Protein AF-A0A662R4Q4-F1 (afdb_monomer)

Radius of gyration: 32.21 Å; Cα contacts (8 Å, |Δi|>4): 941; chains: 1; bounding box: 60×84×122 Å

Nearest P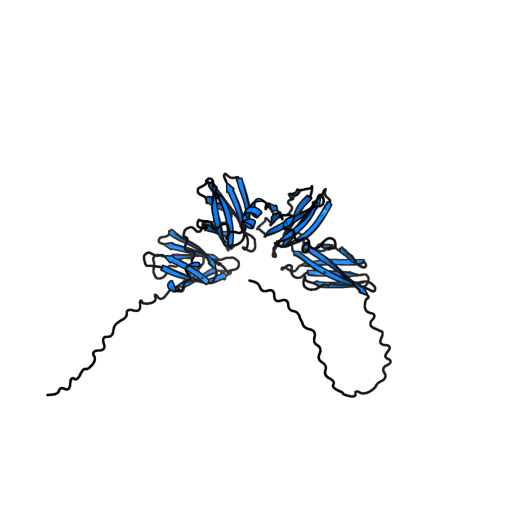DB structures (foldseek):
  3u2g-assembly1_A-2  TM=2.810E-01  e=3.865E-05  Methanosarcina acetivorans C2A
  4f07-assembly5_J  TM=3.508E-01  e=1.304E+00  Pseudomonas sp. Y2
  2r6v-assembly1_A  TM=3.257E-01  e=7.782E-01  Pyrococcus horikoshii OT3
  4f07-assembly5_I  TM=3.366E-01  e=1.304E+00  Pseudomonas sp. Y2

Secondary structure (DSSP, 8-state):
--------------------------EEEEBT--EE-TTSSEEEEEEEEBTTSSEEEEEEEETTEEEEEEEEETTPEEEEEETTEEEEEEEEEEEE-SS-EEEEEEE--GGGS-TTS----TTPEEEETT-EEEPTTSEEEEEEEEBTTSS-EEEEEEETTEEEEEEEE-TT-EEEEE-TTS-EEEEEEEEEEEBSS-EEEEEEEPPSS--TTTS-HHHHHHHHH-EEEETT-EEE-STTEEEEEEEEBSSS-EEEEEEEETTEEEEEEEEETT-EEEEEETTEEEEEEEEEEEEBSS-EEEEEEEEPGGG--GGGS---TT-EEEEBT--EE-GGG-EEEEEEE-TTSS-EEEEEEETTEEEEEEEBTTB-EEEEETTEEEEEEEEEEEEBSS-EEEEEEEEEEEE-------------------------------------

pLDDT: mean 81.21, std 20.75, range [24.67, 98.12]

Solvent-accessible surface area (backbone atoms only — not comparable to full-atom values): 26196 Å² total; per-residue (Å²): 132,86,87,85,85,84,85,78,86,80,83,79,80,78,81,74,79,68,79,76,77,73,84,58,59,71,42,75,28,40,52,75,38,76,38,79,45,92,84,55,78,36,31,40,28,25,69,42,44,22,71,88,25,60,31,34,33,40,35,34,27,45,92,85,42,80,69,42,72,48,79,40,40,65,67,39,67,45,65,48,82,46,101,92,44,75,46,30,31,27,30,74,40,54,43,69,54,98,88,56,42,36,37,32,35,34,54,50,67,58,89,78,53,64,72,87,75,50,77,76,61,81,69,48,43,79,38,41,63,71,35,71,48,76,44,96,82,55,40,29,48,29,34,66,41,54,25,75,84,31,65,36,36,34,38,33,37,30,45,90,88,39,79,78,43,70,48,81,42,39,64,72,39,73,51,74,47,67,49,93,88,68,47,81,47,43,33,28,28,73,36,56,42,38,30,76,89,50,50,34,35,32,33,35,73,54,68,82,81,70,59,62,85,81,43,64,50,68,55,60,57,42,56,72,66,32,48,70,40,44,58,71,42,76,41,80,78,55,93,68,28,35,42,30,35,74,38,53,28,79,79,76,37,33,33,34,38,33,35,28,44,92,89,42,79,77,42,78,48,78,37,42,59,72,37,64,54,71,50,78,53,96,92,38,68,42,39,35,24,34,56,40,55,40,43,35,86,94,49,44,38,36,32,33,29,72,45,57,60,91,72,57,59,69,91,75,57,77,85,60,85,71,52,44,80,35,38,60,74,39,74,40,80,46,82,78,76,23,32,40,28,33,74,47,64,44,94,81,41,62,40,36,36,36,38,41,39,39,98,91,46,76,49,76,48,79,45,34,69,90,49,67,49,73,51,72,44,90,66,29,36,40,33,32,35,42,75,43,58,39,55,28,94,92,54,36,39,34,32,31,36,78,72,50,73,46,71,56,79,75,74,76,81,76,87,64,80,86,76,88,76,83,89,79,92,75,91,82,90,81,93,83,90,81,85,82,83,80,86,79,85,78,84,128

Structure (mmCIF, N/CA/C/O backbone):
data_AF-A0A662R4Q4-F1
#
_entry.id   AF-A0A662R4Q4-F1
#
loop_
_atom_site.group_PDB
_atom_site.id
_atom_site.type_symbol
_atom_site.label_atom_id
_atom_site.label_alt_id
_atom_site.label_comp_id
_atom_site.label_asym_id
_atom_site.label_entity_id
_atom_site.label_seq_id
_atom_site.pdbx_PDB_ins_code
_atom_site.Cartn_x
_atom_site.Cartn_y
_atom_site.Cartn_z
_atom_site.occupancy
_atom_site.B_iso_or_equiv
_atom_site.auth_seq_id
_atom_site.auth_comp_id
_atom_site.auth_asym_id
_atom_site.auth_atom_id
_atom_site.pdbx_PDB_model_num
ATOM 1 N N . MET A 1 1 ? -13.549 -58.155 76.811 1.00 35.50 1 MET A N 1
ATOM 2 C CA . MET A 1 1 ? -12.935 -58.907 75.695 1.00 35.50 1 MET A CA 1
ATOM 3 C C . MET A 1 1 ? -13.741 -58.636 74.434 1.00 35.50 1 MET A C 1
ATOM 5 O O . MET A 1 1 ? -14.939 -58.851 74.478 1.00 35.50 1 MET A O 1
ATOM 9 N N . LYS A 1 2 ? -13.062 -58.103 73.402 1.00 35.16 2 LYS A N 1
ATOM 10 C CA . LYS A 1 2 ? -13.289 -58.190 71.938 1.00 35.16 2 LYS A CA 1
ATOM 11 C C . LYS A 1 2 ? -14.755 -58.377 71.478 1.00 35.16 2 LYS A C 1
ATOM 13 O O . LYS A 1 2 ? -15.319 -59.431 71.709 1.00 35.16 2 LYS A O 1
ATOM 18 N N . GLY A 1 3 ? -15.440 -57.448 70.811 1.00 32.44 3 GLY A N 1
ATOM 19 C CA . GLY A 1 3 ? -14.995 -56.440 69.849 1.00 32.44 3 GLY A CA 1
ATOM 20 C C . GLY A 1 3 ? -15.126 -56.980 68.422 1.00 32.44 3 GLY A C 1
ATOM 21 O O . GLY A 1 3 ? -14.197 -57.626 67.957 1.00 32.44 3 GLY A O 1
ATOM 22 N N . ILE A 1 4 ? -16.247 -56.696 67.745 1.00 33.81 4 ILE A N 1
ATOM 23 C CA . ILE A 1 4 ? -16.327 -56.575 66.279 1.00 33.81 4 ILE A CA 1
ATOM 24 C C . ILE A 1 4 ? -17.223 -55.370 65.976 1.00 33.81 4 ILE A C 1
ATOM 26 O O . ILE A 1 4 ? -18.441 -55.401 66.135 1.00 33.81 4 ILE A O 1
ATOM 30 N N . LEU A 1 5 ? -16.550 -54.293 65.587 1.00 28.62 5 LEU A N 1
ATOM 31 C CA . LEU A 1 5 ? -17.069 -53.029 65.093 1.00 28.62 5 LEU A CA 1
ATOM 32 C C . LEU A 1 5 ? -17.465 -53.229 63.619 1.00 28.62 5 LEU A C 1
ATOM 34 O O . LEU A 1 5 ? -16.602 -53.524 62.796 1.00 28.62 5 LEU A O 1
ATOM 38 N N . LYS A 1 6 ? -18.750 -53.094 63.274 1.00 30.83 6 LYS A N 1
ATOM 39 C CA . LYS A 1 6 ? -19.191 -52.986 61.873 1.00 30.83 6 LYS A CA 1
ATOM 40 C C . LYS A 1 6 ? -19.341 -51.510 61.519 1.00 30.83 6 LYS A C 1
ATOM 42 O O . LYS A 1 6 ? -20.352 -50.890 61.823 1.00 30.83 6 LYS A O 1
ATOM 47 N N . ILE A 1 7 ? -18.303 -50.971 60.889 1.00 32.88 7 ILE A N 1
ATOM 48 C CA . ILE A 1 7 ? -18.336 -49.699 60.165 1.00 32.88 7 ILE A CA 1
ATOM 49 C C . ILE A 1 7 ? -19.035 -49.975 58.833 1.00 32.88 7 ILE A C 1
ATOM 51 O O . ILE A 1 7 ? -18.584 -50.835 58.080 1.00 32.88 7 ILE A O 1
ATOM 55 N N . THR A 1 8 ? -20.115 -49.256 58.534 1.00 32.41 8 THR A N 1
ATOM 56 C CA . THR A 1 8 ? -20.623 -49.151 57.159 1.00 32.41 8 THR A CA 1
ATOM 57 C C . THR A 1 8 ? -20.627 -47.674 56.795 1.00 32.41 8 THR A C 1
ATOM 59 O O . THR A 1 8 ? -21.236 -46.860 57.483 1.00 32.41 8 THR A O 1
ATOM 62 N N . PHE A 1 9 ? -19.840 -47.354 55.771 1.00 28.12 9 PHE A N 1
ATOM 63 C CA . PHE A 1 9 ? -19.555 -46.024 55.246 1.00 28.12 9 PHE A CA 1
ATOM 64 C C . PHE A 1 9 ? -20.836 -45.295 54.815 1.00 28.12 9 PHE A C 1
ATOM 66 O O . PHE A 1 9 ? -21.551 -45.769 53.935 1.00 28.12 9 PHE A O 1
ATOM 73 N N . ALA A 1 10 ? -21.078 -44.111 55.379 1.00 30.67 10 ALA A N 1
ATOM 74 C CA . ALA A 1 10 ? -21.913 -43.100 54.744 1.00 30.67 10 ALA A CA 1
ATOM 75 C C . ALA A 1 10 ? -21.031 -42.348 53.738 1.00 30.67 10 ALA A C 1
ATOM 77 O O . ALA A 1 10 ? -20.087 -41.659 54.126 1.00 30.67 10 ALA A O 1
ATOM 78 N N . ALA A 1 11 ? -21.295 -42.533 52.446 1.00 29.30 11 ALA A N 1
ATOM 79 C CA . ALA A 1 11 ? -20.658 -41.751 51.399 1.00 29.30 11 ALA A CA 1
ATOM 80 C C . ALA A 1 11 ? -21.143 -40.297 51.510 1.00 29.30 11 ALA A C 1
ATOM 82 O O . ALA A 1 11 ? -22.303 -39.995 51.236 1.00 29.30 11 ALA A O 1
ATOM 83 N N . ILE A 1 12 ? -20.254 -39.406 51.948 1.00 31.06 12 ILE A N 1
ATOM 84 C CA . ILE A 1 12 ? -20.442 -37.960 51.851 1.00 31.06 12 ILE A CA 1
ATOM 85 C C . ILE A 1 12 ? -20.228 -37.608 50.379 1.00 31.06 12 ILE A C 1
ATOM 87 O O . ILE A 1 12 ? -19.100 -37.590 49.890 1.00 31.06 12 ILE A O 1
ATOM 91 N N . LEU A 1 13 ? -21.327 -37.375 49.664 1.00 26.06 13 LEU A N 1
ATOM 92 C CA . LEU A 1 13 ? -21.305 -36.773 48.338 1.00 26.06 13 LEU A CA 1
ATOM 93 C C . LEU A 1 13 ? -20.951 -35.291 48.527 1.00 26.06 13 LEU A C 1
ATOM 95 O O . LEU A 1 13 ? -21.814 -34.472 48.837 1.00 26.06 13 LEU A O 1
ATOM 99 N N . ILE A 1 14 ? -19.666 -34.953 48.415 1.00 30.44 14 ILE A N 1
ATOM 100 C CA . ILE A 1 14 ? -19.234 -33.559 48.304 1.00 30.44 14 ILE A CA 1
ATOM 101 C C . ILE A 1 14 ? -19.669 -33.097 46.914 1.00 30.44 14 ILE A C 1
ATOM 103 O O . ILE A 1 14 ? -19.049 -33.435 45.907 1.00 30.44 14 ILE A O 1
ATOM 107 N N . LEU A 1 15 ? -20.781 -32.365 46.873 1.00 24.67 15 LEU A N 1
ATOM 108 C CA . LEU A 1 15 ? -21.224 -31.621 45.706 1.00 24.67 15 LEU A CA 1
ATOM 109 C C . LEU A 1 15 ? -20.229 -30.466 45.515 1.00 24.67 15 LEU A C 1
ATOM 111 O O . LEU A 1 15 ? -20.392 -29.386 46.078 1.00 24.67 15 LEU A O 1
ATOM 115 N N . ILE A 1 16 ? -19.142 -30.713 44.786 1.00 31.28 16 ILE A N 1
ATOM 116 C CA . ILE A 1 16 ? -18.329 -29.624 44.251 1.00 31.28 16 ILE A CA 1
ATOM 117 C C . ILE A 1 16 ? -19.190 -29.014 43.151 1.00 31.28 16 ILE A C 1
ATOM 119 O O . ILE A 1 16 ? -19.394 -29.630 42.106 1.00 31.28 16 ILE A O 1
ATOM 123 N N . ALA A 1 17 ? -19.768 -27.847 43.428 1.00 26.31 17 ALA A N 1
ATOM 124 C CA . ALA A 1 17 ? -20.398 -27.028 42.410 1.00 26.31 17 ALA A CA 1
ATOM 125 C C . ALA A 1 17 ? -19.309 -26.641 41.404 1.00 26.31 17 ALA A C 1
ATOM 127 O O . ALA A 1 17 ? -18.516 -25.734 41.642 1.00 26.31 17 ALA A O 1
ATOM 128 N N . ILE A 1 18 ? -19.236 -27.385 40.305 1.00 30.58 18 ILE A N 1
ATOM 129 C CA . ILE A 1 18 ? -18.604 -26.902 39.085 1.00 30.58 18 ILE A CA 1
ATOM 130 C C . ILE A 1 18 ? -19.493 -25.728 38.651 1.00 30.58 18 ILE A C 1
ATOM 132 O O . ILE A 1 18 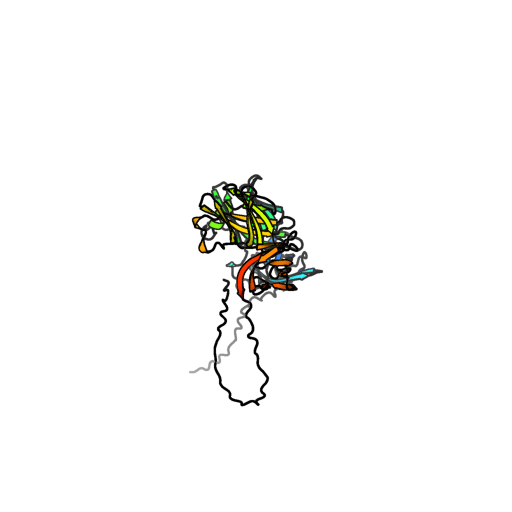? -20.696 -25.958 38.477 1.00 30.58 18 ILE A O 1
ATOM 136 N N . PRO A 1 19 ? -18.988 -24.483 38.550 1.00 31.52 19 PRO A N 1
ATOM 137 C CA . PRO A 1 19 ? -19.786 -23.411 37.979 1.00 31.52 19 PRO A CA 1
ATOM 138 C C . PRO A 1 19 ? -20.215 -23.877 36.592 1.00 31.52 19 PRO A C 1
ATOM 140 O O . PRO A 1 19 ? -19.390 -24.331 35.797 1.00 31.52 19 PRO A O 1
ATOM 143 N N . ALA A 1 20 ? -21.525 -23.868 36.354 1.00 29.45 20 ALA A N 1
ATOM 144 C CA . ALA A 1 20 ? -22.075 -24.178 35.052 1.00 29.45 20 ALA A CA 1
ATOM 145 C C . ALA A 1 20 ? -21.378 -23.262 34.045 1.00 29.45 20 ALA A C 1
ATOM 147 O O . ALA A 1 20 ? -21.512 -22.043 34.135 1.00 29.45 20 ALA A O 1
ATOM 148 N N . ALA A 1 21 ? -20.599 -23.849 33.134 1.00 32.81 21 ALA A N 1
ATOM 149 C CA . ALA A 1 21 ? -20.171 -23.154 31.937 1.00 32.81 21 ALA A CA 1
ATOM 150 C C . ALA A 1 21 ? -21.450 -22.612 31.294 1.00 32.81 21 ALA A C 1
ATOM 152 O O . ALA A 1 21 ? -22.338 -23.394 30.936 1.00 32.81 21 ALA A O 1
ATOM 153 N N . SER A 1 22 ? -21.588 -21.286 31.266 1.00 34.75 22 SER A N 1
ATOM 154 C CA . SER A 1 22 ? -22.683 -20.640 30.565 1.00 34.75 22 SER A CA 1
ATOM 155 C C . SER A 1 22 ? -22.644 -21.151 29.131 1.00 34.75 22 SER A C 1
ATOM 157 O O . SER A 1 22 ? -21.598 -21.202 28.484 1.00 34.75 22 SER A O 1
ATOM 159 N N . THR A 1 23 ? -23.780 -21.633 28.650 1.00 34.03 23 THR A N 1
ATOM 160 C CA . THR A 1 23 ? -23.959 -21.957 27.242 1.00 34.03 23 THR A CA 1
ATOM 161 C C . THR A 1 23 ? -23.873 -20.649 26.467 1.00 34.03 23 THR A C 1
ATOM 163 O O . THR A 1 23 ? -24.870 -19.960 26.311 1.00 34.03 23 THR A O 1
ATOM 166 N N . ALA A 1 24 ? -22.660 -20.291 26.060 1.00 38.59 24 ALA A N 1
ATOM 167 C CA . ALA A 1 24 ? -22.347 -19.220 25.135 1.00 38.59 24 ALA A CA 1
ATOM 168 C C . ALA A 1 24 ? -23.263 -19.282 23.903 1.00 38.59 24 ALA A C 1
ATOM 170 O O . ALA A 1 24 ? -23.176 -20.239 23.127 1.00 38.59 24 ALA A O 1
ATOM 171 N N . SER A 1 25 ? -24.120 -18.281 23.684 1.00 47.84 25 SER A N 1
ATOM 172 C CA . SER A 1 25 ? -24.733 -18.080 22.372 1.00 47.84 25 SER A CA 1
ATOM 173 C C . SER A 1 25 ? -23.629 -17.896 21.338 1.00 47.84 25 SER A C 1
ATOM 175 O O . SER A 1 25 ? -22.919 -16.889 21.336 1.00 47.84 25 SER A O 1
ATOM 177 N N . ASN A 1 26 ? -23.510 -18.848 20.420 1.00 61.62 26 ASN A N 1
ATOM 178 C CA . ASN A 1 26 ? -22.887 -18.590 19.131 1.00 61.62 26 ASN A CA 1
ATOM 179 C C . ASN A 1 26 ? -23.810 -17.619 18.385 1.00 61.62 26 ASN A C 1
ATOM 181 O O . ASN A 1 26 ? -24.908 -18.000 17.975 1.00 61.62 26 ASN A O 1
ATOM 185 N N . GLY A 1 27 ? -23.392 -16.364 18.261 1.00 81.75 27 GLY A N 1
ATOM 186 C CA . GLY A 1 27 ? -24.176 -15.297 17.652 1.00 81.75 27 GLY A CA 1
ATOM 187 C C . GLY A 1 27 ? -23.751 -15.070 16.209 1.00 81.75 27 GLY A C 1
ATOM 188 O O . GLY A 1 27 ? -22.563 -14.980 15.912 1.00 81.75 27 GLY A O 1
ATOM 189 N N . THR A 1 28 ? -24.714 -14.972 15.293 1.00 91.62 28 THR A N 1
ATOM 190 C CA . THR A 1 28 ? -24.448 -14.380 13.976 1.00 91.62 28 THR A CA 1
ATOM 191 C C . THR A 1 28 ? -24.960 -12.950 13.998 1.00 91.62 28 THR A C 1
ATOM 193 O O . THR A 1 28 ? -26.156 -12.729 14.171 1.00 91.62 28 THR A O 1
ATOM 196 N N . LEU A 1 29 ? -24.051 -11.999 13.837 1.00 95.25 29 LEU A N 1
ATOM 197 C CA . LEU A 1 29 ? -24.331 -10.578 13.734 1.00 95.25 29 LEU A CA 1
ATOM 198 C C . LEU A 1 29 ? -24.594 -10.261 12.264 1.00 95.25 29 LEU A C 1
ATOM 200 O O . LEU A 1 29 ? -23.709 -10.437 11.429 1.00 95.25 29 LEU A O 1
ATOM 204 N N . VAL A 1 30 ? -25.807 -9.829 11.935 1.00 95.56 30 VAL A N 1
ATOM 205 C CA . VAL A 1 30 ? -26.091 -9.220 10.628 1.00 95.56 30 VAL A CA 1
ATOM 206 C C . VAL A 1 30 ? -25.663 -7.760 10.706 1.00 95.56 30 VAL A C 1
ATOM 208 O O . VAL A 1 30 ? -25.923 -7.113 11.719 1.00 95.56 30 VAL A O 1
ATOM 211 N N . VAL A 1 31 ? -25.011 -7.244 9.661 1.00 95.94 31 VAL A N 1
ATOM 212 C CA . VAL A 1 31 ? -24.558 -5.846 9.646 1.00 95.94 31 VAL A CA 1
ATOM 213 C C . VAL A 1 31 ? -25.718 -4.884 9.937 1.00 95.94 31 VAL A C 1
ATOM 215 O O . VAL A 1 31 ? -26.796 -5.016 9.356 1.00 95.94 31 VAL A O 1
ATOM 218 N N . GLY A 1 32 ? -25.498 -3.953 10.868 1.00 93.62 32 GLY A N 1
ATOM 219 C CA . GLY A 1 32 ? -26.464 -2.950 11.322 1.00 93.62 32 GLY A CA 1
ATOM 220 C C . GLY A 1 32 ? -27.603 -3.485 12.197 1.00 93.62 32 GLY A C 1
ATOM 221 O O . GLY A 1 32 ? -28.484 -2.716 12.577 1.00 93.62 32 GLY A O 1
ATOM 222 N N . VAL A 1 33 ? -27.627 -4.785 12.516 1.00 94.56 33 VAL A N 1
ATOM 223 C CA . VAL A 1 33 ? -28.662 -5.393 13.363 1.00 94.56 33 VAL A CA 1
ATOM 224 C C . VAL A 1 33 ? -28.084 -5.672 14.751 1.00 94.56 33 VAL A C 1
ATOM 226 O O . VAL A 1 33 ? -27.229 -6.553 14.879 1.00 94.56 33 VAL A O 1
ATOM 229 N N . PRO A 1 34 ? -28.563 -4.981 15.800 1.00 92.75 34 PRO A N 1
ATOM 230 C CA . PRO A 1 34 ? -28.109 -5.238 17.157 1.00 92.75 34 PRO A CA 1
ATOM 231 C C . PRO A 1 34 ? -28.526 -6.633 17.632 1.00 92.75 34 PRO A C 1
ATOM 233 O O . PRO A 1 34 ? -29.670 -7.054 17.433 1.00 92.75 34 PRO A O 1
ATOM 236 N N . ALA A 1 35 ? -27.604 -7.348 18.275 1.00 91.31 35 ALA A N 1
ATOM 237 C CA . ALA A 1 35 ? -27.830 -8.682 18.817 1.00 91.31 35 ALA A CA 1
ATOM 238 C C . ALA A 1 35 ? -27.485 -8.723 20.317 1.00 91.31 35 ALA A C 1
ATOM 240 O O . ALA A 1 35 ? -26.339 -8.449 20.684 1.00 91.31 35 ALA A O 1
ATOM 241 N N . PRO A 1 36 ? -28.440 -9.070 21.198 1.00 88.25 36 PRO A N 1
ATOM 242 C CA . PRO A 1 36 ? -28.163 -9.188 22.624 1.00 88.25 36 PRO A CA 1
ATOM 243 C C . PRO A 1 36 ? -27.197 -10.348 22.885 1.00 88.25 36 PRO A C 1
ATOM 245 O O . PRO A 1 36 ? -27.274 -11.386 22.223 1.00 88.25 36 PRO A O 1
ATOM 248 N N . LEU A 1 37 ? -26.305 -10.178 23.861 1.00 84.69 37 LEU A N 1
ATOM 249 C CA . LEU A 1 37 ? -25.415 -11.242 24.323 1.00 84.69 37 LEU A CA 1
ATOM 250 C C . LEU A 1 37 ? -25.955 -11.883 25.611 1.00 84.69 37 LEU A C 1
ATOM 252 O O . LEU A 1 37 ? -26.418 -11.193 26.516 1.00 84.69 37 LEU A O 1
ATOM 256 N N . ASP A 1 38 ? -25.863 -13.212 25.700 1.00 66.19 38 ASP A N 1
ATOM 257 C CA . ASP A 1 38 ? -26.628 -14.096 26.604 1.00 66.19 38 ASP A CA 1
ATOM 258 C C . ASP A 1 38 ? -26.416 -13.941 28.134 1.00 66.19 38 ASP A C 1
ATOM 260 O O . ASP A 1 38 ? -26.864 -14.791 28.905 1.00 66.19 38 ASP A O 1
ATOM 264 N N . ALA A 1 39 ? -25.766 -12.885 28.630 1.00 55.81 39 ALA A N 1
ATOM 265 C CA . ALA A 1 39 ? -25.492 -12.754 30.068 1.00 55.81 39 ALA A CA 1
ATOM 266 C C . ALA A 1 39 ? -25.495 -11.329 30.643 1.00 55.81 39 ALA A C 1
ATOM 268 O O . ALA A 1 39 ? -25.289 -11.172 31.846 1.00 55.81 39 ALA A O 1
ATOM 269 N N . THR A 1 40 ? -25.738 -10.298 29.835 1.00 63.50 40 THR A N 1
ATOM 270 C CA . THR A 1 40 ? -25.620 -8.892 30.254 1.00 63.50 40 THR A CA 1
ATOM 271 C C . THR A 1 40 ? -26.587 -8.009 29.470 1.00 63.50 40 THR A C 1
ATOM 273 O O . THR A 1 40 ? -26.994 -8.395 28.379 1.00 63.50 40 THR A O 1
ATOM 276 N N . ASP A 1 41 ? -26.879 -6.795 29.951 1.00 76.62 41 ASP A N 1
ATOM 277 C CA . ASP A 1 41 ? -27.557 -5.726 29.181 1.00 76.62 41 ASP A CA 1
ATOM 278 C C . ASP A 1 41 ? -26.677 -5.192 28.021 1.00 76.62 41 ASP A C 1
ATOM 280 O O . ASP A 1 41 ? -26.723 -4.019 27.659 1.00 76.62 41 ASP A O 1
ATOM 284 N N . LEU A 1 42 ? -25.823 -6.058 27.466 1.00 86.06 42 LEU A N 1
ATOM 285 C CA . LEU A 1 42 ? -24.848 -5.757 26.436 1.00 86.06 42 LEU A CA 1
ATOM 286 C C . LEU A 1 42 ? -25.375 -6.237 25.088 1.00 86.06 42 LEU A C 1
ATOM 288 O O . LEU A 1 42 ? -25.830 -7.377 24.941 1.00 86.06 42 LEU A O 1
ATOM 292 N N . THR A 1 43 ? -25.255 -5.375 24.095 1.00 90.75 43 THR A N 1
ATOM 293 C CA . THR A 1 43 ? -25.655 -5.642 22.722 1.00 90.75 43 THR A CA 1
ATOM 294 C C . THR A 1 43 ? -24.428 -5.562 21.832 1.00 90.75 43 THR A C 1
ATOM 296 O O . THR A 1 43 ? -23.681 -4.595 21.903 1.00 90.75 43 THR A O 1
ATOM 299 N N . ALA A 1 44 ? -24.202 -6.582 21.008 1.00 92.69 44 ALA A N 1
ATOM 300 C CA . ALA A 1 44 ? -23.171 -6.551 19.981 1.00 92.69 44 ALA A CA 1
ATOM 301 C C . ALA A 1 44 ? -23.775 -6.114 18.648 1.00 92.69 44 ALA A C 1
ATOM 303 O O . ALA A 1 44 ? -24.844 -6.593 18.256 1.00 92.69 44 ALA A O 1
ATOM 304 N N . ILE A 1 45 ? -23.065 -5.255 17.927 1.00 94.81 45 ILE A N 1
ATOM 305 C CA . ILE A 1 45 ? -23.454 -4.794 16.597 1.00 94.81 45 ILE A CA 1
ATOM 306 C C . ILE A 1 45 ? -22.264 -4.980 15.662 1.00 94.81 45 ILE A C 1
ATOM 308 O O . ILE A 1 45 ? -21.149 -4.562 15.959 1.00 94.81 45 ILE A O 1
ATOM 312 N N . CYS A 1 46 ? -22.491 -5.632 14.524 1.00 96.69 46 CYS A N 1
ATOM 313 C CA . CYS A 1 46 ? -21.544 -5.577 13.417 1.00 96.69 46 CYS A CA 1
ATOM 314 C C . CYS A 1 46 ? -21.890 -4.339 12.596 1.00 96.69 46 CYS A C 1
ATOM 316 O O . CYS A 1 46 ? -22.945 -4.305 11.971 1.00 96.69 46 CYS A O 1
ATOM 318 N N . MET A 1 47 ? -21.039 -3.326 12.611 1.00 97.38 47 MET A N 1
ATOM 319 C CA . MET A 1 47 ? -21.322 -2.047 11.962 1.00 97.38 47 MET A CA 1
ATOM 320 C C . MET A 1 47 ? -21.014 -2.082 10.469 1.00 97.38 47 MET A C 1
ATOM 322 O O . MET A 1 47 ? -21.759 -1.525 9.671 1.00 97.38 47 MET A O 1
ATOM 326 N N . ASP A 1 48 ? -19.951 -2.786 10.077 1.00 97.75 48 ASP A N 1
ATOM 327 C CA . ASP A 1 48 ? -19.581 -2.977 8.675 1.00 97.75 48 ASP A CA 1
ATOM 328 C C . ASP A 1 48 ? -18.665 -4.208 8.516 1.00 97.75 48 ASP A C 1
ATOM 330 O O . ASP A 1 48 ? -18.101 -4.714 9.491 1.00 97.75 48 ASP A O 1
ATOM 334 N N . ILE A 1 49 ? -18.501 -4.685 7.281 1.00 97.25 49 ILE A N 1
ATOM 335 C CA . ILE A 1 49 ? -17.552 -5.733 6.881 1.00 97.25 49 ILE A CA 1
ATOM 336 C C . ILE A 1 49 ? -16.594 -5.154 5.837 1.00 97.25 49 ILE A C 1
ATOM 338 O O . ILE A 1 49 ? -16.997 -4.389 4.962 1.00 97.25 49 ILE A O 1
ATOM 342 N N . SER A 1 50 ? -15.315 -5.523 5.904 1.00 95.94 50 SER A N 1
ATOM 343 C CA . SER A 1 50 ? -14.329 -5.070 4.924 1.00 95.94 50 SER A CA 1
ATOM 344 C C . SER A 1 50 ? -14.650 -5.606 3.524 1.00 95.94 50 SER A C 1
ATOM 346 O O . SER A 1 50 ? -15.198 -6.696 3.356 1.00 95.94 50 SER A O 1
ATOM 348 N N . ARG A 1 51 ? -14.275 -4.871 2.472 1.00 93.88 51 ARG A N 1
ATOM 349 C CA . ARG A 1 51 ? -14.568 -5.270 1.080 1.00 93.88 51 ARG A CA 1
ATOM 350 C C . ARG A 1 51 ? -13.928 -6.592 0.677 1.00 93.88 51 ARG A C 1
ATOM 352 O O . ARG A 1 51 ? -14.493 -7.304 -0.150 1.00 93.88 51 ARG A O 1
ATOM 359 N N . ASP A 1 52 ? -12.773 -6.919 1.242 1.00 91.50 52 ASP A N 1
ATOM 360 C CA . ASP A 1 52 ? -12.116 -8.214 1.049 1.00 91.50 52 ASP A CA 1
ATOM 361 C C . ASP A 1 52 ? -12.738 -9.337 1.902 1.00 91.50 52 ASP A C 1
ATOM 363 O O . ASP A 1 52 ? -12.414 -10.505 1.710 1.00 91.50 52 ASP A O 1
ATOM 367 N N . GLY A 1 53 ? -13.660 -8.994 2.808 1.00 93.06 53 GLY A N 1
ATOM 368 C CA . GLY A 1 53 ? -14.374 -9.917 3.677 1.00 93.06 53 GLY A CA 1
ATOM 369 C C . GLY A 1 53 ? -13.543 -10.467 4.832 1.00 93.06 53 GLY A C 1
ATOM 370 O O . GLY A 1 53 ? -13.998 -11.419 5.456 1.00 93.06 53 GLY A O 1
ATOM 371 N N . ASN A 1 54 ? -12.360 -9.915 5.121 1.00 93.62 54 ASN A N 1
ATOM 372 C CA . ASN A 1 54 ? -11.425 -10.453 6.119 1.00 93.62 54 ASN A CA 1
ATOM 373 C C . ASN A 1 54 ? -11.492 -9.773 7.498 1.00 93.62 54 ASN A C 1
ATOM 375 O O . ASN A 1 54 ? -10.865 -10.256 8.444 1.00 93.62 54 ASN A O 1
ATOM 379 N N . ALA A 1 55 ? -12.229 -8.669 7.624 1.00 95.69 55 ALA A N 1
ATOM 380 C CA . ALA A 1 55 ? -12.388 -7.927 8.868 1.00 95.69 55 ALA A CA 1
ATOM 381 C C . ALA A 1 55 ? -13.828 -7.427 9.058 1.00 95.69 55 ALA A C 1
ATOM 383 O O . ALA A 1 55 ? -14.589 -7.270 8.100 1.00 95.69 55 ALA A O 1
ATOM 384 N N . ALA A 1 56 ? -14.188 -7.157 10.308 1.00 97.06 56 ALA A N 1
ATOM 385 C CA . ALA A 1 56 ? -15.455 -6.576 10.723 1.00 97.06 56 ALA A CA 1
ATOM 386 C C . ALA A 1 56 ? -15.207 -5.412 11.681 1.00 97.06 56 ALA A C 1
ATOM 388 O O . ALA A 1 56 ? -14.340 -5.501 12.548 1.00 97.06 56 ALA A O 1
ATOM 389 N N . TRP A 1 57 ? -16.001 -4.353 11.557 1.00 96.88 57 TRP A N 1
ATOM 390 C CA . TRP A 1 57 ? -16.101 -3.328 12.590 1.00 96.88 57 TRP A CA 1
ATOM 391 C C . TRP A 1 57 ? -17.199 -3.743 13.572 1.00 96.88 57 TRP A C 1
ATOM 393 O O . TRP A 1 57 ? -18.358 -3.898 13.179 1.00 96.88 57 TRP A O 1
ATOM 403 N N . ILE A 1 58 ? -16.820 -3.989 14.826 1.00 95.12 58 ILE A N 1
ATOM 404 C CA . ILE A 1 58 ? -17.716 -4.478 15.874 1.00 95.12 58 ILE A CA 1
ATOM 405 C C . ILE A 1 58 ? -17.829 -3.446 16.987 1.00 95.12 58 ILE A C 1
ATOM 407 O O . ILE A 1 58 ? -16.815 -2.965 17.497 1.00 95.12 58 ILE A O 1
ATOM 411 N N . GLU A 1 59 ? -19.066 -3.200 17.410 1.00 93.94 59 GLU A N 1
ATOM 412 C CA . GLU A 1 59 ? -19.385 -2.399 18.583 1.00 93.94 59 GLU A CA 1
ATOM 413 C C . GLU A 1 59 ? -20.065 -3.235 19.665 1.00 93.94 59 GLU A C 1
ATOM 415 O O . GLU A 1 59 ? -20.842 -4.150 19.372 1.00 93.94 59 GLU A O 1
ATOM 420 N N . LEU A 1 60 ? -19.758 -2.918 20.924 1.00 90.81 60 LEU A N 1
ATOM 421 C CA . LEU A 1 60 ? -20.522 -3.382 22.078 1.00 90.81 60 LEU A CA 1
ATOM 422 C C . LEU A 1 60 ? -21.168 -2.179 22.748 1.00 90.81 60 LEU A C 1
ATOM 424 O O . LEU A 1 60 ? -20.484 -1.221 23.108 1.00 90.81 60 LEU A O 1
ATOM 428 N N . GLU A 1 61 ? -22.470 -2.269 22.967 1.00 90.81 61 GLU A N 1
ATOM 429 C CA . GLU A 1 61 ? -23.267 -1.233 23.606 1.00 90.81 61 GLU A CA 1
ATOM 430 C C . GLU A 1 61 ? -23.883 -1.733 24.909 1.00 90.81 61 GLU A C 1
ATOM 432 O O . GLU A 1 61 ? -24.260 -2.901 25.015 1.00 90.81 61 GLU A O 1
ATOM 437 N N . LYS A 1 62 ? -24.061 -0.832 25.877 1.00 88.31 62 LYS A N 1
ATOM 438 C CA . LYS A 1 62 ? -24.912 -1.040 27.057 1.00 88.31 62 LYS A CA 1
ATOM 439 C C . LYS A 1 62 ? -25.827 0.163 27.199 1.00 88.31 62 LYS A C 1
ATOM 441 O O . LYS A 1 62 ? -25.355 1.292 27.178 1.00 88.31 62 LYS A O 1
ATOM 446 N N . ASP A 1 63 ? -27.131 -0.077 27.305 1.00 87.69 63 ASP A N 1
ATOM 447 C CA . ASP A 1 63 ? -28.141 0.985 27.433 1.00 87.69 63 ASP A CA 1
ATOM 448 C C . ASP A 1 63 ? -28.073 2.074 26.330 1.00 87.69 63 ASP A C 1
ATOM 450 O O . ASP A 1 63 ? -28.486 3.214 26.538 1.00 87.69 63 ASP A O 1
ATOM 454 N N . GLY A 1 64 ? -27.580 1.711 25.137 1.00 86.12 64 GLY A N 1
ATOM 455 C CA . GLY A 1 64 ? -27.403 2.612 23.990 1.00 86.12 64 GLY A CA 1
ATOM 456 C C . GLY A 1 64 ? -26.116 3.446 24.007 1.00 86.12 64 GLY A C 1
ATOM 457 O O . GLY A 1 64 ? -25.939 4.293 23.135 1.00 86.12 64 GLY A O 1
ATOM 458 N N . GLU A 1 65 ? -25.224 3.233 24.976 1.00 89.50 65 GLU A N 1
ATOM 459 C CA . GLU A 1 65 ? -23.880 3.814 24.987 1.00 89.50 65 GLU A CA 1
ATOM 460 C C . GLU A 1 65 ? -22.866 2.815 24.420 1.00 89.50 65 GLU A C 1
ATOM 462 O O . GLU A 1 65 ? -22.818 1.662 24.856 1.00 89.50 65 GLU A O 1
ATOM 467 N N . VAL A 1 66 ? -22.039 3.260 23.470 1.00 90.25 66 VAL A N 1
ATOM 468 C CA . VAL A 1 66 ? -20.943 2.462 22.903 1.00 90.25 66 VAL A CA 1
ATOM 469 C C . VAL A 1 66 ? -19.819 2.357 23.930 1.00 90.25 66 VAL A C 1
ATOM 471 O O . VAL A 1 66 ? -19.252 3.359 24.361 1.00 90.25 66 VAL A O 1
ATOM 474 N N . LEU A 1 67 ? -19.491 1.127 24.316 1.00 86.94 67 LEU A N 1
ATOM 475 C CA . LEU A 1 67 ? -18.459 0.809 25.305 1.00 86.94 67 LEU A CA 1
ATOM 476 C C . LEU A 1 67 ? -17.184 0.236 24.680 1.00 86.94 67 LEU A C 1
ATOM 478 O O . LEU A 1 67 ? -16.139 0.193 25.324 1.00 86.94 67 LEU A O 1
ATOM 482 N N . TYR A 1 68 ? -17.293 -0.259 23.451 1.00 88.75 68 TYR A N 1
ATOM 483 C CA . TYR A 1 68 ? -16.234 -0.923 22.703 1.00 88.75 68 TYR A CA 1
ATOM 484 C C . TYR A 1 68 ? -16.500 -0.692 21.220 1.00 88.75 68 TYR A C 1
ATOM 486 O O . TYR A 1 68 ? -17.627 -0.915 20.783 1.00 88.75 68 TYR A O 1
ATOM 494 N N . SER A 1 69 ? -15.493 -0.274 20.456 1.00 91.62 69 SER A N 1
ATOM 495 C CA . SER A 1 69 ? -15.605 -0.075 19.007 1.00 91.62 69 SER A CA 1
ATOM 496 C C . SER A 1 69 ? -14.254 -0.353 18.362 1.00 91.62 69 SER A C 1
ATOM 498 O O . SER A 1 69 ? -13.309 0.406 18.555 1.00 91.62 69 SER A O 1
ATOM 500 N N . HIS A 1 70 ? -14.138 -1.481 17.658 1.00 93.06 70 HIS A N 1
ATOM 501 C CA . HIS A 1 70 ? -12.861 -1.930 17.096 1.00 93.06 70 HIS A CA 1
ATOM 502 C C . HIS A 1 70 ? -13.029 -2.627 15.752 1.00 93.06 70 HIS A C 1
ATOM 504 O O . HIS A 1 70 ? -14.057 -3.252 15.467 1.00 93.06 70 HIS A O 1
ATOM 510 N N . ILE A 1 71 ? -11.966 -2.579 14.949 1.00 94.88 71 ILE A N 1
ATOM 511 C CA . ILE A 1 71 ? -11.827 -3.408 13.756 1.00 94.88 71 ILE A CA 1
ATOM 512 C C . ILE A 1 71 ? -11.156 -4.720 14.153 1.00 94.88 71 ILE A C 1
ATOM 514 O O . ILE A 1 71 ? -10.075 -4.740 14.753 1.00 94.88 71 ILE A O 1
ATOM 518 N N . LEU A 1 72 ? -11.809 -5.821 13.792 1.00 94.06 72 LEU A N 1
ATOM 519 C CA . LEU A 1 72 ? -11.440 -7.173 14.189 1.00 94.06 72 LEU A CA 1
ATOM 520 C C . LEU A 1 72 ? -11.376 -8.098 12.979 1.00 94.06 72 LEU A C 1
ATOM 522 O O . LEU A 1 72 ? -12.264 -8.104 12.125 1.00 94.06 72 LEU A O 1
ATOM 526 N N . LYS A 1 73 ? -10.329 -8.912 12.925 1.00 94.06 73 LYS A N 1
ATOM 527 C CA . LYS A 1 73 ? -10.110 -9.961 11.929 1.00 94.06 73 LYS A CA 1
ATOM 528 C C . LYS A 1 73 ? -10.572 -11.309 12.474 1.00 94.06 73 LYS A C 1
ATOM 530 O O . LYS A 1 73 ? -10.844 -11.487 13.662 1.00 94.06 73 LYS A O 1
ATOM 535 N N . GLN A 1 74 ? -10.674 -12.293 11.586 1.00 93.44 74 GLN A N 1
ATOM 536 C CA . GLN A 1 74 ? -10.978 -13.658 12.002 1.00 93.44 74 GLN A CA 1
ATOM 537 C C . GLN A 1 74 ? -9.951 -14.164 13.025 1.00 93.44 74 GLN A C 1
ATOM 539 O O . GLN A 1 74 ? -8.749 -14.160 12.774 1.00 93.44 74 GLN A O 1
ATOM 544 N N . GLY A 1 75 ? -10.447 -14.674 14.149 1.00 91.06 75 GLY A N 1
ATOM 545 C CA . GLY A 1 75 ? -9.640 -15.168 15.259 1.00 91.06 75 GLY A CA 1
ATOM 546 C C . GLY A 1 75 ? -9.426 -14.147 16.373 1.00 91.06 75 GLY A C 1
ATOM 547 O O . GLY A 1 75 ? -9.080 -14.567 17.479 1.00 91.06 75 GLY A O 1
ATOM 548 N N . ASP A 1 76 ? -9.691 -12.863 16.126 1.00 91.12 76 ASP A N 1
ATOM 549 C CA . ASP A 1 76 ? -9.469 -11.820 17.122 1.00 91.12 76 ASP A CA 1
ATOM 550 C C . ASP A 1 76 ? -10.437 -11.975 18.305 1.00 91.12 76 ASP A C 1
ATOM 552 O O . ASP A 1 76 ? -11.636 -12.242 18.108 1.00 91.12 76 ASP A O 1
ATOM 556 N N . PRO A 1 77 ? -9.932 -11.836 19.546 1.00 90.06 77 PRO A N 1
ATOM 557 C CA . PRO A 1 77 ? -10.764 -11.861 20.730 1.00 90.06 77 PRO A CA 1
ATOM 558 C C . PRO A 1 77 ? -11.452 -10.507 20.934 1.00 90.06 77 PRO A C 1
ATOM 560 O O . PRO A 1 77 ? -10.843 -9.448 20.814 1.00 90.06 77 PRO A O 1
ATOM 563 N N . ILE A 1 78 ? -12.714 -10.562 21.335 1.00 87.56 78 ILE A N 1
ATOM 564 C CA . ILE A 1 78 ? -13.453 -9.437 21.900 1.00 87.56 78 ILE A CA 1
ATOM 565 C C . ILE A 1 78 ? -13.464 -9.659 23.401 1.00 87.56 78 ILE A C 1
ATOM 567 O O . ILE A 1 78 ? -13.967 -10.687 23.855 1.00 87.56 78 ILE A O 1
ATOM 571 N N . VAL A 1 79 ? -12.930 -8.722 24.172 1.00 85.19 79 VAL A N 1
ATOM 572 C CA . VAL A 1 79 ? -12.888 -8.840 25.630 1.00 85.19 79 VAL A CA 1
ATOM 573 C C . VAL A 1 79 ? -13.442 -7.573 26.244 1.00 85.19 79 VAL A C 1
ATOM 575 O O . VAL A 1 79 ? -13.051 -6.474 25.865 1.00 85.19 79 VAL A O 1
ATOM 578 N N . TYR A 1 80 ? -14.342 -7.744 27.202 1.00 81.38 80 TYR A N 1
ATOM 579 C CA . TYR A 1 80 ? -14.981 -6.642 27.900 1.00 81.38 80 TYR A CA 1
ATOM 580 C C . TYR A 1 80 ? -15.079 -6.958 29.392 1.00 81.38 80 TYR A C 1
ATOM 582 O O . TYR A 1 80 ? -15.551 -8.029 29.780 1.00 81.38 80 TYR A O 1
ATOM 590 N N . GLU A 1 81 ? -14.623 -6.039 30.239 1.00 79.75 81 GLU A N 1
ATOM 591 C CA . GLU A 1 81 ? -14.763 -6.154 31.689 1.00 79.75 81 GLU A CA 1
ATOM 592 C C . GLU A 1 81 ? -16.116 -5.576 32.114 1.00 79.75 81 GLU A C 1
ATOM 594 O O . GLU A 1 81 ? -16.346 -4.372 32.047 1.00 79.75 81 GLU A O 1
ATOM 599 N N . SER A 1 82 ? -17.030 -6.455 32.524 1.00 75.56 82 SER A N 1
ATOM 600 C CA . SER A 1 82 ? -18.340 -6.073 33.054 1.00 75.56 82 SER A CA 1
ATOM 601 C C . SER A 1 82 ? -18.331 -6.039 34.582 1.00 75.56 82 SER A C 1
ATOM 603 O O . SER A 1 82 ? -17.485 -6.666 35.222 1.00 75.56 82 SER A O 1
ATOM 605 N N . ASP A 1 83 ? -19.363 -5.438 35.180 1.00 75.12 83 ASP A N 1
ATOM 606 C CA . ASP A 1 83 ? -19.602 -5.494 36.633 1.00 75.12 83 ASP A CA 1
ATOM 607 C C . ASP A 1 83 ? -19.697 -6.940 37.170 1.00 75.12 83 ASP A C 1
ATOM 609 O O . ASP A 1 83 ? -19.440 -7.205 38.345 1.00 75.12 83 ASP A O 1
ATOM 613 N N . SER A 1 84 ? -20.071 -7.890 36.305 1.00 74.69 84 SER A N 1
ATOM 614 C CA . SER A 1 84 ? -20.189 -9.322 36.609 1.00 74.69 84 SER A CA 1
ATOM 615 C C . SER A 1 84 ? -18.928 -10.144 36.314 1.00 74.69 84 SER A C 1
ATOM 617 O O . SER A 1 84 ? -18.921 -11.353 36.549 1.00 74.69 84 SER A O 1
ATOM 619 N N . GLY A 1 85 ? -17.862 -9.508 35.823 1.00 77.75 85 GLY A N 1
ATOM 620 C CA . GLY A 1 85 ? -16.599 -10.144 35.456 1.00 77.75 85 GLY A CA 1
ATOM 621 C C . GLY A 1 85 ? -16.252 -10.007 33.973 1.00 77.75 85 GLY A C 1
ATOM 622 O O . GLY A 1 85 ? -16.912 -9.302 33.208 1.00 77.75 85 GLY A O 1
ATOM 623 N N . LEU A 1 86 ? -15.181 -10.692 33.572 1.00 81.31 86 LEU A N 1
ATOM 624 C CA . LEU A 1 86 ? -14.636 -10.625 32.220 1.00 81.31 86 LEU A CA 1
ATOM 625 C C . LEU A 1 86 ? -15.503 -11.429 31.244 1.00 81.31 86 LEU A C 1
ATOM 627 O O . LEU A 1 86 ? -15.666 -12.640 31.399 1.00 81.31 86 LEU A O 1
ATOM 631 N N . LEU A 1 87 ? -16.034 -10.759 30.228 1.00 84.00 87 LEU A N 1
ATOM 632 C CA . LEU A 1 87 ? -16.696 -11.381 29.091 1.00 84.00 87 LEU A CA 1
ATOM 633 C C . LEU A 1 87 ? -15.707 -11.525 27.947 1.00 84.00 87 LEU A C 1
ATOM 635 O O . LEU A 1 87 ? -14.905 -10.624 27.694 1.00 84.00 87 LEU A O 1
ATOM 639 N N . ALA A 1 88 ? -15.798 -12.644 27.234 1.00 87.06 88 ALA A N 1
ATOM 640 C CA . ALA A 1 88 ? -14.970 -12.865 26.071 1.00 87.06 88 ALA A CA 1
ATOM 641 C C . ALA A 1 88 ? -15.681 -13.595 24.937 1.00 87.06 88 ALA A C 1
ATOM 643 O O . ALA A 1 88 ? -16.350 -14.616 25.131 1.00 87.06 88 ALA A O 1
ATOM 644 N N . TYR A 1 89 ? -15.449 -13.086 23.734 1.00 89.75 89 TYR A N 1
ATOM 645 C CA . TYR A 1 89 ? -15.902 -13.643 22.472 1.00 89.75 89 TYR A CA 1
ATOM 646 C C . TYR A 1 89 ? -14.745 -13.689 21.482 1.00 89.75 89 TYR A C 1
ATOM 648 O O . TYR A 1 89 ? -13.663 -13.163 21.732 1.00 89.75 89 TYR A O 1
ATOM 656 N N . ARG A 1 90 ? -14.969 -14.336 20.346 1.00 92.00 90 ARG A N 1
ATOM 657 C CA . ARG A 1 90 ? -14.033 -14.366 19.225 1.00 92.00 90 ARG A CA 1
ATOM 658 C C . ARG A 1 90 ? -14.786 -14.234 17.916 1.00 92.00 90 ARG A C 1
ATOM 660 O O . ARG A 1 90 ? -15.854 -14.833 17.781 1.00 92.00 90 ARG A O 1
ATOM 667 N N . ILE A 1 91 ? -14.204 -13.526 16.951 1.00 93.75 91 ILE A N 1
ATOM 668 C CA . ILE A 1 91 ? -14.677 -13.535 15.563 1.00 93.75 91 ILE A CA 1
ATOM 669 C C . ILE A 1 91 ? -14.310 -14.880 14.935 1.00 93.75 91 ILE A C 1
ATOM 671 O O . ILE A 1 91 ? -13.151 -15.158 14.640 1.00 93.75 91 ILE A O 1
ATOM 675 N N . ASP A 1 92 ? -15.298 -15.742 14.730 1.00 94.69 92 ASP A N 1
ATOM 676 C CA . ASP A 1 92 ? -15.083 -17.049 14.108 1.00 94.69 92 ASP A CA 1
ATOM 677 C C . ASP A 1 92 ? -15.007 -16.951 12.582 1.00 94.69 92 ASP A C 1
ATOM 679 O O . ASP A 1 92 ? -14.304 -17.743 11.953 1.00 94.69 92 ASP A O 1
ATOM 683 N N . ALA A 1 93 ? -15.767 -16.028 11.989 1.00 95.38 93 ALA A N 1
ATOM 684 C CA . ALA A 1 93 ? -15.829 -15.806 10.549 1.00 95.38 93 ALA A CA 1
ATOM 685 C C . ALA A 1 93 ? -16.492 -14.465 10.219 1.00 95.38 93 ALA A C 1
ATOM 687 O O . ALA A 1 93 ? -17.373 -13.996 10.939 1.00 95.38 93 ALA A O 1
ATOM 688 N N . THR A 1 94 ? -16.128 -13.918 9.070 1.00 96.56 94 THR A N 1
ATOM 689 C CA . THR A 1 94 ? -16.749 -12.759 8.428 1.00 96.56 94 THR A CA 1
ATOM 690 C C . THR A 1 94 ? -17.300 -13.183 7.070 1.00 96.56 94 THR A C 1
ATOM 692 O O . THR A 1 94 ? -16.785 -14.096 6.422 1.00 96.56 94 THR A O 1
ATOM 695 N N . PHE A 1 95 ? -18.403 -12.570 6.655 1.00 94.12 95 PHE A N 1
ATOM 696 C CA . PHE A 1 95 ? -19.083 -12.889 5.410 1.00 94.12 95 PHE A CA 1
ATOM 697 C C . PHE A 1 95 ? -19.496 -11.602 4.702 1.00 94.12 95 PHE A C 1
ATOM 699 O O . PHE A 1 95 ? -20.369 -10.879 5.179 1.00 94.12 95 PHE A O 1
ATOM 706 N N . HIS A 1 96 ? -18.878 -11.355 3.548 1.00 95.44 96 HIS A N 1
ATOM 707 C CA . HIS A 1 96 ? -19.274 -10.319 2.601 1.00 95.44 96 HIS A CA 1
ATOM 708 C C . HIS A 1 96 ? -20.106 -10.969 1.489 1.00 95.44 96 HIS A C 1
ATOM 710 O O . HIS A 1 96 ? -19.582 -11.710 0.654 1.00 95.44 96 HIS A O 1
ATOM 716 N N . GLY A 1 97 ? -21.416 -10.731 1.504 1.00 92.25 97 GLY A N 1
ATOM 717 C CA . GLY A 1 97 ? -22.363 -11.296 0.548 1.00 92.25 97 GLY A CA 1
ATOM 718 C C . GLY A 1 97 ? -22.998 -10.235 -0.345 1.00 92.25 97 GLY A C 1
ATOM 719 O O . GLY A 1 97 ? -23.014 -9.051 -0.038 1.00 92.25 97 G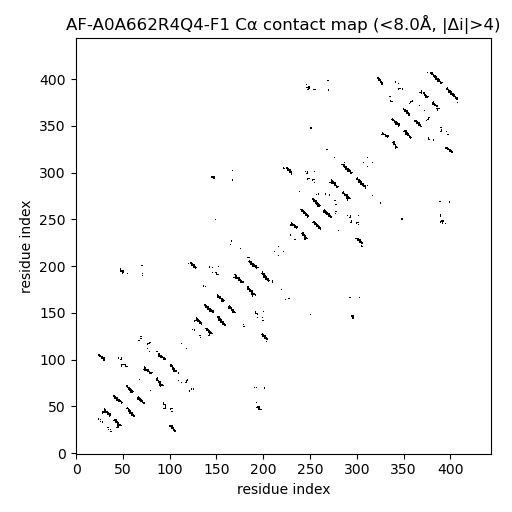LY A O 1
ATOM 720 N N . THR A 1 98 ? -23.600 -10.665 -1.454 1.00 90.62 98 THR A N 1
ATOM 721 C CA . THR A 1 98 ? -24.286 -9.752 -2.390 1.00 90.62 98 THR A CA 1
ATOM 722 C C . THR A 1 98 ? -25.622 -9.219 -1.870 1.00 90.62 98 THR A C 1
ATOM 724 O O . THR A 1 98 ? -26.150 -8.256 -2.419 1.00 90.62 98 THR A O 1
ATOM 727 N N . GLN A 1 99 ? -26.198 -9.869 -0.856 1.00 89.69 99 GLN A N 1
ATOM 728 C CA . GLN A 1 99 ? -27.487 -9.499 -0.259 1.00 89.69 99 GLN A CA 1
ATOM 729 C C . GLN A 1 99 ? -27.378 -9.137 1.219 1.00 89.69 99 GLN A C 1
ATOM 731 O O . GLN A 1 99 ? -28.193 -8.370 1.717 1.00 89.69 99 GLN A O 1
ATOM 736 N N . THR A 1 100 ? -26.419 -9.728 1.928 1.00 91.38 100 THR A N 1
ATOM 737 C CA . THR A 1 100 ? -26.236 -9.519 3.360 1.00 91.38 100 THR A CA 1
ATOM 738 C C . THR A 1 100 ? -24.776 -9.692 3.718 1.00 91.38 100 THR A C 1
ATOM 740 O O . THR A 1 100 ? -24.089 -10.543 3.150 1.00 91.38 100 THR A O 1
ATOM 743 N N . ASN A 1 101 ? -24.357 -8.927 4.716 1.00 95.00 101 ASN A N 1
ATOM 744 C CA . ASN A 1 101 ? -23.047 -9.013 5.333 1.00 95.00 101 ASN A CA 1
ATOM 745 C C . ASN A 1 101 ? -23.225 -9.438 6.784 1.00 95.00 101 ASN A C 1
ATOM 747 O O . ASN A 1 101 ? -24.211 -9.059 7.425 1.00 95.00 101 ASN A O 1
ATOM 751 N N . MET A 1 102 ? -22.334 -10.294 7.273 1.00 95.44 102 MET A N 1
ATOM 752 C CA . MET A 1 102 ? -22.480 -10.891 8.596 1.00 95.44 102 MET A CA 1
ATOM 753 C C . MET A 1 102 ? -21.118 -11.176 9.228 1.00 95.44 102 MET A C 1
ATOM 755 O O . MET A 1 102 ? -20.164 -11.519 8.532 1.00 95.44 102 MET A O 1
ATOM 759 N N . ALA A 1 103 ? -21.057 -11.132 10.554 1.00 96.69 103 ALA A N 1
ATOM 760 C CA . ALA A 1 103 ? -19.953 -11.665 11.341 1.00 96.69 103 ALA A CA 1
ATOM 761 C C . ALA A 1 103 ? -20.481 -12.753 12.278 1.00 96.69 103 ALA A C 1
ATOM 763 O O . ALA A 1 103 ? -21.550 -12.621 12.871 1.00 96.69 103 ALA A O 1
ATOM 764 N N . LYS A 1 104 ? -19.742 -13.848 12.427 1.00 95.56 104 LYS A N 1
ATOM 765 C CA . LYS A 1 104 ? -20.043 -14.881 13.413 1.00 95.56 104 LYS A CA 1
ATOM 766 C C . LYS A 1 104 ? -19.131 -14.700 14.616 1.00 95.56 104 LYS A C 1
ATOM 768 O O . LYS A 1 104 ? -17.911 -14.710 14.460 1.00 95.56 104 LYS A O 1
ATOM 773 N N . ILE A 1 105 ? -19.727 -14.629 15.799 1.00 93.50 105 ILE A N 1
ATOM 774 C CA . ILE A 1 105 ? -19.019 -14.625 17.074 1.00 93.50 105 ILE A CA 1
ATOM 775 C C . ILE A 1 105 ? -19.388 -15.845 17.912 1.00 93.50 105 ILE A C 1
ATOM 777 O O . ILE A 1 105 ? -20.512 -16.349 17.856 1.00 93.50 105 ILE A O 1
ATOM 781 N N . SER A 1 106 ? -18.441 -16.293 18.724 1.00 91.44 106 SER A N 1
ATOM 782 C CA . SER A 1 106 ? -18.664 -17.340 19.722 1.00 91.44 106 SER A CA 1
ATOM 783 C C . SER A 1 106 ? -18.043 -16.909 21.038 1.00 91.44 106 SER A C 1
ATOM 785 O O . SER A 1 106 ? -16.940 -16.358 21.033 1.00 91.44 106 SER A O 1
ATOM 787 N N . SER A 1 107 ? -18.727 -17.143 22.161 1.00 89.25 107 SER A N 1
ATOM 788 C CA . SER A 1 107 ? -18.094 -16.900 23.460 1.00 89.25 107 SER A CA 1
ATOM 789 C C . SER A 1 107 ? -16.986 -17.923 23.715 1.00 89.25 107 SER A C 1
ATOM 791 O O . SER A 1 107 ? -17.040 -19.076 23.274 1.00 89.25 107 SER A O 1
ATOM 793 N N . ILE A 1 108 ? -15.936 -17.450 24.375 1.00 89.44 108 ILE A N 1
ATOM 794 C CA . ILE A 1 108 ? -14.739 -18.215 24.707 1.00 89.44 108 ILE A CA 1
ATOM 795 C C . ILE A 1 108 ? -14.453 -18.082 26.199 1.00 89.44 108 ILE A C 1
ATOM 797 O O . ILE A 1 108 ? -14.923 -17.151 26.849 1.00 89.44 108 ILE A O 1
ATOM 801 N N . ASP A 1 109 ? -13.679 -19.017 26.746 1.00 88.00 109 ASP A N 1
ATOM 802 C CA . ASP A 1 109 ? -13.211 -18.926 28.128 1.00 88.00 109 ASP A CA 1
ATOM 803 C C . ASP A 1 109 ? -12.218 -17.754 28.250 1.00 88.00 109 ASP A C 1
ATOM 805 O O . ASP A 1 109 ? -11.159 -17.809 27.611 1.00 88.00 109 ASP A O 1
ATOM 809 N N . PRO A 1 110 ? -12.499 -16.716 29.062 1.00 84.25 110 PRO A N 1
ATOM 810 C CA . PRO A 1 110 ? -11.591 -15.584 29.219 1.00 84.25 110 PRO A CA 1
ATOM 811 C C . PRO A 1 110 ? -10.197 -15.983 29.725 1.00 84.25 110 PRO A C 1
ATOM 813 O O . PRO A 1 110 ? -9.218 -15.308 29.422 1.00 84.25 110 PRO A O 1
ATOM 816 N N . SER A 1 111 ? -10.075 -17.101 30.452 1.00 83.88 111 SER A N 1
ATOM 817 C CA . SER A 1 111 ? -8.783 -17.608 30.936 1.00 83.88 111 SER A CA 1
ATOM 818 C C . SER A 1 111 ? -7.900 -18.208 29.835 1.00 83.88 111 SER A C 1
ATOM 820 O O . SER A 1 111 ? -6.701 -18.394 30.041 1.00 83.88 111 SER A O 1
ATOM 822 N N . SER A 1 112 ? -8.473 -18.493 28.661 1.00 83.06 112 SER A N 1
ATOM 823 C CA . SER A 1 112 ? -7.744 -18.998 27.491 1.00 83.06 112 SER A CA 1
ATOM 824 C C . SER A 1 112 ? -7.115 -17.895 26.636 1.00 83.06 112 SER A C 1
ATOM 826 O O . SER A 1 112 ? -6.427 -18.193 25.659 1.00 83.06 112 SER A O 1
ATOM 828 N N . ILE A 1 113 ? -7.354 -16.630 26.987 1.00 81.19 113 ILE A N 1
ATOM 829 C CA . ILE A 1 113 ? -6.932 -15.476 26.202 1.00 81.19 113 ILE A CA 1
ATOM 830 C C . ILE A 1 113 ? -5.548 -15.039 26.648 1.00 81.19 113 ILE A C 1
ATOM 832 O O . ILE A 1 113 ? -5.295 -14.809 27.831 1.00 81.19 113 ILE A O 1
ATOM 836 N N . ASP A 1 114 ? -4.658 -14.880 25.676 1.00 76.25 114 ASP A N 1
ATOM 837 C CA . ASP A 1 114 ? -3.412 -14.170 25.901 1.00 76.25 114 ASP A CA 1
ATOM 838 C C . ASP A 1 114 ? -3.731 -12.686 26.133 1.00 76.25 114 ASP A C 1
ATOM 840 O O . ASP A 1 114 ? -4.131 -11.961 25.225 1.00 76.25 114 ASP A O 1
ATOM 844 N N . GLN A 1 115 ? -3.586 -12.224 27.375 1.00 69.81 115 GLN A N 1
ATOM 845 C CA . GLN A 1 115 ? -3.904 -10.842 27.739 1.00 69.81 115 GLN A CA 1
ATOM 846 C C . GLN A 1 115 ? -3.052 -9.809 26.988 1.00 69.81 115 GLN A C 1
ATOM 848 O O . GLN A 1 115 ? -3.440 -8.647 26.931 1.00 69.81 115 GLN A O 1
ATOM 853 N N . SER A 1 116 ? -1.931 -10.213 26.377 1.00 64.31 116 SER A N 1
ATOM 854 C CA . SER A 1 116 ? -1.111 -9.317 25.556 1.00 64.31 116 SER A CA 1
ATOM 855 C C . SER A 1 116 ? -1.739 -8.964 24.203 1.00 64.31 116 SER A C 1
ATOM 857 O O . SER A 1 116 ? -1.379 -7.937 23.632 1.00 64.31 116 SER A O 1
ATOM 859 N N . VAL A 1 117 ? -2.687 -9.769 23.700 1.00 61.84 117 VAL A N 1
ATOM 860 C CA . VAL A 1 117 ? -3.392 -9.505 22.429 1.00 61.84 117 VAL A CA 1
ATOM 861 C C . VAL A 1 117 ? -4.746 -8.836 22.623 1.00 61.84 117 VAL A C 1
ATOM 863 O O . VAL A 1 117 ? -5.422 -8.497 21.653 1.00 61.84 117 VAL A O 1
ATOM 866 N N . VAL A 1 118 ? -5.171 -8.657 23.872 1.00 63.72 118 VAL A N 1
ATOM 867 C CA . VAL A 1 118 ? -6.438 -8.000 24.150 1.00 63.72 118 VAL A CA 1
ATOM 868 C C . VAL A 1 118 ? -6.267 -6.510 23.902 1.00 63.72 118 VAL A C 1
ATOM 870 O O . VAL A 1 118 ? -5.552 -5.822 24.632 1.00 63.72 118 VAL A O 1
ATOM 873 N N . LYS A 1 119 ? -6.974 -6.002 22.891 1.00 60.16 119 LYS A N 1
ATOM 874 C CA . LYS A 1 119 ? -7.243 -4.573 22.743 1.00 60.16 119 LYS A CA 1
ATOM 875 C C . LYS A 1 119 ? -8.151 -4.151 23.904 1.00 60.16 119 LYS A C 1
ATOM 877 O O . LYS A 1 119 ? -9.368 -4.175 23.796 1.00 60.16 119 LYS A O 1
ATOM 882 N N . THR A 1 120 ? -7.559 -3.877 25.065 1.00 48.81 120 THR A N 1
ATOM 883 C CA . THR A 1 120 ? -8.272 -3.488 26.295 1.00 48.81 120 THR A CA 1
ATOM 884 C C . THR A 1 120 ? -8.568 -1.995 26.364 1.00 48.81 120 THR A C 1
ATOM 886 O O . THR A 1 120 ? -9.123 -1.541 27.362 1.00 48.81 120 THR A O 1
ATOM 889 N N . ARG A 1 121 ? -8.144 -1.202 25.371 1.00 55.09 121 ARG A N 1
ATOM 890 C CA . ARG A 1 121 ? -8.179 0.256 25.481 1.00 55.09 121 ARG A CA 1
ATOM 891 C C . ARG A 1 121 ? -9.538 0.798 25.043 1.00 55.09 121 ARG A C 1
ATOM 893 O O . ARG A 1 121 ? -9.796 0.778 23.846 1.00 55.09 121 ARG A O 1
ATOM 900 N N . PRO A 1 122 ? -10.334 1.387 25.953 1.00 56.03 122 PRO A N 1
ATOM 901 C CA . PRO A 1 122 ? -11.448 2.253 25.559 1.00 56.03 122 PRO A CA 1
ATOM 902 C C . PRO A 1 122 ? -10.976 3.518 24.812 1.00 56.03 122 PRO A C 1
ATOM 904 O O . PRO A 1 122 ? -11.793 4.259 24.280 1.00 56.03 122 PRO A O 1
ATOM 907 N N . ASP A 1 123 ? -9.661 3.757 24.756 1.00 71.75 123 ASP A N 1
ATOM 908 C CA . ASP A 1 123 ? -9.047 4.943 24.158 1.00 71.75 123 ASP A CA 1
ATOM 909 C C . ASP A 1 123 ? -8.639 4.744 22.688 1.00 71.75 123 ASP A C 1
ATOM 911 O O . ASP A 1 123 ? -7.907 5.575 22.141 1.00 71.75 123 ASP A O 1
ATOM 915 N N . SER A 1 124 ? -9.038 3.639 22.044 1.00 85.62 124 SER A N 1
ATOM 916 C CA . SER A 1 124 ? -8.842 3.506 20.600 1.00 85.62 124 SER A CA 1
ATOM 917 C C . SER A 1 124 ? -9.659 4.566 19.874 1.00 85.62 124 SER A C 1
ATOM 919 O O . SER A 1 124 ? -10.837 4.782 20.155 1.00 85.62 124 SER A O 1
ATOM 921 N N . ILE A 1 125 ? -9.032 5.221 18.911 1.00 91.94 125 ILE A N 1
ATOM 922 C CA . ILE A 1 125 ? -9.646 6.281 18.132 1.00 91.94 125 ILE A CA 1
ATOM 923 C C . ILE A 1 125 ? -10.018 5.696 16.776 1.00 91.94 125 ILE A C 1
ATOM 925 O O . ILE A 1 125 ? -9.145 5.295 16.005 1.00 91.94 125 ILE A O 1
ATOM 929 N N . MET A 1 126 ? -11.311 5.698 16.479 1.00 94.06 126 MET A N 1
ATOM 930 C CA . MET A 1 126 ? -11.833 5.382 15.155 1.00 94.06 126 MET A CA 1
ATOM 931 C C . MET A 1 126 ? -11.894 6.671 14.335 1.00 94.06 126 MET A C 1
ATOM 933 O O . MET A 1 126 ? -12.487 7.655 14.772 1.00 94.06 126 MET A O 1
ATOM 937 N N . LEU A 1 127 ? -11.248 6.685 13.169 1.00 95.94 127 LEU A N 1
ATOM 938 C CA . LEU A 1 127 ? -11.209 7.845 12.277 1.00 95.94 127 LEU A CA 1
ATOM 939 C C . LEU A 1 127 ? -11.672 7.479 10.875 1.00 95.94 127 LEU A C 1
ATOM 941 O O . LEU A 1 127 ? -10.940 6.853 10.099 1.00 95.94 127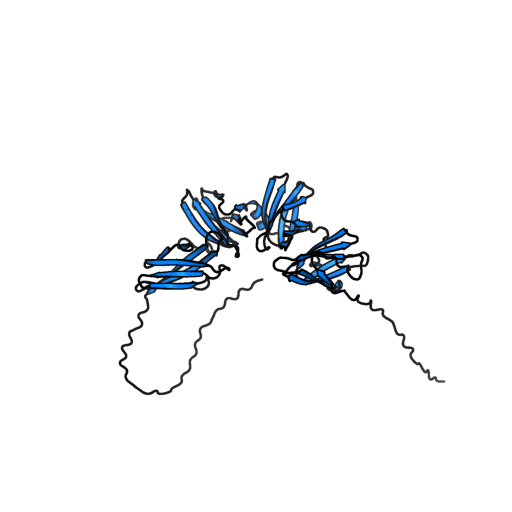 LEU A O 1
ATOM 945 N N . SER A 1 128 ? -12.865 7.938 10.516 1.00 95.94 128 SER A N 1
ATOM 946 C CA . SER A 1 128 ? -13.375 7.835 9.153 1.00 95.94 128 SER A CA 1
ATOM 947 C C . SER A 1 128 ? -12.599 8.752 8.211 1.00 95.94 128 SER A C 1
ATOM 949 O O . SER A 1 128 ? -11.959 9.727 8.613 1.00 95.94 128 SER A O 1
ATOM 951 N N . MET A 1 129 ? -12.642 8.450 6.918 1.00 94.19 129 MET A N 1
ATOM 952 C CA . MET A 1 129 ? -12.022 9.296 5.905 1.00 94.19 129 MET A CA 1
ATOM 953 C C . MET A 1 129 ? -12.588 10.727 5.958 1.00 94.19 129 MET A C 1
ATOM 955 O O . MET A 1 129 ? -13.790 10.948 5.837 1.00 94.19 129 MET A O 1
ATOM 959 N N . GLY A 1 130 ? -11.696 11.708 6.090 1.00 91.31 130 GLY A N 1
ATOM 960 C CA . GLY A 1 130 ? -12.004 13.130 6.226 1.00 91.31 130 GLY A CA 1
ATOM 961 C C . GLY A 1 130 ? -12.215 13.597 7.668 1.00 91.31 130 GLY A C 1
ATOM 962 O O . GLY A 1 130 ? -12.258 14.807 7.897 1.00 91.31 130 GLY A O 1
ATOM 963 N N . GLU A 1 131 ? -12.317 12.679 8.631 1.00 95.44 131 GLU A N 1
ATOM 964 C CA . GLU A 1 131 ? -12.416 13.026 10.045 1.00 95.44 131 GLU A CA 1
ATOM 965 C C . GLU A 1 131 ? -11.064 13.434 10.629 1.00 95.44 131 GLU A C 1
ATOM 967 O O . GLU A 1 131 ? -9.986 13.158 10.085 1.00 95.44 131 GLU A O 1
ATOM 972 N N . ARG A 1 132 ? -11.155 14.133 11.760 1.00 95.19 132 ARG A N 1
ATOM 973 C CA . ARG A 1 132 ? -10.030 14.696 12.494 1.00 95.19 132 ARG A CA 1
ATOM 974 C C . ARG A 1 132 ? -10.123 14.275 13.945 1.00 95.19 132 ARG A C 1
ATOM 976 O O . ARG A 1 132 ? -11.167 14.459 14.571 1.00 95.19 132 ARG A O 1
ATOM 983 N N . TRP A 1 133 ? -9.021 13.782 14.485 1.00 95.44 133 TRP A N 1
ATOM 984 C CA . TRP A 1 133 ? -8.870 13.607 15.920 1.00 95.44 133 TRP A CA 1
ATOM 985 C C . TRP A 1 133 ? -8.053 14.765 16.485 1.00 95.44 133 TRP A C 1
ATOM 987 O O . TRP A 1 133 ? -6.984 15.073 15.964 1.00 95.44 133 TRP A O 1
ATOM 997 N N . ASN A 1 134 ? -8.560 15.398 17.544 1.00 93.25 134 ASN A N 1
ATOM 998 C CA . ASN A 1 134 ? -7.937 16.559 18.170 1.00 93.25 134 ASN A CA 1
ATOM 999 C C . ASN A 1 134 ? -7.169 16.139 19.423 1.00 93.25 134 ASN A C 1
ATOM 1001 O O . ASN A 1 134 ? -7.766 15.710 20.412 1.00 93.25 134 ASN A O 1
ATOM 1005 N N . GLY A 1 135 ? -5.856 16.329 19.393 1.00 87.75 135 GLY A N 1
ATOM 1006 C CA . GLY A 1 135 ? -5.005 16.270 20.569 1.00 87.75 135 GLY A CA 1
ATOM 1007 C C . GLY A 1 135 ? -5.251 17.452 21.504 1.00 87.75 135 GLY A C 1
ATOM 1008 O O . GLY A 1 135 ? -5.692 18.529 21.100 1.00 87.75 135 GLY A O 1
ATOM 1009 N N . SER A 1 136 ? -4.941 17.266 22.788 1.00 85.62 136 SER A N 1
ATOM 1010 C CA . SER A 1 136 ? -5.153 18.286 23.826 1.00 85.62 136 SER A CA 1
ATOM 1011 C C . SER A 1 136 ? -4.313 19.552 23.640 1.00 85.62 136 SER A C 1
ATOM 1013 O O . SER A 1 136 ? -4.616 20.584 24.231 1.00 85.62 136 SER A O 1
ATOM 1015 N N . ASP A 1 137 ? -3.241 19.469 22.857 1.00 88.38 137 ASP A N 1
ATOM 1016 C CA . ASP A 1 137 ? -2.389 20.593 22.486 1.00 88.38 137 ASP A CA 1
ATOM 1017 C C . ASP A 1 137 ? -2.892 21.319 21.225 1.00 88.38 137 ASP A C 1
ATOM 1019 O O . ASP A 1 137 ? -2.299 22.312 20.831 1.00 88.38 137 ASP A O 1
ATOM 1023 N N . GLY A 1 138 ? -3.971 20.872 20.577 1.00 90.12 138 GLY A N 1
ATOM 1024 C CA . GLY A 1 138 ? -4.447 21.430 19.304 1.00 90.12 138 GLY A CA 1
ATOM 1025 C C . GLY A 1 138 ? -3.737 20.864 18.071 1.00 90.12 138 GLY A C 1
ATOM 1026 O O . GLY A 1 138 ? -3.934 21.366 16.967 1.00 90.12 138 GLY A O 1
ATOM 1027 N N . THR A 1 139 ? -2.903 19.835 18.244 1.00 92.81 139 THR A N 1
ATOM 1028 C CA . THR A 1 139 ? -2.436 19.002 17.133 1.00 92.81 139 THR A CA 1
ATOM 1029 C C . THR A 1 139 ? -3.587 18.116 16.655 1.00 92.81 139 THR A C 1
ATOM 1031 O O . THR A 1 139 ? -4.282 17.518 17.471 1.00 92.81 139 THR A O 1
ATOM 1034 N N . GLU A 1 140 ? -3.786 17.996 15.347 1.00 95.31 140 GLU A N 1
ATOM 1035 C CA . GLU A 1 140 ? -4.860 17.211 14.742 1.00 95.31 140 GLU A CA 1
ATOM 1036 C C . GLU A 1 140 ? -4.282 16.060 13.909 1.00 95.31 140 GLU A C 1
ATOM 1038 O O . GLU A 1 140 ? -3.390 16.276 13.090 1.00 95.31 140 GLU A O 1
ATOM 1043 N N . ILE A 1 141 ? -4.808 14.842 14.073 1.00 95.69 141 ILE A N 1
ATOM 1044 C CA . ILE A 1 141 ? -4.547 13.716 13.162 1.00 95.69 141 ILE A CA 1
ATOM 1045 C C . ILE A 1 141 ? -5.710 13.625 12.180 1.00 95.69 141 ILE A C 1
ATOM 1047 O O . ILE A 1 141 ? -6.862 13.4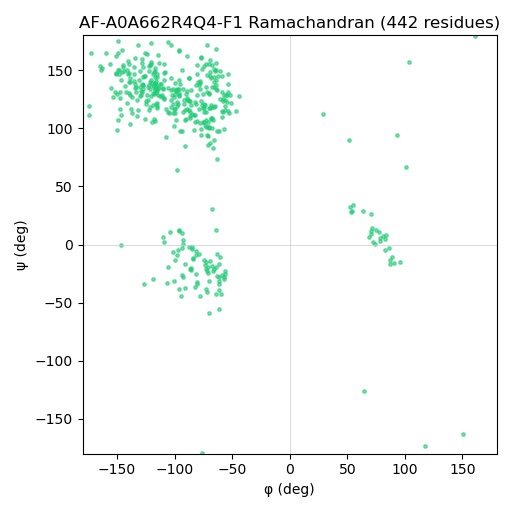74 12.591 1.00 95.69 141 ILE A O 1
ATOM 1051 N N . VAL A 1 142 ? -5.412 13.695 10.886 1.00 96.44 142 VAL A N 1
ATOM 1052 C CA . VAL A 1 142 ? -6.412 13.728 9.817 1.00 96.44 142 VAL A CA 1
ATOM 1053 C C . VAL A 1 142 ? -6.245 12.525 8.899 1.00 96.44 142 VAL A C 1
ATOM 1055 O O . VAL A 1 142 ? -5.217 12.371 8.239 1.00 96.44 142 VAL A O 1
ATOM 1058 N N . HIS A 1 143 ? -7.282 11.695 8.793 1.00 96.25 143 HIS A N 1
ATOM 1059 C CA . HIS A 1 143 ? -7.317 10.600 7.825 1.00 96.25 143 HIS A CA 1
ATOM 1060 C C . HIS A 1 143 ? -7.779 11.136 6.464 1.00 96.25 143 HIS A C 1
ATOM 1062 O O . HIS A 1 143 ? -8.967 11.334 6.230 1.00 96.25 143 HIS A O 1
ATOM 1068 N N . LYS A 1 144 ? -6.850 11.412 5.544 1.00 95.88 144 LYS A N 1
ATOM 1069 C CA . LYS A 1 144 ? -7.167 12.086 4.272 1.00 95.88 144 LYS A CA 1
ATOM 1070 C C . LYS A 1 144 ? -7.790 11.166 3.241 1.00 95.88 144 LYS A C 1
ATOM 1072 O O . LYS A 1 144 ? -8.697 11.583 2.522 1.00 95.88 144 LYS A O 1
ATOM 1077 N N . MET A 1 145 ? -7.247 9.963 3.093 1.00 95.19 145 MET A N 1
ATOM 1078 C CA . MET A 1 145 ? -7.680 9.030 2.058 1.00 95.19 145 MET A CA 1
ATOM 1079 C C . MET A 1 145 ? -7.213 7.614 2.356 1.00 95.19 145 MET A C 1
ATOM 1081 O O . MET A 1 145 ? -6.131 7.412 2.901 1.00 95.19 145 MET A O 1
ATOM 1085 N N . MET A 1 146 ? -7.972 6.639 1.870 1.00 94.38 146 MET A N 1
ATOM 1086 C CA . MET A 1 146 ? -7.590 5.236 1.893 1.00 94.38 146 MET A CA 1
ATOM 1087 C C . MET A 1 146 ? -7.109 4.739 0.530 1.00 94.38 146 MET A C 1
ATOM 1089 O O . MET A 1 146 ? -7.647 5.107 -0.521 1.00 94.38 146 MET A O 1
ATOM 1093 N N . GLY A 1 147 ? -6.104 3.867 0.554 1.00 92.88 147 GLY A N 1
ATOM 1094 C CA . GLY A 1 147 ? -5.617 3.158 -0.620 1.00 92.88 147 GLY A CA 1
ATOM 1095 C C . GLY A 1 147 ? -6.682 2.216 -1.178 1.00 92.88 147 GLY A C 1
ATOM 1096 O O . GLY A 1 147 ? -7.514 1.670 -0.449 1.00 92.88 147 GLY A O 1
ATOM 1097 N N . VAL A 1 148 ? -6.673 1.988 -2.491 1.00 90.31 148 VAL A N 1
ATOM 1098 C CA . VAL A 1 148 ? -7.724 1.210 -3.155 1.00 90.31 148 VAL A CA 1
ATOM 1099 C C . VAL A 1 148 ? -7.741 -0.268 -2.779 1.00 90.31 148 VAL A C 1
ATOM 1101 O O . VAL A 1 148 ? -8.757 -0.930 -2.962 1.00 90.31 148 VAL A O 1
ATOM 1104 N N . ASN A 1 149 ? -6.646 -0.785 -2.237 1.00 88.94 149 ASN A N 1
ATOM 1105 C CA . ASN A 1 149 ? -6.559 -2.141 -1.707 1.00 88.94 149 ASN A CA 1
ATOM 1106 C C . ASN A 1 149 ? -6.840 -2.218 -0.196 1.00 88.94 149 ASN A C 1
ATOM 1108 O O . ASN A 1 149 ? -6.845 -3.314 0.345 1.00 88.94 149 ASN A O 1
ATOM 1112 N N . GLY A 1 150 ? -7.062 -1.087 0.486 1.00 91.06 150 GLY A N 1
ATOM 1113 C CA . GLY A 1 150 ? -7.268 -1.045 1.937 1.00 91.06 150 GLY A CA 1
ATOM 1114 C C . GLY A 1 150 ? -6.016 -1.333 2.772 1.00 91.06 150 GLY A C 1
ATOM 1115 O O . GLY A 1 150 ? -6.128 -1.478 3.978 1.00 91.06 150 GLY A O 1
ATOM 1116 N N . ALA A 1 151 ? -4.829 -1.408 2.161 1.00 92.31 151 ALA A N 1
ATOM 1117 C CA . ALA A 1 151 ? -3.588 -1.720 2.875 1.00 92.31 151 ALA A CA 1
ATOM 1118 C C . ALA A 1 151 ? -2.845 -0.475 3.385 1.00 92.31 151 ALA A C 1
ATOM 1120 O O . ALA A 1 151 ? -1.934 -0.594 4.200 1.00 92.31 151 ALA A O 1
ATOM 1121 N N . LYS A 1 152 ? -3.183 0.710 2.860 1.00 94.94 152 LYS A N 1
ATOM 1122 C CA . LYS A 1 152 ? -2.495 1.976 3.140 1.00 94.94 152 LYS A CA 1
ATOM 1123 C C . LYS A 1 152 ? -3.497 3.093 3.403 1.00 94.94 152 LYS A C 1
ATOM 1125 O O . LYS A 1 152 ? -4.550 3.137 2.766 1.00 94.94 152 LYS A O 1
ATOM 1130 N N . ALA A 1 153 ? -3.139 4.023 4.276 1.00 95.75 153 ALA A N 1
ATOM 1131 C CA . ALA A 1 153 ? -3.900 5.226 4.579 1.00 95.75 153 ALA A CA 1
ATOM 1132 C C . ALA A 1 153 ? -2.998 6.453 4.434 1.00 95.75 153 ALA A C 1
ATOM 1134 O O . ALA A 1 153 ? -1.851 6.445 4.862 1.00 95.75 153 ALA A O 1
ATOM 1135 N N . TRP A 1 154 ? -3.504 7.515 3.821 1.00 95.81 154 TRP A N 1
ATOM 1136 C CA . TRP A 1 154 ? -2.826 8.803 3.772 1.00 95.81 154 TRP A CA 1
ATOM 1137 C C . TRP A 1 154 ? -3.269 9.639 4.970 1.00 95.81 154 TRP A C 1
ATOM 1139 O O . TRP A 1 154 ? -4.451 9.979 5.083 1.00 95.81 154 TRP A O 1
ATOM 1149 N N . ILE A 1 155 ? -2.321 9.945 5.853 1.00 95.44 155 ILE A N 1
ATOM 1150 C CA . ILE A 1 155 ? -2.543 10.655 7.111 1.00 95.44 155 ILE A CA 1
ATOM 1151 C C . ILE A 1 155 ? -1.787 11.979 7.097 1.00 95.44 155 ILE A C 1
ATOM 1153 O O . ILE A 1 155 ? -0.636 12.044 6.662 1.00 95.44 155 ILE A O 1
ATOM 1157 N N . GLU A 1 156 ? -2.428 13.027 7.606 1.00 95.00 156 GLU A N 1
ATOM 1158 C CA . GLU A 1 156 ? -1.797 14.319 7.866 1.00 95.00 156 GLU A CA 1
ATOM 1159 C C . GLU A 1 156 ? -1.825 14.634 9.360 1.00 95.00 156 GLU A C 1
ATOM 1161 O O . GLU A 1 156 ? -2.828 14.389 10.030 1.00 95.00 156 GLU A O 1
ATOM 1166 N N . LEU A 1 157 ? -0.722 15.181 9.872 1.00 93.38 157 LEU A N 1
ATOM 1167 C CA . LEU A 1 157 ? -0.708 15.864 11.162 1.00 93.38 157 LEU A CA 1
ATOM 1168 C C . LEU A 1 157 ? -0.811 17.359 10.884 1.00 93.38 157 LEU A C 1
ATOM 1170 O O . LEU A 1 157 ? 0.061 17.938 10.226 1.00 93.38 157 LEU A O 1
ATOM 1174 N N . GLU A 1 158 ? -1.864 17.981 11.387 1.00 94.50 158 GLU A N 1
ATOM 1175 C CA . GLU A 1 158 ? -2.104 19.414 11.271 1.00 94.50 158 GLU A CA 1
ATOM 1176 C C . GLU A 1 158 ? -1.899 20.078 12.645 1.00 94.50 158 GLU A C 1
ATOM 1178 O O . GLU A 1 158 ? -2.112 19.472 13.692 1.00 94.50 158 GLU A O 1
ATOM 1183 N N . LYS A 1 159 ? -1.442 21.330 12.665 1.00 92.06 159 LYS A N 1
ATOM 1184 C CA . LYS A 1 159 ? -1.378 22.163 13.873 1.00 92.06 159 LYS A CA 1
ATOM 1185 C C . LYS A 1 159 ? -1.758 23.578 13.482 1.00 92.06 159 LYS A C 1
ATOM 1187 O O . LYS A 1 159 ? -1.120 24.155 12.601 1.00 92.06 159 LYS A O 1
ATOM 1192 N N . ASP A 1 160 ? -2.801 24.111 14.111 1.00 89.38 160 ASP A N 1
ATOM 1193 C CA . ASP A 1 160 ? -3.349 25.440 13.810 1.00 89.38 160 ASP A CA 1
ATOM 1194 C C . ASP A 1 160 ? -3.727 25.622 12.322 1.00 89.38 160 ASP A C 1
ATOM 1196 O O . ASP A 1 160 ? -3.584 26.700 11.746 1.00 89.38 160 ASP A O 1
ATOM 1200 N N . GLY A 1 161 ? -4.197 24.545 11.678 1.00 87.69 161 GLY A N 1
ATOM 1201 C CA . GLY A 1 161 ? -4.568 24.521 10.258 1.00 87.69 161 GLY A CA 1
ATOM 1202 C C . GLY A 1 161 ? -3.395 24.417 9.275 1.00 87.69 161 GLY A C 1
ATOM 1203 O O . GLY A 1 161 ? -3.619 24.435 8.064 1.00 87.69 161 GLY A O 1
ATOM 1204 N N . GLU A 1 162 ? -2.156 24.297 9.761 1.00 90.88 162 GLU A N 1
ATOM 1205 C CA . GLU A 1 162 ? -0.976 24.037 8.933 1.00 90.88 162 GLU A CA 1
ATOM 1206 C C . GLU A 1 162 ? -0.601 22.554 8.967 1.00 90.88 162 GLU A C 1
ATOM 1208 O O . GLU A 1 162 ? -0.459 21.965 10.039 1.00 90.88 162 GLU A O 1
ATOM 1213 N N . VAL A 1 163 ? -0.365 21.961 7.795 1.00 90.88 163 VAL A N 1
ATOM 1214 C CA . VAL A 1 163 ? 0.160 20.593 7.687 1.00 90.88 163 VAL A CA 1
ATOM 1215 C C . VAL A 1 163 ? 1.614 20.583 8.157 1.00 90.88 163 VAL A C 1
ATOM 1217 O O . VAL A 1 163 ? 2.479 21.229 7.563 1.00 90.88 163 VAL A O 1
ATOM 1220 N N . ARG A 1 164 ? 1.886 19.841 9.230 1.00 87.31 164 ARG A N 1
ATOM 1221 C CA . ARG A 1 164 ? 3.233 19.617 9.777 1.00 87.31 164 ARG A CA 1
ATOM 1222 C C . ARG A 1 164 ? 3.871 18.341 9.233 1.00 87.31 164 ARG A C 1
ATOM 1224 O O . ARG A 1 164 ? 5.091 18.238 9.213 1.00 87.31 164 ARG A O 1
ATOM 1231 N N . TYR A 1 165 ? 3.040 17.386 8.829 1.00 84.62 165 TYR A N 1
ATOM 1232 C CA . TYR A 1 165 ? 3.408 16.005 8.522 1.00 84.62 165 TYR A CA 1
ATOM 1233 C C . TYR A 1 165 ? 2.374 15.442 7.536 1.00 84.62 165 TYR A C 1
ATOM 1235 O O . TYR A 1 165 ? 1.178 15.654 7.738 1.00 84.62 165 TYR A O 1
ATOM 1243 N N . SER A 1 166 ? 2.799 14.748 6.477 1.00 91.75 166 SER A N 1
ATOM 1244 C CA . SER A 1 166 ? 1.896 14.134 5.486 1.00 91.75 166 SER A CA 1
ATOM 1245 C C . SER A 1 166 ? 2.513 12.842 4.962 1.00 91.75 166 SER A C 1
ATOM 1247 O O . SER A 1 166 ? 3.545 12.892 4.296 1.00 91.75 166 SER A O 1
ATOM 1249 N N . HIS A 1 167 ? 1.912 11.697 5.297 1.00 92.81 167 HIS A N 1
ATOM 1250 C CA . HIS A 1 167 ? 2.530 10.379 5.106 1.00 92.81 167 HIS A CA 1
ATOM 1251 C C . HIS A 1 167 ? 1.551 9.318 4.646 1.00 92.81 167 HIS A C 1
ATOM 1253 O O . HIS A 1 167 ? 0.363 9.343 4.978 1.00 92.81 167 HIS A O 1
ATOM 1259 N N . ILE A 1 168 ? 2.072 8.354 3.895 1.00 94.56 168 ILE A N 1
ATOM 1260 C CA . ILE A 1 168 ? 1.348 7.145 3.534 1.00 94.56 168 ILE A CA 1
ATOM 1261 C C . ILE A 1 168 ? 1.699 6.093 4.583 1.00 94.56 168 ILE A C 1
ATOM 1263 O O . ILE A 1 168 ? 2.830 5.638 4.667 1.00 94.56 168 ILE A O 1
ATOM 1267 N N . LEU A 1 169 ? 0.732 5.675 5.386 1.00 94.25 169 LEU A N 1
ATOM 1268 C CA . LEU A 1 169 ? 0.928 4.767 6.511 1.00 94.25 169 LEU A CA 1
ATOM 1269 C C . LEU A 1 169 ? 0.232 3.409 6.282 1.00 94.25 169 LEU A C 1
ATOM 1271 O O . LEU A 1 169 ? -0.697 3.297 5.485 1.00 94.25 169 LEU A O 1
ATOM 1275 N N . THR A 1 170 ? 0.714 2.370 6.955 1.00 94.50 170 THR A N 1
ATOM 1276 C CA . THR A 1 170 ? 0.267 0.968 6.940 1.00 94.50 170 THR A CA 1
ATOM 1277 C C . THR A 1 170 ? -0.053 0.541 8.370 1.00 94.50 170 THR A C 1
ATOM 1279 O O . THR A 1 170 ? 0.367 1.195 9.324 1.00 94.50 170 THR A O 1
ATOM 1282 N N . GLU A 1 171 ? -0.770 -0.570 8.541 1.00 93.44 171 GLU A N 1
ATOM 1283 C CA . GLU A 1 171 ? -0.957 -1.162 9.872 1.00 93.44 171 GLU A CA 1
ATOM 1284 C C . GLU A 1 171 ? 0.393 -1.405 10.569 1.00 93.44 171 GLU A C 1
ATOM 1286 O O . GLU A 1 171 ? 1.359 -1.857 9.953 1.00 93.44 171 GLU A O 1
ATOM 1291 N N . GLY A 1 172 ? 0.451 -1.096 11.862 1.00 89.75 172 GLY A N 1
ATOM 1292 C CA . GLY A 1 172 ? 1.650 -1.161 12.692 1.00 89.75 172 GLY A CA 1
ATOM 1293 C C . GLY A 1 172 ? 2.504 0.106 12.677 1.00 89.75 172 GLY A C 1
ATOM 1294 O O . GLY A 1 172 ? 3.312 0.279 13.591 1.00 89.75 172 GLY A O 1
ATOM 1295 N N . ASP A 1 173 ? 2.313 1.008 11.710 1.00 90.62 173 ASP A N 1
ATOM 1296 C CA . ASP A 1 173 ? 3.114 2.227 11.654 1.00 90.62 173 ASP A CA 1
ATOM 1297 C C . ASP A 1 173 ? 2.805 3.170 12.818 1.00 90.62 173 ASP A C 1
ATOM 1299 O O . ASP A 1 173 ? 1.638 3.335 13.206 1.00 90.62 173 ASP A O 1
ATOM 1303 N N . PRO A 1 174 ? 3.839 3.847 13.341 1.00 89.38 174 PRO A N 1
ATOM 1304 C CA . PRO A 1 174 ? 3.667 4.865 14.349 1.00 89.38 174 PRO A CA 1
ATOM 1305 C C . PRO A 1 174 ? 3.415 6.244 13.716 1.00 89.38 174 PRO A C 1
ATOM 1307 O O . PRO A 1 174 ? 4.041 6.628 12.731 1.00 89.38 174 PRO A O 1
ATOM 1310 N N . ILE A 1 175 ? 2.557 7.033 14.355 1.00 89.19 175 ILE A N 1
ATOM 1311 C CA . ILE A 1 175 ? 2.422 8.478 14.155 1.00 89.19 175 ILE A CA 1
ATOM 1312 C C . ILE A 1 175 ? 3.053 9.131 15.376 1.00 89.19 175 ILE A C 1
ATOM 1314 O O . ILE A 1 175 ? 2.544 8.960 16.481 1.00 89.19 175 ILE A O 1
ATOM 1318 N N . VAL A 1 176 ? 4.158 9.853 15.200 1.00 87.25 176 VAL A N 1
ATOM 1319 C CA . VAL A 1 176 ? 4.947 10.397 16.315 1.00 87.25 176 VAL A CA 1
ATOM 1320 C C . VAL A 1 176 ? 5.161 11.889 16.133 1.00 87.25 176 VAL A C 1
ATOM 1322 O O . VAL A 1 176 ? 5.558 12.334 15.059 1.00 87.25 176 VAL A O 1
ATOM 1325 N N . TYR A 1 177 ? 4.955 12.663 17.194 1.00 86.75 177 TYR A N 1
ATOM 1326 C CA . TYR A 1 177 ? 5.227 14.097 17.196 1.00 86.75 177 TYR A CA 1
ATOM 1327 C C . TYR A 1 177 ? 5.630 14.599 18.583 1.00 86.75 177 TYR A C 1
ATOM 1329 O O . TYR A 1 177 ? 5.465 13.905 19.586 1.00 86.75 177 TYR A O 1
ATOM 1337 N N . LYS A 1 178 ? 6.194 15.811 18.638 1.00 86.44 178 LYS A N 1
ATOM 1338 C CA . LYS A 1 178 ? 6.396 16.531 19.899 1.00 86.44 178 LYS A CA 1
ATOM 1339 C C . LYS A 1 178 ? 5.246 17.494 20.123 1.00 86.44 178 LYS A C 1
ATOM 1341 O O . LYS A 1 178 ? 4.960 18.297 19.239 1.00 86.44 178 LYS A O 1
ATOM 1346 N N . ASN A 1 179 ? 4.637 17.423 21.296 1.00 88.06 179 ASN A N 1
ATOM 1347 C CA . ASN A 1 179 ? 3.628 18.389 21.714 1.00 88.06 179 ASN A CA 1
ATOM 1348 C C . ASN A 1 179 ? 4.276 19.728 22.134 1.00 88.06 179 ASN A C 1
ATOM 1350 O O . ASN A 1 179 ? 5.504 19.881 22.150 1.00 88.06 179 ASN A O 1
ATOM 1354 N N . ASP A 1 180 ? 3.447 20.689 22.543 1.00 87.62 180 ASP A N 1
ATOM 1355 C CA . ASP A 1 180 ? 3.902 22.025 22.955 1.00 87.62 180 ASP A CA 1
ATOM 1356 C C . ASP A 1 180 ? 4.767 22.031 24.234 1.00 87.62 180 ASP A C 1
ATOM 1358 O O . ASP A 1 180 ? 5.534 22.973 24.450 1.00 87.62 180 ASP A O 1
ATOM 1362 N N . SER A 1 181 ? 4.694 20.992 25.081 1.00 89.38 181 SER A N 1
ATOM 1363 C CA . SER A 1 181 ? 5.593 20.823 26.237 1.00 89.38 181 SER A CA 1
ATOM 1364 C C . SER A 1 181 ? 6.953 20.220 25.852 1.00 89.38 181 SER A C 1
ATOM 1366 O O . SER A 1 18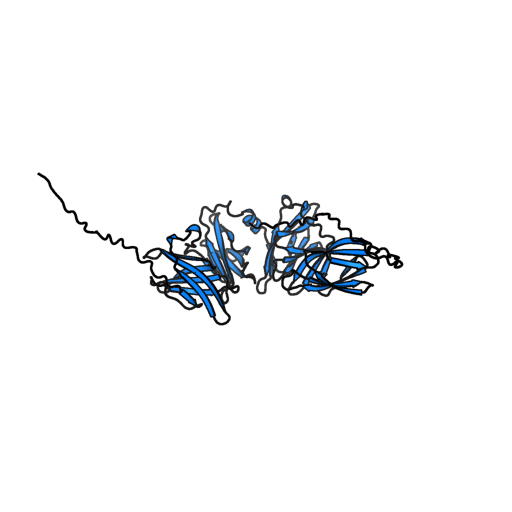1 ? 7.859 20.157 26.685 1.00 89.38 181 SER A O 1
ATOM 1368 N N . GLY A 1 182 ? 7.129 19.821 24.587 1.00 86.25 182 GLY A N 1
ATOM 1369 C CA . GLY A 1 182 ? 8.326 19.157 24.073 1.00 86.25 182 GLY A CA 1
ATOM 1370 C C . GLY A 1 182 ? 8.378 17.656 24.371 1.00 86.25 182 GLY A C 1
ATOM 1371 O O . GLY A 1 182 ? 9.406 17.024 24.102 1.00 86.25 182 GLY A O 1
ATOM 1372 N N . GLU A 1 183 ? 7.300 17.090 24.912 1.00 87.88 183 GLU A N 1
ATOM 1373 C CA . GLU A 1 183 ? 7.139 15.664 25.170 1.00 87.88 183 GLU A CA 1
ATOM 1374 C C . GLU A 1 183 ? 6.740 14.933 23.888 1.00 87.88 183 GLU A C 1
ATOM 1376 O O . GLU A 1 183 ? 6.041 15.465 23.024 1.00 87.88 183 GLU A O 1
ATOM 1381 N N . TRP A 1 184 ? 7.204 13.693 23.759 1.00 87.06 184 TRP A N 1
ATOM 1382 C CA . TRP A 1 184 ? 6.821 12.842 22.642 1.00 87.06 184 TRP A CA 1
ATOM 1383 C C . TRP A 1 184 ? 5.423 12.276 22.864 1.00 87.06 184 TRP A C 1
ATOM 1385 O O . TRP A 1 184 ? 5.123 11.746 23.933 1.00 87.06 184 TRP A O 1
ATOM 1395 N N . VAL A 1 185 ? 4.609 12.349 21.819 1.00 87.56 185 VAL A N 1
ATOM 1396 C CA . VAL A 1 185 ? 3.306 11.702 21.712 1.00 87.56 185 VAL A CA 1
ATOM 1397 C C . VAL A 1 185 ? 3.375 10.739 20.539 1.00 87.56 185 VAL A C 1
ATOM 1399 O O . VAL A 1 185 ? 3.930 11.075 19.489 1.00 87.56 185 VAL A O 1
ATOM 1402 N N . ALA A 1 186 ? 2.841 9.534 20.723 1.00 88.88 186 ALA A N 1
ATOM 1403 C CA . ALA A 1 186 ? 2.805 8.532 19.676 1.00 88.88 186 ALA A CA 1
ATOM 1404 C C . ALA A 1 186 ? 1.467 7.793 19.643 1.00 88.88 186 ALA A C 1
ATOM 1406 O O . ALA A 1 186 ? 0.911 7.427 20.679 1.00 88.88 186 ALA A O 1
ATOM 1407 N N . TYR A 1 187 ? 1.003 7.539 18.427 1.00 90.81 187 TYR A N 1
ATOM 1408 C CA . TYR A 1 187 ? -0.107 6.652 18.108 1.00 90.81 187 TYR A CA 1
ATOM 1409 C C . TYR A 1 187 ? 0.395 5.547 17.193 1.00 90.81 187 TYR A C 1
ATOM 1411 O O . TYR A 1 187 ? 1.394 5.722 16.501 1.00 90.81 187 TYR A O 1
ATOM 1419 N N . ARG A 1 188 ? -0.300 4.418 17.162 1.00 91.19 188 ARG A N 1
ATOM 1420 C CA . ARG A 1 188 ? -0.063 3.343 16.198 1.00 91.19 188 ARG A CA 1
ATOM 1421 C C . ARG A 1 188 ? -1.333 3.095 15.404 1.00 91.19 188 ARG A C 1
ATOM 1423 O O . ARG A 1 188 ? -2.411 3.093 15.993 1.00 91.19 188 ARG A O 1
ATOM 1430 N N . ILE A 1 189 ? -1.200 2.862 14.101 1.00 93.56 189 ILE A N 1
ATOM 1431 C CA . ILE A 1 189 ? -2.311 2.370 13.280 1.00 93.56 189 ILE A CA 1
ATOM 1432 C C . ILE A 1 189 ? -2.506 0.891 13.585 1.00 93.56 189 ILE A C 1
ATOM 1434 O O . ILE A 1 189 ? -1.719 0.053 13.152 1.00 93.56 189 ILE A O 1
ATOM 1438 N N . ASP A 1 190 ? -3.548 0.563 14.334 1.00 92.12 190 ASP A N 1
ATOM 1439 C CA . ASP A 1 190 ? -3.862 -0.824 14.672 1.00 92.12 190 ASP A CA 1
ATOM 1440 C C . ASP A 1 190 ? -4.601 -1.535 13.540 1.00 92.12 190 ASP A C 1
ATOM 1442 O O . ASP A 1 190 ? -4.426 -2.739 13.357 1.00 92.12 190 ASP A O 1
ATOM 1446 N N . ALA A 1 191 ? -5.414 -0.800 12.780 1.00 94.38 191 ALA A N 1
ATOM 1447 C CA . ALA A 1 191 ? -6.141 -1.342 11.644 1.00 94.38 191 ALA A CA 1
ATOM 1448 C C . ALA A 1 191 ? -6.403 -0.280 10.572 1.00 94.38 191 ALA A C 1
ATOM 1450 O O . ALA A 1 191 ? -6.653 0.889 10.878 1.00 94.38 191 ALA A O 1
ATOM 1451 N N . ILE A 1 192 ? -6.397 -0.716 9.311 1.00 96.12 192 ILE A N 1
ATOM 1452 C CA . ILE A 1 192 ? -6.909 0.053 8.173 1.00 96.12 192 ILE A CA 1
ATOM 1453 C C . ILE A 1 192 ? -8.106 -0.715 7.624 1.00 96.12 192 ILE A C 1
ATOM 1455 O O . ILE A 1 192 ? -7.984 -1.854 7.177 1.00 96.12 192 ILE A O 1
ATOM 1459 N N . PHE A 1 193 ? -9.282 -0.098 7.672 1.00 96.56 193 PHE A N 1
ATOM 1460 C CA . PHE A 1 193 ? -10.535 -0.758 7.340 1.00 96.56 193 PHE A CA 1
ATOM 1461 C C . PHE A 1 193 ? -11.194 -0.119 6.134 1.00 96.56 193 PHE A C 1
ATOM 1463 O O . PHE A 1 193 ? -11.788 0.957 6.210 1.00 96.56 193 PHE A O 1
ATOM 1470 N N . ARG A 1 194 ? -11.120 -0.840 5.017 1.00 95.69 194 ARG A N 1
ATOM 1471 C CA . ARG A 1 194 ? -11.868 -0.519 3.808 1.00 95.69 194 ARG A CA 1
ATOM 1472 C C . ARG A 1 194 ? -13.212 -1.232 3.823 1.00 95.69 194 ARG A C 1
ATOM 1474 O O . ARG A 1 194 ? -13.327 -2.333 3.275 1.00 95.69 194 ARG A O 1
ATOM 1481 N N . GLY A 1 195 ? -14.194 -0.633 4.476 1.00 95.56 195 GLY A N 1
ATOM 1482 C CA . GLY A 1 195 ? -15.552 -1.147 4.584 1.00 95.56 195 GLY A CA 1
ATOM 1483 C C . GLY A 1 195 ? -16.352 -1.047 3.293 1.00 95.56 195 GLY A C 1
ATOM 1484 O O . GLY A 1 195 ? -15.940 -0.461 2.279 1.00 95.56 195 GLY A O 1
ATOM 1485 N N . ILE A 1 196 ? -17.524 -1.668 3.315 1.00 93.31 196 ILE A N 1
ATOM 1486 C CA . ILE A 1 196 ? -18.496 -1.546 2.228 1.00 93.31 196 ILE A CA 1
ATOM 1487 C C . ILE A 1 196 ? -19.112 -0.150 2.265 1.00 93.31 196 ILE A C 1
ATOM 1489 O O . ILE A 1 196 ? -19.254 0.479 1.213 1.00 93.31 196 ILE A O 1
ATOM 1493 N N . GLU A 1 197 ? -19.405 0.341 3.466 1.00 93.94 197 GLU A N 1
ATOM 1494 C CA . GLU A 1 197 ? -19.990 1.657 3.700 1.00 93.94 197 GLU A CA 1
ATOM 1495 C C . GLU A 1 197 ? -18.969 2.643 4.276 1.00 93.94 197 GLU A C 1
ATOM 1497 O O . GLU A 1 197 ? -19.003 3.823 3.922 1.00 93.94 197 GLU A O 1
ATOM 1502 N N . HIS A 1 198 ? -18.023 2.165 5.092 1.00 94.44 198 HIS A N 1
ATOM 1503 C CA . HIS A 1 198 ? -17.118 3.025 5.849 1.00 94.44 198 HIS A CA 1
ATOM 1504 C C . HIS A 1 198 ? -15.643 2.738 5.562 1.00 94.44 198 HIS A C 1
ATOM 1506 O O . HIS A 1 198 ? -15.148 1.639 5.785 1.00 94.44 198 HIS A O 1
ATOM 1512 N N . ASP A 1 199 ? -14.912 3.768 5.145 1.00 95.50 199 ASP A N 1
ATOM 1513 C CA . ASP A 1 199 ? -13.453 3.744 5.055 1.00 95.50 199 ASP A CA 1
ATOM 1514 C C . ASP A 1 199 ? -12.886 4.446 6.301 1.00 95.50 199 ASP A C 1
ATOM 1516 O O . ASP A 1 199 ? -13.068 5.654 6.468 1.00 95.50 199 ASP A O 1
ATOM 1520 N N . MET A 1 200 ? -12.201 3.710 7.179 1.00 96.69 200 MET A N 1
ATOM 1521 C CA . MET A 1 200 ? -11.680 4.232 8.449 1.00 96.69 200 MET A CA 1
ATOM 1522 C C . MET A 1 200 ? -10.351 3.602 8.878 1.00 96.69 200 MET A C 1
ATOM 1524 O O . MET A 1 200 ? -9.914 2.584 8.344 1.00 96.69 200 MET A O 1
ATOM 1528 N N . ILE A 1 201 ? -9.714 4.212 9.869 1.00 97.06 201 ILE A N 1
ATOM 1529 C CA . ILE A 1 201 ? -8.554 3.659 10.571 1.00 97.06 201 ILE A CA 1
ATOM 1530 C C . ILE A 1 201 ? -8.849 3.562 12.066 1.00 97.06 201 ILE A C 1
ATOM 1532 O O . ILE A 1 201 ? -9.626 4.355 12.598 1.00 97.06 201 ILE A O 1
ATOM 1536 N N . GLU A 1 202 ? -8.180 2.630 12.735 1.00 95.62 202 GLU A N 1
ATOM 1537 C CA . GLU A 1 202 ? -8.136 2.540 14.196 1.00 95.62 202 GLU A CA 1
ATOM 1538 C C . GLU A 1 202 ? -6.743 2.937 14.675 1.00 95.62 202 GLU A C 1
ATOM 1540 O O . GLU A 1 202 ? -5.737 2.375 14.229 1.00 95.62 202 GLU A O 1
ATOM 1545 N N . LEU A 1 203 ? -6.686 3.906 15.583 1.00 94.00 203 LEU A N 1
ATOM 1546 C CA . LEU A 1 203 ? -5.458 4.355 16.224 1.00 94.00 203 LEU A CA 1
ATOM 1547 C C . LEU A 1 203 ? -5.474 3.993 17.703 1.00 94.00 203 LEU A C 1
ATOM 1549 O O . LEU A 1 203 ? -6.461 4.249 18.385 1.00 94.00 203 LEU A O 1
ATOM 1553 N N . SER A 1 204 ? -4.347 3.518 18.222 1.00 89.88 204 SER A N 1
ATOM 1554 C CA . SER A 1 204 ? -4.148 3.380 19.667 1.00 89.88 204 SER A CA 1
ATOM 1555 C C . SER A 1 204 ? -3.028 4.288 20.158 1.00 89.88 204 SER A C 1
ATOM 1557 O O . SER A 1 204 ? -1.979 4.355 19.507 1.00 89.88 204 SER A O 1
ATOM 1559 N N . PRO A 1 205 ? -3.192 4.953 21.318 1.00 88.88 205 PRO A N 1
ATOM 1560 C CA . PRO A 1 205 ? -2.090 5.661 21.953 1.00 88.88 205 PRO A CA 1
ATOM 1561 C C . PRO A 1 205 ? -0.982 4.673 22.337 1.00 88.88 205 PRO A C 1
ATOM 1563 O O . PRO A 1 205 ? -1.257 3.537 22.734 1.00 88.88 205 PRO A O 1
ATOM 1566 N N . VAL A 1 206 ? 0.273 5.107 22.241 1.00 85.81 206 VAL A N 1
ATOM 1567 C CA . VAL A 1 206 ? 1.446 4.366 22.722 1.00 85.81 206 VAL A CA 1
ATOM 1568 C C . VAL A 1 206 ? 1.814 4.894 24.107 1.00 85.81 206 VAL A C 1
ATOM 1570 O O . VAL A 1 206 ? 2.089 6.084 24.262 1.00 85.81 206 VAL A O 1
ATOM 1573 N N . ASP A 1 207 ? 1.808 4.021 25.118 1.00 79.31 207 ASP A N 1
ATOM 1574 C CA . ASP A 1 207 ? 2.034 4.439 26.506 1.00 79.31 207 ASP A CA 1
ATOM 1575 C C . ASP A 1 207 ? 3.435 5.010 26.742 1.00 79.31 207 ASP A C 1
ATOM 1577 O O . ASP A 1 207 ? 4.427 4.454 26.256 1.00 79.31 207 ASP A O 1
ATOM 1581 N N . PRO A 1 208 ? 3.547 6.064 27.568 1.00 72.25 208 PRO A N 1
ATOM 1582 C CA . PRO A 1 208 ? 4.826 6.513 28.071 1.00 72.25 208 PRO A CA 1
ATOM 1583 C C . PRO A 1 208 ? 5.391 5.572 29.164 1.00 72.25 208 PRO A C 1
ATOM 1585 O O . PRO A 1 208 ? 4.634 4.967 29.924 1.00 72.25 208 PRO A O 1
ATOM 1588 N N . PRO A 1 209 ? 6.726 5.517 29.331 1.00 75.06 209 PRO A N 1
ATOM 1589 C CA . PRO A 1 209 ? 7.711 6.191 28.496 1.00 75.06 209 PRO A CA 1
ATOM 1590 C C . PRO A 1 209 ? 7.771 5.543 27.112 1.00 75.06 209 PRO A C 1
ATOM 1592 O O . PRO A 1 209 ? 7.906 4.328 26.993 1.00 75.06 209 PRO A O 1
ATOM 1595 N N . ILE A 1 210 ? 7.695 6.374 26.072 1.00 74.12 210 ILE A N 1
ATOM 1596 C CA . ILE A 1 210 ? 7.823 5.900 24.700 1.00 74.12 210 ILE A CA 1
ATOM 1597 C C . ILE A 1 210 ? 9.273 5.453 24.537 1.00 74.12 210 ILE A C 1
ATOM 1599 O O . ILE A 1 210 ? 10.189 6.281 24.540 1.00 74.12 210 ILE A O 1
ATOM 1603 N N . ASP A 1 211 ? 9.489 4.144 24.435 1.00 72.50 211 ASP A N 1
ATOM 1604 C CA . ASP A 1 211 ? 10.804 3.607 24.126 1.00 72.50 211 ASP A CA 1
ATOM 1605 C C . ASP A 1 211 ? 11.125 3.917 22.662 1.00 72.50 211 ASP A C 1
ATOM 1607 O O . ASP A 1 211 ? 10.778 3.174 21.742 1.00 72.50 211 ASP A O 1
ATOM 1611 N N . LEU A 1 212 ? 11.811 5.041 22.459 1.00 68.50 212 LEU A N 1
ATOM 1612 C CA . LEU A 1 212 ? 12.236 5.522 21.148 1.00 68.50 212 LEU A CA 1
ATOM 1613 C C . LEU A 1 212 ? 13.175 4.540 20.427 1.00 68.50 212 LEU A C 1
ATOM 1615 O O . LEU A 1 212 ? 13.465 4.764 19.263 1.00 68.50 212 LEU A O 1
ATOM 1619 N N . SER A 1 213 ? 13.682 3.491 21.089 1.00 66.56 213 SER A N 1
ATOM 1620 C CA . SER A 1 213 ? 14.454 2.429 20.430 1.00 66.56 213 SER A CA 1
ATOM 1621 C C . SER A 1 213 ? 13.581 1.323 19.828 1.00 66.56 213 SER A C 1
ATOM 1623 O O . SER A 1 213 ? 14.032 0.608 18.936 1.00 66.56 213 SER A O 1
ATOM 1625 N N . THR A 1 214 ? 12.332 1.192 20.290 1.00 67.12 214 THR A N 1
ATOM 1626 C CA . THR A 1 214 ? 11.329 0.266 19.726 1.00 67.12 214 THR A CA 1
ATOM 1627 C C . THR A 1 214 ? 10.558 0.877 18.563 1.00 67.12 214 THR A C 1
ATOM 1629 O O . THR A 1 214 ? 10.012 0.158 17.731 1.00 67.12 214 THR A O 1
ATOM 1632 N N . ILE A 1 215 ? 10.545 2.206 18.493 1.00 66.81 215 ILE A N 1
ATOM 1633 C CA . ILE A 1 215 ? 10.110 2.962 17.329 1.00 66.81 215 ILE A CA 1
ATOM 1634 C C . ILE A 1 215 ? 11.339 3.129 16.449 1.00 66.81 215 ILE A C 1
ATOM 1636 O O . ILE A 1 215 ? 12.351 3.650 16.911 1.00 66.81 215 ILE A O 1
ATOM 1640 N N . ASP A 1 216 ? 11.279 2.709 15.189 1.00 61.44 216 ASP A N 1
ATOM 1641 C CA . ASP A 1 216 ? 12.366 3.010 14.263 1.00 61.44 216 ASP A CA 1
ATOM 1642 C C . ASP A 1 216 ? 12.458 4.537 14.097 1.00 61.44 216 ASP A C 1
ATOM 1644 O O . ASP A 1 216 ? 11.694 5.164 13.376 1.00 61.44 216 ASP A O 1
ATOM 1648 N N . PHE A 1 217 ? 13.358 5.198 14.820 1.00 54.03 217 PHE A N 1
ATOM 1649 C CA . PHE A 1 217 ? 13.493 6.648 14.718 1.00 54.03 217 PHE A CA 1
ATOM 1650 C C . PHE A 1 217 ? 14.187 7.084 13.427 1.00 54.03 217 PHE A C 1
ATOM 1652 O O . PHE A 1 217 ? 14.105 8.263 13.093 1.00 54.03 217 PHE A O 1
ATOM 1659 N N . ASN A 1 218 ? 14.826 6.173 12.680 1.00 47.31 218 ASN A N 1
ATOM 1660 C CA . ASN A 1 218 ? 15.227 6.477 11.306 1.00 47.31 218 ASN A CA 1
ATOM 1661 C C . ASN A 1 218 ? 13.991 6.570 10.409 1.00 47.31 218 ASN A C 1
ATOM 1663 O O . ASN A 1 218 ? 13.978 7.398 9.505 1.00 47.31 218 ASN A O 1
ATOM 1667 N N . TYR A 1 219 ? 12.935 5.809 10.720 1.00 51.12 219 TYR A N 1
ATOM 1668 C CA . TYR A 1 219 ? 11.601 6.030 10.169 1.00 51.12 219 TYR A CA 1
ATOM 1669 C C . TYR A 1 219 ? 11.099 7.422 10.595 1.00 51.12 219 TYR A C 1
ATOM 1671 O O . TYR A 1 219 ? 10.888 8.260 9.738 1.00 51.12 219 TYR A O 1
ATOM 1679 N N . VAL A 1 220 ? 11.050 7.774 11.886 1.00 52.03 220 VAL A N 1
ATOM 1680 C CA . VAL A 1 220 ? 10.516 9.087 12.343 1.00 52.03 220 VAL A CA 1
ATOM 1681 C C . VAL A 1 220 ? 11.319 10.317 11.864 1.00 52.03 220 VAL A C 1
ATOM 1683 O O . VAL A 1 220 ? 10.719 11.307 11.455 1.00 52.03 220 VAL A O 1
ATOM 1686 N N . GLN A 1 221 ? 12.658 10.293 11.889 1.00 46.81 221 GLN A N 1
ATOM 1687 C CA . GLN A 1 221 ? 13.490 11.374 11.332 1.00 46.81 221 GLN A CA 1
ATOM 1688 C C . GLN A 1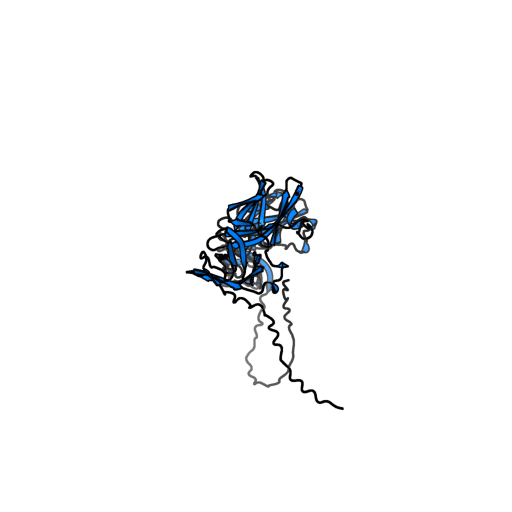 221 ? 13.476 11.374 9.801 1.00 46.81 221 GLN A C 1
ATOM 1690 O O . GLN A 1 221 ? 13.418 12.447 9.207 1.00 46.81 221 GLN A O 1
ATOM 1695 N N . GLY A 1 222 ? 13.487 10.200 9.161 1.00 49.28 222 GLY A N 1
ATOM 1696 C CA . GLY A 1 222 ? 13.358 10.079 7.709 1.00 49.28 222 GLY A CA 1
ATOM 1697 C C . GLY A 1 222 ? 12.044 10.677 7.218 1.00 49.28 222 GLY A C 1
ATOM 1698 O O . GLY A 1 222 ? 12.054 11.478 6.294 1.00 49.28 222 GLY A O 1
ATOM 1699 N N . LEU A 1 223 ? 10.939 10.424 7.927 1.00 51.88 223 LEU A N 1
ATOM 1700 C CA . LEU A 1 223 ? 9.630 11.011 7.644 1.00 51.88 223 LEU A CA 1
ATOM 1701 C C . LEU A 1 223 ? 9.652 12.555 7.665 1.00 51.88 223 LEU A C 1
ATOM 1703 O O . LEU A 1 223 ? 8.910 13.170 6.912 1.00 51.88 223 LEU A O 1
ATOM 1707 N N . THR A 1 224 ? 10.517 13.218 8.444 1.00 58.47 224 THR A N 1
ATOM 1708 C CA . THR A 1 224 ? 10.587 14.697 8.401 1.00 58.47 224 THR A CA 1
ATOM 1709 C C . THR A 1 224 ? 11.208 15.254 7.116 1.00 58.47 224 THR A C 1
ATOM 1711 O O . THR A 1 224 ? 10.888 16.380 6.738 1.00 58.47 224 THR A O 1
ATOM 1714 N N . ASP A 1 225 ? 12.040 14.464 6.431 1.00 78.19 225 ASP A N 1
ATOM 1715 C CA . ASP A 1 225 ? 12.624 14.809 5.128 1.00 78.19 225 ASP A CA 1
ATOM 1716 C C . ASP A 1 225 ? 11.879 14.148 3.958 1.00 78.19 225 ASP A C 1
ATOM 1718 O O . ASP A 1 225 ? 12.078 14.517 2.793 1.00 78.19 225 ASP A O 1
ATOM 1722 N N . ASN A 1 226 ? 11.019 13.169 4.253 1.00 87.75 226 ASN A N 1
ATOM 1723 C CA . ASN A 1 226 ? 10.161 12.560 3.258 1.00 87.75 226 ASN A CA 1
ATOM 1724 C C . ASN A 1 226 ? 9.242 13.615 2.650 1.00 87.75 226 ASN A C 1
ATOM 1726 O O . ASN A 1 226 ? 8.807 14.579 3.283 1.00 87.75 226 ASN A O 1
ATOM 1730 N N . PHE A 1 227 ? 8.900 13.398 1.392 1.00 90.88 227 PHE A N 1
ATOM 1731 C CA . PHE A 1 227 ? 7.924 14.228 0.715 1.00 90.88 227 PHE A CA 1
ATOM 1732 C C . PHE A 1 227 ? 7.021 13.367 -0.147 1.00 90.88 227 PHE A C 1
ATOM 1734 O O . PHE A 1 227 ? 7.432 12.358 -0.721 1.00 90.88 227 PHE A O 1
ATOM 1741 N N . ILE A 1 228 ? 5.775 13.806 -0.255 1.00 93.31 228 ILE A N 1
ATOM 1742 C CA . ILE A 1 228 ? 4.784 13.177 -1.110 1.00 93.31 228 ILE A CA 1
ATOM 1743 C C . ILE A 1 228 ? 4.706 13.938 -2.427 1.00 93.31 228 ILE A C 1
ATOM 1745 O O . ILE A 1 228 ? 4.585 15.164 -2.455 1.00 93.31 228 ILE A O 1
ATOM 1749 N N . LEU A 1 229 ? 4.720 13.189 -3.521 1.00 95.31 229 LEU A N 1
ATOM 1750 C CA . LEU A 1 229 ? 4.504 13.687 -4.866 1.00 95.31 229 LEU A CA 1
ATOM 1751 C C . LEU A 1 229 ? 3.190 13.124 -5.413 1.00 95.31 229 LEU A C 1
ATOM 1753 O O . LEU A 1 229 ? 2.977 11.912 -5.408 1.00 95.31 229 LEU A O 1
ATOM 1757 N N . ASP A 1 230 ? 2.313 13.994 -5.908 1.00 94.75 230 ASP A N 1
ATOM 1758 C CA . ASP A 1 230 ? 1.193 13.567 -6.749 1.00 94.75 230 ASP A CA 1
ATOM 1759 C C . ASP A 1 230 ? 1.707 13.079 -8.112 1.00 94.75 230 ASP A C 1
ATOM 1761 O O . ASP A 1 230 ? 2.688 13.606 -8.643 1.00 94.75 230 ASP A O 1
ATOM 1765 N N . VAL A 1 231 ? 1.018 12.108 -8.718 1.00 93.25 231 VAL A N 1
ATOM 1766 C CA . VAL A 1 231 ? 1.295 11.722 -10.110 1.00 93.25 231 VAL A CA 1
ATOM 1767 C C . VAL A 1 231 ? 1.186 12.949 -11.019 1.00 93.25 231 VAL A C 1
ATOM 1769 O O . VAL A 1 231 ? 0.192 13.674 -11.011 1.00 93.25 231 VAL A O 1
ATOM 1772 N N . GLY A 1 232 ? 2.225 13.168 -11.819 1.00 92.50 232 GLY A N 1
ATOM 1773 C CA . GLY A 1 232 ? 2.359 14.287 -12.740 1.00 92.50 232 GLY A CA 1
ATOM 1774 C C . GLY A 1 232 ? 2.961 15.551 -12.128 1.00 92.50 232 GLY A C 1
ATOM 1775 O O . GLY A 1 232 ? 3.357 16.417 -12.907 1.00 92.50 232 GLY A O 1
ATOM 1776 N N . ALA A 1 233 ? 3.063 15.652 -10.799 1.00 95.12 233 ALA A N 1
ATOM 1777 C CA . ALA A 1 233 ? 3.747 16.755 -10.134 1.00 95.12 233 ALA A CA 1
ATOM 1778 C C . ALA A 1 233 ? 5.272 16.590 -10.204 1.00 95.12 233 ALA A C 1
ATOM 1780 O O . ALA A 1 233 ? 5.789 15.504 -10.459 1.00 95.12 233 ALA A O 1
ATOM 1781 N N . GLU A 1 234 ? 5.983 17.690 -9.978 1.00 95.62 234 GLU A N 1
ATOM 1782 C CA . GLU A 1 234 ? 7.438 17.781 -10.078 1.00 95.62 234 GLU A CA 1
ATOM 1783 C C . GLU A 1 234 ? 8.016 18.336 -8.776 1.00 95.62 234 GLU A C 1
ATOM 1785 O O . GLU A 1 234 ? 7.414 19.196 -8.124 1.00 95.62 234 GLU A O 1
ATOM 1790 N N . LYS A 1 235 ? 9.194 17.844 -8.395 1.00 95.38 235 LYS A N 1
ATOM 1791 C CA . LYS A 1 235 ? 9.933 18.295 -7.217 1.00 95.38 235 LYS A CA 1
ATOM 1792 C C . LYS A 1 235 ? 11.386 18.528 -7.598 1.00 95.38 235 LYS A C 1
ATOM 1794 O O . LYS A 1 235 ? 12.052 17.616 -8.076 1.00 95.38 235 LYS A O 1
ATOM 1799 N N . ASP A 1 236 ? 11.885 19.731 -7.338 1.00 94.00 236 ASP A N 1
ATOM 1800 C CA . ASP A 1 236 ? 13.326 19.982 -7.348 1.00 94.00 236 ASP A CA 1
ATOM 1801 C C . ASP A 1 236 ? 13.956 19.268 -6.147 1.00 94.00 236 ASP A C 1
ATOM 1803 O O . ASP A 1 236 ? 13.611 19.545 -4.992 1.00 94.00 236 ASP A O 1
ATOM 1807 N N . ILE A 1 237 ? 14.837 18.315 -6.441 1.00 91.38 237 ILE A N 1
ATOM 1808 C CA . ILE A 1 237 ? 15.586 17.527 -5.454 1.00 91.38 237 ILE A CA 1
ATOM 1809 C C . ILE A 1 237 ? 17.048 17.993 -5.342 1.00 91.38 237 ILE A C 1
ATOM 1811 O O . ILE A 1 237 ? 17.872 17.350 -4.694 1.00 91.38 237 ILE A O 1
ATOM 1815 N N . GLY A 1 238 ? 17.378 19.138 -5.942 1.00 88.31 238 GLY A N 1
ATOM 1816 C CA . GLY A 1 238 ? 18.675 19.793 -5.865 1.00 88.31 238 GLY A CA 1
ATOM 1817 C C . GLY A 1 238 ? 19.527 19.629 -7.122 1.00 88.31 238 GLY A C 1
ATOM 1818 O O . GLY A 1 238 ? 19.375 18.707 -7.926 1.00 88.31 238 GLY A O 1
ATOM 1819 N N . GLY A 1 239 ? 20.464 20.565 -7.299 1.00 85.94 239 GLY A N 1
ATOM 1820 C CA . GLY A 1 239 ? 21.406 20.550 -8.422 1.00 85.94 239 GLY A CA 1
ATOM 1821 C C . GLY A 1 239 ? 20.746 20.688 -9.796 1.00 85.94 239 GLY A C 1
ATOM 1822 O O . GLY A 1 239 ? 21.248 20.125 -10.766 1.00 85.94 239 GLY A O 1
ATOM 1823 N N . GLY A 1 240 ? 19.595 21.370 -9.861 1.00 90.31 240 GLY A N 1
ATOM 1824 C CA . GLY A 1 240 ? 18.785 21.503 -11.076 1.00 90.31 240 GLY A CA 1
ATOM 1825 C C . GLY A 1 240 ? 18.089 20.207 -11.503 1.00 90.31 240 GLY A C 1
ATOM 1826 O O . GLY A 1 240 ? 17.604 20.127 -12.628 1.00 90.31 240 GLY A O 1
ATOM 1827 N N . THR A 1 241 ? 18.074 19.186 -10.637 1.00 94.06 241 THR A N 1
ATOM 1828 C CA . THR A 1 241 ? 17.467 17.885 -10.929 1.00 94.06 241 THR A CA 1
ATOM 1829 C C . THR A 1 241 ? 16.014 17.881 -10.467 1.00 94.06 241 THR A C 1
ATOM 1831 O O . THR A 1 241 ? 15.722 18.126 -9.297 1.00 94.06 241 THR A O 1
ATOM 1834 N N . ILE A 1 242 ? 15.107 17.577 -11.388 1.00 96.25 242 ILE A N 1
ATOM 1835 C CA . ILE A 1 242 ? 13.672 17.479 -11.154 1.00 96.25 242 ILE A CA 1
ATOM 1836 C C . ILE A 1 242 ? 13.277 16.008 -11.091 1.00 96.25 242 ILE A C 1
ATOM 1838 O O . ILE A 1 242 ? 13.514 15.256 -12.033 1.00 96.25 242 ILE A O 1
ATOM 1842 N N . LEU A 1 243 ? 12.642 15.621 -9.989 1.00 96.19 243 LEU A N 1
ATOM 1843 C CA . LEU A 1 243 ? 11.984 14.335 -9.804 1.00 96.19 243 LEU A CA 1
ATOM 1844 C C . LEU A 1 243 ? 10.510 14.445 -10.179 1.00 96.19 243 LEU A C 1
ATOM 1846 O O . LEU A 1 243 ? 9.806 15.348 -9.717 1.00 96.19 243 LEU A O 1
ATOM 1850 N N . ARG A 1 244 ? 10.031 13.473 -10.950 1.00 96.31 244 ARG A N 1
ATOM 1851 C CA . ARG A 1 244 ? 8.633 13.351 -11.347 1.00 96.31 244 ARG A CA 1
ATOM 1852 C C . ARG A 1 244 ? 8.146 11.916 -11.181 1.00 96.31 244 ARG A C 1
ATOM 1854 O O . ARG A 1 244 ? 8.795 10.973 -11.619 1.00 96.31 244 ARG A O 1
ATOM 1861 N N . CYS A 1 245 ? 6.960 11.753 -10.602 1.00 94.75 245 CYS A N 1
ATOM 1862 C CA . CYS A 1 245 ? 6.203 10.510 -10.687 1.00 94.75 245 CYS A CA 1
ATOM 1863 C C . CYS A 1 245 ? 5.296 10.597 -11.916 1.00 94.75 245 CYS A C 1
ATOM 1865 O O . CYS A 1 245 ? 4.327 11.354 -11.932 1.00 94.75 245 CYS A O 1
ATOM 1867 N N . THR A 1 246 ? 5.622 9.849 -12.962 1.00 94.25 246 THR A N 1
ATOM 1868 C CA . THR A 1 246 ? 4.882 9.847 -14.232 1.00 94.25 246 THR A CA 1
ATOM 1869 C C . THR A 1 246 ? 3.642 8.961 -14.163 1.00 94.25 246 THR A C 1
ATOM 1871 O O . THR A 1 246 ? 2.666 9.197 -14.876 1.00 94.25 246 THR A O 1
ATOM 1874 N N . GLY A 1 247 ? 3.642 7.966 -13.278 1.00 92.44 247 GLY A N 1
ATOM 1875 C CA . GLY A 1 247 ? 2.497 7.099 -13.062 1.00 92.44 247 GLY A CA 1
ATOM 1876 C C . GLY A 1 247 ? 2.683 6.164 -11.876 1.00 92.44 247 GLY A C 1
ATOM 1877 O O . GLY A 1 247 ? 3.793 5.963 -11.395 1.00 92.44 247 GLY A O 1
ATOM 1878 N N . ILE A 1 248 ? 1.572 5.584 -11.431 1.00 91.44 248 ILE A N 1
ATOM 1879 C CA . ILE A 1 248 ? 1.518 4.553 -10.393 1.00 91.44 248 ILE A CA 1
ATOM 1880 C C . ILE A 1 248 ? 0.727 3.367 -10.935 1.00 91.44 248 ILE A C 1
ATOM 1882 O O . ILE A 1 248 ? -0.300 3.562 -11.599 1.00 91.44 248 ILE A O 1
ATOM 1886 N N . ASP A 1 249 ? 1.229 2.169 -10.668 1.00 87.56 249 ASP A N 1
ATOM 1887 C CA . ASP A 1 249 ? 0.549 0.927 -10.992 1.00 87.56 249 ASP A CA 1
ATOM 1888 C C . ASP A 1 249 ? -0.645 0.722 -10.053 1.00 87.56 249 ASP A C 1
ATOM 1890 O O . ASP A 1 249 ? -0.665 1.133 -8.888 1.00 87.56 249 ASP A O 1
ATOM 1894 N N . LEU A 1 250 ? -1.704 0.129 -10.588 1.00 74.56 250 LEU A N 1
ATOM 1895 C CA . LEU A 1 250 ? -2.952 -0.036 -9.865 1.00 74.56 250 LEU A CA 1
ATOM 1896 C C . LEU A 1 250 ? -2.875 -1.080 -8.745 1.00 74.56 250 LEU A C 1
ATOM 1898 O O . LEU A 1 250 ? -3.702 -0.995 -7.834 1.00 74.56 250 LEU A O 1
ATOM 1902 N N . LEU A 1 251 ? -1.940 -2.036 -8.791 1.00 69.19 251 LEU A N 1
ATOM 1903 C CA . LEU A 1 251 ? -1.977 -3.217 -7.924 1.00 69.19 251 LEU A CA 1
ATOM 1904 C C . LEU A 1 251 ? -0.707 -3.485 -7.113 1.00 69.19 251 LEU A C 1
ATOM 1906 O O . LEU A 1 251 ? -0.827 -3.988 -5.994 1.00 69.19 251 LEU A O 1
ATOM 1910 N N . ASP A 1 252 ? 0.480 -3.188 -7.636 1.00 65.88 252 ASP A N 1
ATOM 1911 C CA . ASP A 1 252 ? 1.714 -3.827 -7.149 1.00 65.88 252 ASP A CA 1
ATOM 1912 C C . ASP A 1 252 ? 2.662 -2.916 -6.349 1.00 65.88 252 ASP A C 1
ATOM 1914 O O . ASP A 1 252 ? 3.719 -3.355 -5.896 1.00 65.88 252 ASP A O 1
ATOM 1918 N N . GLY A 1 253 ? 2.278 -1.657 -6.127 1.00 80.25 253 GLY A N 1
ATOM 1919 C CA . GLY A 1 253 ? 3.124 -0.704 -5.412 1.00 80.25 253 GLY A CA 1
ATOM 1920 C C . GLY A 1 253 ? 4.352 -0.265 -6.213 1.00 80.25 253 GLY A C 1
ATOM 1921 O O . GLY A 1 253 ? 5.354 0.127 -5.615 1.00 80.25 253 GLY A O 1
ATOM 1922 N N . THR A 1 254 ? 4.291 -0.314 -7.546 1.00 90.81 254 THR A N 1
ATOM 1923 C CA . THR A 1 254 ? 5.290 0.316 -8.412 1.00 90.81 254 THR A CA 1
ATOM 1924 C C . THR A 1 254 ? 4.895 1.727 -8.834 1.00 90.81 254 THR A C 1
ATOM 1926 O O . THR A 1 254 ? 3.722 2.085 -8.994 1.00 90.81 254 THR A O 1
ATOM 1929 N N . ALA A 1 255 ? 5.915 2.548 -9.052 1.00 93.81 255 ALA A N 1
ATOM 1930 C CA . ALA A 1 255 ? 5.797 3.879 -9.606 1.00 93.81 255 ALA A CA 1
ATOM 1931 C C . ALA A 1 255 ? 6.756 4.050 -10.784 1.00 93.81 255 ALA A C 1
ATOM 1933 O O . ALA A 1 255 ? 7.916 3.653 -10.728 1.00 93.81 255 ALA A O 1
ATOM 1934 N N . TRP A 1 256 ? 6.285 4.691 -11.848 1.00 94.69 256 TRP A N 1
ATOM 1935 C CA . TRP A 1 256 ? 7.144 5.130 -12.938 1.00 94.69 256 TRP A CA 1
ATOM 1936 C C . TRP A 1 256 ? 7.744 6.486 -12.581 1.00 94.69 256 TRP A C 1
ATOM 1938 O O . TRP A 1 256 ? 7.029 7.490 -12.491 1.00 94.69 256 TRP A O 1
ATOM 1948 N N . ILE A 1 257 ? 9.055 6.498 -12.358 1.00 95.31 257 ILE A N 1
ATOM 1949 C CA . ILE A 1 257 ? 9.815 7.650 -11.890 1.00 95.31 257 ILE A CA 1
ATOM 1950 C C . ILE A 1 257 ? 10.711 8.185 -12.999 1.00 95.31 257 ILE A C 1
ATOM 1952 O O . ILE A 1 257 ? 11.409 7.429 -13.671 1.00 95.31 257 ILE A O 1
ATOM 1956 N N . GLU A 1 258 ? 10.713 9.504 -13.155 1.00 95.38 258 GLU A N 1
ATOM 1957 C CA . GLU A 1 258 ? 11.575 10.229 -14.078 1.00 95.38 258 GLU A CA 1
ATOM 1958 C C . GLU A 1 258 ? 12.440 11.233 -13.308 1.00 95.38 258 GLU A C 1
ATOM 1960 O O . GLU A 1 258 ? 11.932 11.972 -12.459 1.00 95.38 258 GLU A O 1
ATOM 1965 N N . LEU A 1 259 ? 13.742 11.269 -13.607 1.00 94.69 259 LEU A N 1
ATOM 1966 C CA . LEU A 1 259 ? 14.617 12.381 -13.242 1.00 94.69 259 LEU A CA 1
ATOM 1967 C C . LEU A 1 259 ? 14.995 13.135 -14.506 1.00 94.69 259 LEU A C 1
ATOM 1969 O O . LEU A 1 259 ? 15.427 12.536 -15.492 1.00 94.69 259 LEU A O 1
ATOM 1973 N N . SER A 1 260 ? 14.901 14.455 -14.450 1.00 95.38 260 SER A N 1
ATOM 1974 C CA . SER A 1 260 ? 15.381 15.333 -15.509 1.00 95.38 260 SER A CA 1
ATOM 1975 C C . SER A 1 260 ? 16.299 16.413 -14.955 1.00 95.38 260 SER A C 1
ATOM 1977 O O . SER A 1 260 ? 16.246 16.743 -13.773 1.00 95.38 260 SER A O 1
ATOM 1979 N N . ARG A 1 261 ? 17.167 16.960 -15.801 1.00 94.06 261 ARG A N 1
ATOM 1980 C CA . ARG A 1 261 ? 18.003 18.122 -15.491 1.00 94.06 261 ARG A CA 1
ATOM 1981 C C . ARG A 1 261 ? 18.039 19.021 -16.709 1.00 94.06 261 ARG A C 1
ATOM 1983 O O . ARG A 1 261 ? 18.244 18.542 -17.817 1.00 94.06 261 ARG A O 1
ATOM 1990 N N . ASP A 1 262 ? 17.781 20.309 -16.503 1.00 89.38 262 ASP A N 1
ATOM 1991 C CA . ASP A 1 262 ? 17.753 21.313 -17.575 1.00 89.38 262 ASP A CA 1
ATOM 1992 C C . ASP A 1 262 ? 16.813 20.952 -18.752 1.00 89.38 262 ASP A C 1
ATOM 1994 O O . ASP A 1 262 ? 17.023 21.360 -19.892 1.00 89.38 262 ASP A O 1
ATOM 1998 N N . GLY A 1 263 ? 15.744 20.196 -18.467 1.00 87.44 263 GLY A N 1
ATOM 1999 C CA . GLY A 1 263 ? 14.760 19.735 -19.453 1.00 87.44 263 GLY A CA 1
ATOM 2000 C C . GLY A 1 263 ? 15.118 18.431 -20.174 1.00 87.44 263 GLY A C 1
ATOM 2001 O O . GLY A 1 263 ? 14.302 17.937 -20.950 1.00 87.44 263 GLY A O 1
ATOM 2002 N N . GLU A 1 264 ? 16.290 17.849 -19.912 1.00 91.56 264 GLU A N 1
ATOM 2003 C CA . GLU A 1 264 ? 16.692 16.546 -20.446 1.00 91.56 264 GLU A CA 1
ATOM 2004 C C . GLU A 1 264 ? 16.401 15.433 -19.437 1.00 91.56 264 GLU A C 1
ATOM 2006 O O . GLU A 1 264 ? 16.718 15.555 -18.254 1.00 91.56 264 GLU A O 1
ATOM 2011 N N . VAL A 1 265 ? 15.798 14.336 -19.899 1.00 91.69 265 VAL A N 1
ATOM 2012 C CA . VAL A 1 265 ? 15.534 13.157 -19.065 1.00 91.69 265 VAL A CA 1
ATOM 2013 C C . VAL A 1 265 ? 16.838 12.392 -18.859 1.00 91.69 265 VAL A C 1
ATOM 2015 O O . VAL A 1 265 ? 17.433 11.903 -19.815 1.00 91.69 265 VAL A O 1
ATOM 2018 N N . LEU A 1 266 ? 17.268 12.289 -17.604 1.00 88.94 266 LEU A N 1
ATOM 2019 C CA . LEU A 1 266 ? 18.465 11.554 -17.190 1.00 88.94 266 LEU A CA 1
ATOM 2020 C C . LEU A 1 266 ? 18.149 10.112 -16.782 1.00 88.94 266 LEU A C 1
ATOM 2022 O O . LEU A 1 266 ? 19.014 9.246 -16.845 1.00 88.94 266 LEU A O 1
ATOM 2026 N N . TYR A 1 267 ? 16.929 9.884 -16.299 1.00 88.56 267 TYR A N 1
ATOM 2027 C CA . TYR A 1 267 ? 16.508 8.657 -15.633 1.00 88.56 267 TYR A CA 1
ATOM 2028 C C . TYR A 1 267 ? 15.017 8.461 -15.896 1.00 88.56 267 TYR A C 1
ATOM 2030 O O . TYR A 1 267 ? 14.246 9.395 -15.682 1.00 88.56 267 TYR A O 1
ATOM 2038 N N . SER A 1 268 ? 14.586 7.284 -16.345 1.00 92.44 268 SER A N 1
ATOM 2039 C CA . SER A 1 268 ? 13.160 6.969 -16.498 1.00 92.44 268 SER A CA 1
ATOM 2040 C C . SER A 1 268 ? 12.943 5.478 -16.290 1.00 92.44 268 SER A C 1
ATOM 2042 O O . SER A 1 268 ? 13.184 4.688 -17.196 1.00 92.44 268 SER A O 1
ATOM 2044 N N . HIS A 1 269 ? 12.523 5.100 -15.085 1.00 93.88 269 HIS A N 1
ATOM 2045 C CA . HIS A 1 269 ? 12.482 3.703 -14.658 1.00 93.88 269 HIS A CA 1
ATOM 2046 C C . HIS A 1 269 ? 11.220 3.396 -13.857 1.00 93.88 269 HIS A C 1
ATOM 2048 O O . HIS A 1 269 ? 10.617 4.276 -13.235 1.00 93.88 269 HIS A O 1
ATOM 2054 N N . ILE A 1 270 ? 10.827 2.125 -13.865 1.00 93.81 270 ILE A N 1
ATOM 2055 C CA . ILE A 1 270 ? 9.778 1.601 -12.991 1.00 93.81 270 ILE A CA 1
ATOM 2056 C C . ILE A 1 270 ? 10.454 1.191 -11.682 1.00 93.81 270 ILE A C 1
ATOM 2058 O O . ILE A 1 270 ? 11.407 0.407 -11.694 1.00 93.81 270 ILE A O 1
ATOM 2062 N N . LEU A 1 271 ? 9.982 1.747 -10.567 1.00 93.38 271 LEU A N 1
ATOM 2063 C CA . LEU A 1 271 ? 10.539 1.519 -9.239 1.00 93.38 271 LEU A CA 1
ATOM 2064 C C . LEU A 1 271 ? 9.500 0.970 -8.272 1.00 93.38 271 LEU A C 1
ATOM 2066 O O . LEU A 1 271 ? 8.367 1.449 -8.220 1.00 93.38 271 LEU A O 1
ATOM 2070 N N . ARG A 1 272 ? 9.915 -0.018 -7.481 1.00 91.75 272 ARG A N 1
ATOM 2071 C CA . ARG A 1 272 ? 9.144 -0.590 -6.366 1.00 91.75 272 ARG A CA 1
ATOM 2072 C C . ARG A 1 272 ? 9.412 0.152 -5.062 1.00 91.75 272 ARG A C 1
ATOM 2074 O O . ARG A 1 272 ? 10.431 0.822 -4.914 1.00 91.75 272 ARG A O 1
ATOM 2081 N N . GLU A 1 273 ? 8.525 -0.024 -4.086 1.00 91.62 273 GLU A N 1
ATOM 2082 C CA . GLU A 1 273 ? 8.794 0.384 -2.701 1.00 91.62 273 GLU A CA 1
ATOM 2083 C C . GLU A 1 273 ? 10.138 -0.188 -2.211 1.00 91.62 273 GLU A C 1
ATOM 2085 O O . GLU A 1 273 ? 10.408 -1.384 -2.334 1.00 91.62 273 GLU A O 1
ATOM 2090 N N . GLY A 1 274 ? 10.989 0.686 -1.674 1.00 88.62 274 GLY A N 1
ATOM 2091 C CA . GLY A 1 274 ? 12.358 0.401 -1.246 1.00 88.62 274 GLY A CA 1
ATOM 2092 C C . GLY A 1 274 ? 13.432 0.613 -2.321 1.00 88.62 274 GLY A C 1
ATOM 2093 O O . GLY A 1 274 ? 14.608 0.725 -1.977 1.00 88.62 274 GLY A O 1
ATOM 2094 N N . GLU A 1 275 ? 13.070 0.707 -3.603 1.00 90.44 275 GLU A N 1
ATOM 2095 C CA . GLU A 1 275 ? 14.031 0.993 -4.673 1.00 90.44 275 GLU A CA 1
ATOM 2096 C C . GLU A 1 275 ? 14.352 2.487 -4.761 1.00 90.44 275 GLU A C 1
ATOM 2098 O O . GLU A 1 275 ? 13.564 3.345 -4.364 1.00 90.44 275 GLU A O 1
ATOM 2103 N N . CYS A 1 276 ? 15.534 2.810 -5.286 1.00 90.38 276 CYS A N 1
ATOM 2104 C CA . CYS A 1 276 ? 16.047 4.175 -5.325 1.00 90.38 276 CYS A CA 1
ATOM 2105 C C . CYS A 1 276 ? 16.157 4.710 -6.750 1.00 90.38 276 CYS A C 1
ATOM 2107 O O . CYS A 1 276 ? 16.732 4.063 -7.625 1.00 90.38 276 CYS A O 1
ATOM 2109 N N . ALA A 1 277 ? 15.704 5.947 -6.940 1.00 90.69 277 ALA A N 1
ATOM 2110 C CA . ALA A 1 277 ? 16.125 6.774 -8.058 1.00 90.69 277 ALA A CA 1
ATOM 2111 C C . ALA A 1 277 ? 17.466 7.422 -7.695 1.00 90.69 277 ALA A C 1
ATOM 2113 O O . ALA A 1 277 ? 17.570 8.104 -6.672 1.00 90.69 277 ALA A O 1
ATOM 2114 N N . THR A 1 278 ? 18.494 7.204 -8.511 1.00 89.62 278 THR A N 1
ATOM 2115 C CA . THR A 1 278 ? 19.853 7.695 -8.250 1.00 89.62 278 THR A CA 1
ATOM 2116 C C . THR A 1 278 ? 20.301 8.680 -9.316 1.00 89.62 278 THR A C 1
ATOM 2118 O O . THR A 1 278 ? 20.004 8.497 -10.494 1.00 89.62 278 THR A O 1
ATOM 2121 N N . TYR A 1 279 ? 21.059 9.698 -8.921 1.00 87.88 279 TYR A N 1
ATOM 2122 C CA . TYR A 1 279 ? 21.626 10.679 -9.842 1.00 87.88 279 TYR A CA 1
ATOM 2123 C C . TYR A 1 279 ? 22.960 11.206 -9.335 1.00 87.88 279 TYR A C 1
ATOM 2125 O O . TYR A 1 279 ? 23.193 11.310 -8.132 1.00 87.88 279 TYR A O 1
ATOM 2133 N N . GLU A 1 280 ? 23.835 11.582 -10.263 1.00 86.81 280 GLU A N 1
ATOM 2134 C CA . GLU A 1 280 ? 25.100 12.225 -9.930 1.00 86.81 280 GLU A CA 1
ATOM 2135 C C . GLU A 1 280 ? 24.987 13.744 -10.082 1.00 86.81 280 GLU A C 1
ATOM 2137 O O . GLU A 1 280 ? 24.473 14.267 -11.082 1.00 86.81 280 GLU A O 1
ATOM 2142 N N . TYR A 1 281 ? 25.478 14.472 -9.085 1.00 83.88 281 TYR A N 1
ATOM 2143 C CA . TYR A 1 281 ? 25.588 15.923 -9.114 1.00 83.88 281 TYR A CA 1
ATOM 2144 C C . TYR A 1 281 ? 26.879 16.362 -8.419 1.00 83.88 281 TYR A C 1
ATOM 2146 O O . TYR A 1 281 ? 27.209 15.896 -7.334 1.00 83.88 281 TYR A O 1
ATOM 2154 N N . SER A 1 282 ? 27.645 17.245 -9.068 1.00 85.56 282 SER A N 1
ATOM 2155 C CA . SER A 1 282 ? 28.939 17.738 -8.561 1.00 85.56 282 SER A CA 1
ATOM 2156 C C . SER A 1 282 ? 29.940 16.637 -8.151 1.00 85.56 282 SER A C 1
ATOM 2158 O O . SER A 1 282 ? 30.738 16.843 -7.239 1.00 85.56 282 SER A O 1
ATOM 2160 N N . GLY A 1 283 ? 29.925 15.481 -8.825 1.00 84.44 283 GLY A N 1
ATOM 2161 C CA . GLY A 1 283 ? 30.805 14.348 -8.504 1.00 84.44 283 GLY A CA 1
ATOM 2162 C C . GLY A 1 283 ? 30.364 13.529 -7.286 1.00 84.44 283 GLY A C 1
ATOM 2163 O O . GLY A 1 283 ? 31.143 12.724 -6.778 1.00 84.44 283 GLY A O 1
ATOM 2164 N N . MET A 1 284 ? 29.149 13.761 -6.781 1.00 85.88 284 MET A N 1
ATOM 2165 C CA . MET A 1 284 ? 28.557 13.041 -5.660 1.00 85.88 284 MET A CA 1
ATOM 2166 C C . MET A 1 284 ? 27.313 12.285 -6.125 1.00 85.88 284 MET A C 1
ATOM 2168 O O . MET A 1 284 ? 26.482 12.824 -6.859 1.00 85.88 284 MET A O 1
ATOM 2172 N N . LEU A 1 285 ? 27.185 11.035 -5.682 1.00 87.88 285 LEU A N 1
ATOM 2173 C CA . LEU A 1 285 ? 25.990 10.234 -5.907 1.00 87.88 285 LEU A CA 1
ATOM 2174 C C . LEU A 1 285 ? 24.916 10.611 -4.883 1.00 87.88 285 LEU A C 1
ATOM 2176 O O . LEU A 1 285 ? 25.160 10.615 -3.675 1.00 87.88 285 LEU A O 1
ATOM 2180 N N . HIS A 1 286 ? 23.727 10.900 -5.387 1.00 88.75 286 HIS A N 1
ATOM 2181 C CA . HIS A 1 286 ? 22.527 11.173 -4.617 1.00 88.75 286 HIS A CA 1
ATOM 2182 C C . HIS A 1 286 ? 21.474 10.111 -4.925 1.00 88.75 286 HIS A C 1
ATOM 2184 O O . HIS A 1 286 ? 21.447 9.545 -6.021 1.00 88.75 286 HIS A O 1
ATOM 2190 N N . ALA A 1 287 ? 20.597 9.850 -3.959 1.00 90.00 287 ALA A N 1
ATOM 2191 C CA . ALA A 1 287 ? 19.526 8.884 -4.117 1.00 90.00 287 ALA A CA 1
ATOM 2192 C C . ALA A 1 287 ? 18.265 9.308 -3.369 1.00 90.00 287 ALA A C 1
ATOM 2194 O O . ALA A 1 287 ? 18.313 9.941 -2.311 1.00 90.00 287 ALA A O 1
ATOM 2195 N N . CYS A 1 288 ? 17.129 8.923 -3.934 1.00 90.94 288 CYS A N 1
ATOM 2196 C CA . CYS A 1 288 ? 15.819 9.097 -3.344 1.00 90.94 288 CYS A CA 1
ATOM 2197 C C . CYS A 1 288 ? 15.071 7.769 -3.452 1.00 90.94 288 CYS A C 1
ATOM 2199 O O . CYS A 1 288 ? 14.832 7.278 -4.556 1.00 90.94 288 CYS A O 1
ATOM 2201 N N . ALA A 1 289 ? 14.761 7.165 -2.310 1.00 91.56 289 ALA A N 1
ATOM 2202 C CA . ALA A 1 289 ? 14.033 5.910 -2.254 1.00 91.56 289 ALA A CA 1
ATOM 2203 C C . ALA A 1 289 ? 12.545 6.166 -2.478 1.00 91.56 289 ALA A C 1
ATOM 2205 O O . ALA A 1 289 ? 11.979 7.090 -1.891 1.00 91.56 289 ALA A O 1
ATOM 2206 N N . VAL A 1 290 ? 11.899 5.321 -3.276 1.00 93.50 290 VAL A N 1
ATOM 2207 C CA . VAL A 1 290 ? 10.444 5.183 -3.268 1.00 93.50 290 VAL A CA 1
ATOM 2208 C C . VAL A 1 290 ? 10.089 4.570 -1.923 1.00 93.50 290 VAL A C 1
ATOM 2210 O O . VAL A 1 290 ? 10.267 3.374 -1.713 1.00 93.50 290 VAL A O 1
ATOM 2213 N N . HIS A 1 291 ? 9.641 5.393 -0.982 1.00 92.00 291 HIS A N 1
ATOM 2214 C CA . HIS A 1 291 ? 9.263 4.909 0.334 1.00 92.00 291 HIS A CA 1
ATOM 2215 C C . HIS A 1 291 ? 7.982 4.097 0.209 1.00 92.00 291 HIS A C 1
ATOM 2217 O O . HIS A 1 291 ? 7.957 2.910 0.530 1.00 92.00 291 HIS A O 1
ATOM 2223 N N . ARG A 1 292 ? 6.925 4.745 -0.298 1.00 93.19 292 ARG A N 1
ATOM 2224 C CA . ARG A 1 292 ? 5.594 4.154 -0.426 1.00 93.19 292 ARG A CA 1
ATOM 2225 C C . ARG A 1 292 ? 4.857 4.672 -1.643 1.00 93.19 292 ARG A C 1
ATOM 2227 O O . ARG A 1 292 ? 4.885 5.854 -1.961 1.00 93.19 292 ARG A O 1
ATOM 2234 N N . VAL A 1 293 ? 4.131 3.777 -2.283 1.00 94.88 293 VAL A N 1
ATOM 2235 C CA . VAL A 1 293 ? 3.271 4.023 -3.427 1.00 94.88 293 VAL A CA 1
ATOM 2236 C C . VAL A 1 293 ? 1.824 3.884 -2.969 1.00 94.88 293 VAL A C 1
ATOM 2238 O O . VAL A 1 293 ? 1.415 2.878 -2.381 1.00 94.88 293 VAL A O 1
ATOM 2241 N N . PHE A 1 294 ? 1.041 4.924 -3.230 1.00 93.88 294 PHE A N 1
ATOM 2242 C CA . PHE A 1 294 ? -0.349 5.034 -2.824 1.00 93.88 294 PHE A CA 1
ATOM 2243 C C . PHE A 1 294 ? -1.252 5.233 -4.033 1.00 93.88 294 PHE A C 1
ATOM 2245 O O . PHE A 1 294 ? -1.232 6.270 -4.701 1.00 93.88 294 PHE A O 1
ATOM 2252 N N . THR A 1 295 ? -2.108 4.245 -4.256 1.00 92.31 295 THR A N 1
ATOM 2253 C CA . THR A 1 295 ? -3.179 4.298 -5.248 1.00 92.31 295 THR A CA 1
ATOM 2254 C C . THR A 1 295 ? -4.474 4.601 -4.513 1.00 92.31 295 THR A C 1
ATOM 2256 O O . THR A 1 295 ? -5.028 3.717 -3.866 1.00 92.31 295 THR A O 1
ATOM 2259 N N . GLY A 1 296 ? -4.945 5.843 -4.562 1.00 90.19 296 GLY A N 1
ATOM 2260 C CA . GLY A 1 296 ? -6.178 6.284 -3.910 1.00 90.19 296 GLY A CA 1
ATOM 2261 C C . GLY A 1 296 ? -7.335 6.452 -4.893 1.00 90.19 296 GLY A C 1
ATOM 2262 O O . GLY A 1 296 ? -7.179 6.403 -6.116 1.00 90.19 296 GLY A O 1
ATOM 2263 N N . VAL A 1 297 ? -8.540 6.693 -4.370 1.00 87.31 297 VAL A N 1
ATOM 2264 C CA . VAL A 1 297 ? -9.695 7.014 -5.221 1.00 87.31 297 VAL A CA 1
ATOM 2265 C C . VAL A 1 297 ? -9.532 8.432 -5.770 1.00 87.31 297 VAL A C 1
ATOM 2267 O O . VAL A 1 297 ? -9.771 9.424 -5.089 1.00 87.31 297 VAL A O 1
ATOM 2270 N N . GLY A 1 298 ? -9.100 8.525 -7.028 1.00 86.94 298 GLY A N 1
ATOM 2271 C CA . GLY A 1 298 ? -8.953 9.793 -7.749 1.00 86.94 298 GLY A CA 1
ATOM 2272 C C . GLY A 1 298 ? -7.655 10.554 -7.468 1.00 86.94 298 GLY A C 1
ATOM 2273 O O . GLY A 1 298 ? -7.409 11.560 -8.131 1.00 86.94 298 GLY A O 1
ATOM 2274 N N . ARG A 1 299 ? -6.812 10.086 -6.540 1.00 89.75 299 ARG A N 1
ATOM 2275 C CA . ARG A 1 299 ? -5.474 10.639 -6.294 1.00 89.75 299 ARG A CA 1
ATOM 2276 C C . ARG A 1 299 ? -4.462 9.521 -6.097 1.00 89.75 299 ARG A C 1
ATOM 2278 O O . ARG A 1 299 ? -4.646 8.668 -5.237 1.00 89.75 299 ARG A O 1
ATOM 2285 N N . ASN A 1 300 ? -3.388 9.586 -6.869 1.00 92.38 300 ASN A N 1
ATOM 2286 C CA . ASN A 1 300 ? -2.274 8.651 -6.832 1.00 92.38 300 ASN A CA 1
ATOM 2287 C C . ASN A 1 300 ? -1.028 9.422 -6.401 1.00 92.38 300 ASN A C 1
ATOM 2289 O O . ASN A 1 300 ? -0.773 10.511 -6.923 1.00 92.38 300 ASN A O 1
ATOM 2293 N N . ARG A 1 301 ? -0.296 8.885 -5.427 1.00 94.00 301 ARG A N 1
ATOM 2294 C CA . ARG A 1 301 ? 0.802 9.571 -4.747 1.00 94.00 301 ARG A CA 1
ATOM 2295 C C . ARG A 1 301 ? 1.961 8.625 -4.476 1.00 94.00 301 ARG A C 1
ATOM 2297 O O . ARG A 1 301 ? 1.741 7.459 -4.170 1.00 94.00 301 ARG A O 1
ATOM 2304 N N . VAL A 1 302 ? 3.177 9.147 -4.528 1.00 95.31 302 VAL A N 1
ATOM 2305 C CA . VAL A 1 302 ? 4.375 8.440 -4.070 1.00 95.31 302 VAL A CA 1
ATOM 2306 C C . VAL A 1 3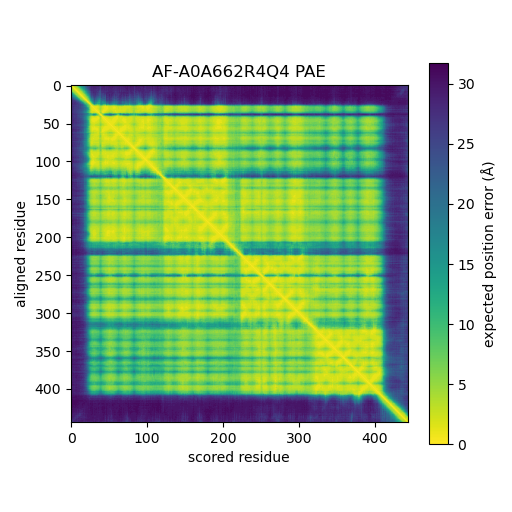02 ? 5.015 9.252 -2.964 1.00 95.31 302 VAL A C 1
ATOM 2308 O O . VAL A 1 302 ? 5.249 10.448 -3.124 1.00 95.31 302 VAL A O 1
ATOM 2311 N N . GLU A 1 303 ? 5.279 8.606 -1.843 1.00 94.75 303 GLU A N 1
ATOM 2312 C CA . GLU A 1 303 ? 6.142 9.128 -0.803 1.00 94.75 303 GLU A CA 1
ATOM 2313 C C . GLU A 1 303 ? 7.577 8.708 -1.086 1.00 94.75 303 GLU A C 1
ATOM 2315 O O . GLU A 1 303 ? 7.859 7.538 -1.355 1.00 94.75 303 GLU A O 1
ATOM 2320 N N . PHE A 1 304 ? 8.478 9.674 -1.002 1.00 93.38 304 PHE A N 1
ATOM 2321 C CA . PHE A 1 304 ? 9.898 9.478 -1.207 1.00 93.38 304 PHE A CA 1
ATOM 2322 C C . PHE A 1 304 ? 10.678 9.745 0.070 1.00 93.38 304 PHE A C 1
ATOM 2324 O O . PHE A 1 304 ? 10.335 10.660 0.814 1.00 93.38 304 PHE A O 1
ATOM 2331 N N . SER A 1 305 ? 11.770 9.004 0.256 1.00 90.69 305 SER A N 1
ATOM 2332 C CA . SER A 1 305 ? 12.745 9.221 1.324 1.00 90.69 305 SER A CA 1
ATOM 2333 C C . SER A 1 305 ? 14.101 9.607 0.742 1.00 90.69 305 SER A C 1
ATOM 2335 O O . SER A 1 305 ? 14.683 8.823 -0.014 1.00 90.69 305 SER A O 1
ATOM 2337 N N . PRO A 1 306 ? 14.654 10.784 1.077 1.00 87.88 306 PRO A N 1
ATOM 2338 C CA . PRO A 1 306 ? 16.042 11.094 0.762 1.00 87.88 306 PRO A CA 1
ATOM 2339 C C . PRO A 1 306 ? 16.981 10.065 1.400 1.00 87.88 306 PRO A C 1
ATOM 2341 O O . PRO A 1 306 ? 16.875 9.767 2.589 1.00 87.88 306 PRO A O 1
ATOM 2344 N N . VAL A 1 307 ? 17.914 9.526 0.618 1.00 86.81 307 VAL A N 1
ATOM 2345 C CA . VAL A 1 307 ? 18.901 8.559 1.112 1.00 86.81 307 VAL A CA 1
ATOM 2346 C C . VAL A 1 307 ? 20.221 9.282 1.319 1.00 86.81 307 VAL A C 1
ATOM 2348 O O . VAL A 1 307 ? 20.720 9.975 0.425 1.00 86.81 307 VAL A O 1
ATOM 2351 N N . LYS A 1 308 ? 20.807 9.135 2.510 1.00 83.00 308 LYS A N 1
ATOM 2352 C CA . LYS A 1 308 ? 22.114 9.731 2.789 1.00 83.00 308 LYS A CA 1
ATOM 2353 C C . LYS A 1 308 ? 23.156 9.082 1.882 1.00 83.00 308 LYS A C 1
ATOM 2355 O O . LYS A 1 308 ? 23.183 7.859 1.786 1.00 83.00 308 LYS A O 1
ATOM 2360 N N . PRO A 1 309 ? 24.083 9.853 1.295 1.00 80.69 309 PRO A N 1
ATOM 2361 C CA . PRO A 1 309 ? 25.114 9.282 0.432 1.00 80.69 309 PRO A CA 1
ATOM 2362 C C . PRO A 1 309 ? 25.986 8.206 1.094 1.00 80.69 309 PRO A C 1
ATOM 2364 O O . PRO A 1 309 ? 26.474 7.320 0.405 1.00 80.69 309 PRO A O 1
ATOM 2367 N N . SER A 1 310 ? 26.165 8.251 2.421 1.00 80.12 310 SER A N 1
ATOM 2368 C CA . SER A 1 310 ? 26.867 7.209 3.190 1.00 80.12 310 SER A CA 1
ATOM 2369 C C . SER A 1 310 ? 26.143 5.866 3.224 1.00 80.12 310 SER A C 1
ATOM 2371 O O . SER A 1 310 ? 26.776 4.846 3.478 1.00 80.12 310 SER A O 1
ATOM 2373 N N . ASP A 1 311 ? 24.832 5.892 3.004 1.00 82.25 311 ASP A N 1
ATOM 2374 C CA . ASP A 1 311 ? 23.935 4.750 3.141 1.00 82.25 311 ASP A CA 1
ATOM 2375 C C . ASP A 1 311 ? 23.597 4.162 1.759 1.00 82.25 311 ASP A C 1
ATOM 2377 O O . ASP A 1 311 ? 22.973 3.106 1.665 1.00 82.25 311 ASP A O 1
ATOM 2381 N N . ILE A 1 312 ? 24.037 4.822 0.677 1.00 80.31 312 ILE A N 1
ATOM 2382 C CA . ILE A 1 312 ? 23.946 4.293 -0.681 1.00 80.31 312 ILE A CA 1
ATOM 2383 C C . ILE A 1 312 ? 25.009 3.210 -0.839 1.00 80.31 312 ILE A C 1
ATOM 2385 O O . ILE A 1 312 ? 26.197 3.495 -1.012 1.00 80.31 312 ILE A O 1
ATOM 2389 N N . ASP A 1 313 ? 24.578 1.953 -0.833 1.00 79.25 313 ASP A N 1
ATOM 2390 C CA . ASP A 1 313 ? 25.443 0.865 -1.261 1.00 79.25 313 ASP A CA 1
ATOM 2391 C C . ASP A 1 313 ? 25.523 0.846 -2.792 1.00 79.25 313 ASP A C 1
ATOM 2393 O O . ASP A 1 313 ? 24.687 0.268 -3.489 1.00 79.25 313 ASP A O 1
ATOM 2397 N N . VAL A 1 314 ? 26.552 1.512 -3.317 1.00 73.88 314 VAL A N 1
ATOM 2398 C CA . VAL A 1 314 ? 26.827 1.620 -4.757 1.00 73.88 314 VAL A CA 1
ATOM 2399 C C . VAL A 1 314 ? 26.954 0.267 -5.454 1.00 73.88 314 VAL A C 1
ATOM 2401 O O . VAL A 1 314 ? 26.734 0.197 -6.658 1.00 73.88 314 VAL A O 1
ATOM 2404 N N . ALA A 1 315 ? 27.276 -0.813 -4.731 1.00 72.12 315 ALA A N 1
ATOM 2405 C CA . ALA A 1 315 ? 27.344 -2.151 -5.314 1.00 72.12 315 ALA A CA 1
ATOM 2406 C C . ALA A 1 315 ? 25.957 -2.716 -5.671 1.00 72.12 315 ALA A C 1
ATOM 2408 O O . ALA A 1 315 ? 25.870 -3.635 -6.484 1.00 72.12 315 ALA A O 1
ATOM 2409 N N . PHE A 1 316 ? 24.889 -2.172 -5.081 1.00 66.69 316 PHE A N 1
ATOM 2410 C CA . PHE A 1 316 ? 23.503 -2.581 -5.315 1.00 66.69 316 PHE A CA 1
ATOM 2411 C C . PHE A 1 316 ? 22.684 -1.537 -6.075 1.00 66.69 316 PHE A C 1
ATOM 2413 O O . PHE A 1 316 ? 21.484 -1.732 -6.246 1.00 66.69 316 PHE A O 1
ATOM 2420 N N . VAL A 1 317 ? 23.303 -0.453 -6.554 1.00 71.81 317 VAL A N 1
ATOM 2421 C CA . VAL A 1 317 ? 22.656 0.456 -7.505 1.00 71.81 317 VAL A CA 1
ATOM 2422 C C . VAL A 1 317 ? 22.774 -0.182 -8.892 1.00 71.81 317 VAL A C 1
ATOM 2424 O O . VAL A 1 317 ? 23.882 -0.228 -9.430 1.00 71.81 317 VAL A O 1
ATOM 2427 N N . PRO A 1 318 ? 21.686 -0.727 -9.471 1.00 70.50 318 PRO A N 1
ATOM 2428 C CA . PRO A 1 318 ? 21.759 -1.326 -10.794 1.00 70.50 318 PRO A CA 1
ATOM 2429 C C . PRO A 1 318 ? 22.133 -0.256 -11.820 1.00 70.50 318 PRO A C 1
ATOM 2431 O O . PRO A 1 318 ? 21.537 0.823 -11.848 1.00 70.50 318 PRO A O 1
ATOM 2434 N N . ASP A 1 319 ? 23.100 -0.568 -12.681 1.00 77.00 319 ASP A N 1
ATOM 2435 C CA . ASP A 1 319 ? 23.337 0.227 -13.879 1.00 77.00 319 ASP A CA 1
ATOM 2436 C C . ASP A 1 319 ? 22.165 0.001 -14.839 1.00 77.00 319 ASP A C 1
ATOM 2438 O O . ASP A 1 319 ? 22.068 -1.035 -15.499 1.00 77.00 319 ASP A O 1
ATOM 2442 N N . ARG A 1 320 ? 21.232 0.955 -14.851 1.00 81.75 320 ARG A N 1
ATOM 2443 C CA . ARG A 1 320 ? 20.047 0.927 -15.712 1.00 81.75 320 ARG A CA 1
ATOM 2444 C C . ARG A 1 320 ? 20.238 1.727 -17.006 1.00 81.75 320 ARG A C 1
ATOM 2446 O O . ARG A 1 320 ? 19.264 1.969 -17.712 1.00 81.75 320 ARG A O 1
ATOM 2453 N N . SER A 1 321 ? 21.463 2.149 -17.334 1.00 77.25 321 SER A N 1
ATOM 2454 C CA . SER A 1 321 ? 21.722 2.973 -18.528 1.00 77.25 321 SER A CA 1
ATOM 2455 C C . SER A 1 321 ? 21.384 2.267 -19.848 1.00 77.25 321 SER A C 1
ATOM 2457 O O . SER A 1 321 ? 20.999 2.927 -20.812 1.00 77.25 321 SER A O 1
ATOM 2459 N N . ASP A 1 322 ? 21.442 0.933 -19.864 1.00 84.81 322 ASP A N 1
ATOM 2460 C CA . ASP A 1 322 ? 21.117 0.095 -21.025 1.00 84.81 322 ASP A CA 1
ATOM 2461 C C . ASP A 1 322 ? 19.650 -0.378 -21.054 1.00 84.81 322 ASP A C 1
ATOM 2463 O O . ASP A 1 322 ? 19.264 -1.182 -21.912 1.00 84.81 322 ASP A O 1
ATOM 2467 N N . TYR A 1 323 ? 18.824 0.066 -20.102 1.00 92.19 323 TYR A N 1
ATOM 2468 C CA . TYR A 1 323 ? 17.434 -0.371 -20.018 1.00 92.19 323 TYR A CA 1
ATOM 2469 C C . TYR A 1 323 ? 16.582 0.354 -21.060 1.00 92.19 323 TYR A C 1
ATOM 2471 O O . TYR A 1 323 ? 16.746 1.542 -21.340 1.00 92.19 323 TYR A O 1
ATOM 2479 N N . ILE A 1 324 ? 15.652 -0.385 -21.657 1.00 93.75 324 ILE A N 1
ATOM 2480 C CA . ILE A 1 324 ? 14.801 0.091 -22.742 1.00 93.75 324 ILE A CA 1
ATOM 2481 C C . ILE A 1 324 ? 13.356 0.113 -22.255 1.00 93.75 324 ILE A C 1
ATOM 2483 O O . ILE A 1 324 ? 12.787 -0.923 -21.906 1.00 93.75 324 ILE A O 1
ATOM 2487 N N . MET A 1 325 ? 12.747 1.296 -22.308 1.00 94.62 325 MET A N 1
ATOM 2488 C CA . MET A 1 325 ? 11.332 1.494 -22.003 1.00 94.62 325 MET A CA 1
ATOM 2489 C C . MET A 1 325 ? 10.478 1.255 -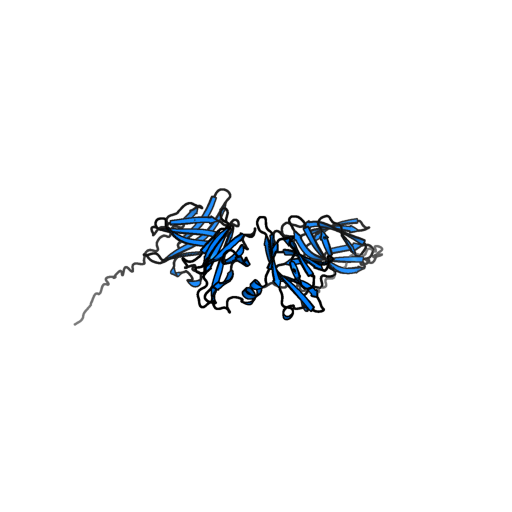23.251 1.00 94.62 325 MET A C 1
ATOM 2491 O O . MET A 1 325 ? 10.659 1.906 -24.281 1.00 94.62 325 MET A O 1
ATOM 2495 N N . VAL A 1 326 ? 9.516 0.336 -23.160 1.00 96.00 326 VAL A N 1
ATOM 2496 C CA . VAL A 1 326 ? 8.646 -0.057 -24.280 1.00 96.00 326 VAL A CA 1
ATOM 2497 C C . VAL A 1 326 ? 7.194 0.226 -23.922 1.00 96.00 326 VAL A C 1
ATOM 2499 O O . VAL A 1 326 ? 6.579 -0.476 -23.120 1.00 96.00 326 VAL A O 1
ATOM 2502 N N . GLY A 1 327 ? 6.642 1.286 -24.513 1.00 95.00 327 GLY A N 1
ATOM 2503 C CA . GLY A 1 327 ? 5.256 1.695 -24.298 1.00 95.00 327 GLY A CA 1
ATOM 2504 C C . GLY A 1 327 ? 4.250 0.820 -25.050 1.00 95.00 327 GLY A C 1
ATOM 2505 O O . GLY A 1 327 ? 4.530 0.299 -26.131 1.00 95.00 327 GLY A O 1
ATOM 2506 N N . LEU A 1 328 ? 3.043 0.697 -24.496 1.00 94.88 328 LEU A N 1
ATOM 2507 C CA . LEU A 1 328 ? 1.941 -0.055 -25.097 1.00 94.88 328 LEU A CA 1
ATOM 2508 C C . LEU A 1 328 ? 1.651 0.423 -26.525 1.00 94.88 328 LEU A C 1
ATOM 2510 O O . LEU A 1 328 ? 1.355 1.595 -26.753 1.00 94.88 328 LEU A O 1
ATOM 2514 N N . GLY A 1 329 ? 1.726 -0.493 -27.492 1.00 94.38 329 GLY A N 1
ATOM 2515 C CA . GLY A 1 329 ? 1.479 -0.194 -28.902 1.00 94.38 329 GLY A CA 1
ATOM 2516 C C . GLY A 1 329 ? 2.533 0.695 -29.576 1.00 94.38 329 GLY A C 1
ATOM 2517 O O . GLY A 1 329 ? 2.345 1.056 -30.739 1.00 94.38 329 GLY A O 1
ATOM 2518 N N . VAL A 1 330 ? 3.639 1.024 -28.899 1.00 96.06 330 VAL A N 1
ATOM 2519 C CA . VAL A 1 330 ? 4.744 1.813 -29.459 1.00 96.06 330 VAL A CA 1
ATOM 2520 C C . VAL A 1 330 ? 5.891 0.870 -29.837 1.00 96.06 330 VAL A C 1
ATOM 2522 O O . VAL A 1 330 ? 6.481 0.258 -28.948 1.00 96.06 330 VAL A O 1
ATOM 2525 N N . PRO A 1 331 ? 6.212 0.703 -31.136 1.00 95.88 331 PRO A N 1
ATOM 2526 C CA . PRO A 1 331 ? 7.301 -0.171 -31.545 1.00 95.88 331 PRO A CA 1
ATOM 2527 C C . PRO A 1 331 ? 8.653 0.447 -31.182 1.00 95.88 331 PRO A C 1
ATOM 2529 O O . PRO A 1 331 ? 8.920 1.598 -31.530 1.00 95.88 331 PRO A O 1
ATOM 2532 N N . VAL A 1 332 ? 9.517 -0.341 -30.551 1.00 97.06 332 VAL A N 1
ATOM 2533 C CA . VAL A 1 332 ? 10.895 0.036 -30.213 1.00 97.06 332 VAL A CA 1
ATOM 2534 C C . VAL A 1 332 ? 11.866 -0.835 -31.000 1.00 97.06 332 VAL A C 1
ATOM 2536 O O . VAL A 1 332 ? 11.666 -2.043 -31.116 1.00 97.06 332 VAL A O 1
ATOM 2539 N N . GLU A 1 333 ? 12.895 -0.223 -31.581 1.00 96.38 333 GLU A N 1
ATOM 2540 C CA . GLU A 1 333 ? 13.948 -0.946 -32.295 1.00 96.38 333 GLU A CA 1
ATOM 2541 C C . GLU A 1 333 ? 14.895 -1.621 -31.296 1.00 96.38 333 GLU A C 1
ATOM 2543 O O . GLU A 1 333 ? 15.370 -1.002 -30.347 1.00 96.38 333 GLU A O 1
ATOM 2548 N N . LEU A 1 334 ? 15.134 -2.911 -31.503 1.00 95.31 334 LEU A N 1
ATOM 2549 C CA . LEU A 1 334 ? 16.071 -3.727 -30.748 1.00 95.31 334 LEU A CA 1
ATOM 2550 C C . LEU A 1 334 ? 17.331 -3.996 -31.582 1.00 95.31 334 LEU A C 1
ATOM 2552 O O . LEU A 1 334 ? 17.417 -3.689 -32.773 1.00 95.31 334 LEU A O 1
ATOM 2556 N N . SER A 1 335 ? 18.316 -4.632 -30.951 1.00 93.25 335 SER A N 1
ATOM 2557 C CA . SER A 1 335 ? 19.526 -5.096 -31.628 1.00 93.25 335 SER A CA 1
ATOM 2558 C C . SER A 1 335 ? 19.206 -5.976 -32.845 1.00 93.25 335 SER A C 1
ATOM 2560 O O . SER A 1 335 ? 18.229 -6.714 -32.874 1.00 93.25 335 SER A O 1
ATOM 2562 N N . GLY A 1 336 ? 20.038 -5.912 -33.885 1.00 90.56 336 GLY A N 1
ATOM 2563 C CA . GLY A 1 336 ? 19.798 -6.692 -35.106 1.00 90.56 336 GLY A CA 1
ATOM 2564 C C . GLY A 1 336 ? 18.616 -6.203 -35.956 1.00 90.56 336 GLY A C 1
ATOM 2565 O O . GLY A 1 336 ? 18.185 -6.933 -36.841 1.00 90.56 336 GLY A O 1
ATOM 2566 N N . GLY A 1 337 ? 18.097 -4.992 -35.706 1.00 93.25 337 GLY A N 1
ATOM 2567 C CA . GLY A 1 337 ? 17.052 -4.352 -36.519 1.00 93.25 337 GLY A CA 1
ATOM 2568 C C . GLY A 1 337 ? 15.634 -4.872 -36.261 1.00 93.25 337 GLY A C 1
ATOM 2569 O O . GLY A 1 337 ? 14.693 -4.481 -36.954 1.00 93.25 337 GLY A O 1
ATOM 2570 N N . ALA A 1 338 ? 15.460 -5.749 -35.268 1.00 95.62 338 ALA A N 1
ATOM 2571 C CA . ALA A 1 338 ? 14.146 -6.216 -34.853 1.00 95.62 338 ALA A CA 1
ATOM 2572 C C . ALA A 1 338 ? 13.337 -5.079 -34.213 1.00 95.62 338 ALA A C 1
ATOM 2574 O O . ALA A 1 338 ? 13.895 -4.149 -33.639 1.00 95.62 338 ALA A O 1
ATOM 2575 N N . LYS A 1 339 ? 12.007 -5.163 -34.258 1.00 97.31 339 LYS A N 1
ATOM 2576 C CA . LYS A 1 339 ? 11.112 -4.253 -33.531 1.00 97.31 339 LYS A CA 1
ATOM 2577 C C . LYS A 1 339 ? 10.318 -5.019 -32.495 1.00 97.31 339 LYS A C 1
ATOM 2579 O O . LYS A 1 339 ? 9.739 -6.053 -32.811 1.00 97.31 339 LYS A O 1
ATOM 2584 N N . LEU A 1 340 ? 10.252 -4.485 -31.287 1.00 97.75 340 LEU A N 1
ATOM 2585 C CA . LEU A 1 340 ? 9.441 -5.005 -30.200 1.00 97.75 340 LEU A CA 1
ATOM 2586 C C . LEU A 1 340 ? 8.224 -4.117 -29.988 1.00 97.75 340 LEU A C 1
ATOM 2588 O O . LEU A 1 340 ? 8.341 -2.896 -29.929 1.00 97.75 340 LEU A O 1
ATOM 2592 N N . LEU A 1 341 ? 7.066 -4.743 -29.840 1.00 97.75 341 LEU A N 1
ATOM 2593 C CA . LEU A 1 341 ? 5.808 -4.086 -29.544 1.00 97.75 341 LEU A CA 1
ATOM 2594 C C . LEU A 1 341 ? 5.202 -4.698 -28.281 1.00 97.75 341 LEU A C 1
ATOM 2596 O O . LEU A 1 341 ? 4.931 -5.899 -28.236 1.00 97.75 341 LEU A O 1
ATOM 2600 N N . LEU A 1 342 ? 4.934 -3.866 -27.278 1.00 97.75 342 LEU A N 1
ATOM 2601 C CA . LEU A 1 342 ? 4.118 -4.257 -26.132 1.00 97.75 342 LEU A CA 1
ATOM 2602 C C . LEU A 1 342 ? 2.644 -4.311 -26.560 1.00 97.75 342 LEU A C 1
ATOM 2604 O O . LEU A 1 342 ? 2.097 -3.302 -27.011 1.00 97.75 342 LEU A O 1
ATOM 2608 N N . LYS A 1 343 ? 2.000 -5.476 -26.430 1.00 97.31 343 LYS A N 1
ATOM 2609 C CA . LYS A 1 343 ? 0.583 -5.674 -26.781 1.00 97.31 343 LYS A CA 1
ATOM 2610 C C . LYS A 1 343 ? -0.338 -5.515 -25.590 1.00 97.31 343 LYS A C 1
ATOM 2612 O O . LYS A 1 343 ? -1.398 -4.913 -25.726 1.00 97.31 343 LYS A O 1
ATOM 2617 N N . GLN A 1 344 ? 0.043 -6.101 -24.461 1.00 95.31 344 GLN A N 1
ATOM 2618 C CA . GLN A 1 344 ? -0.779 -6.131 -23.262 1.00 95.31 344 GLN A CA 1
ATOM 2619 C C . GLN A 1 344 ? 0.072 -6.502 -22.046 1.00 95.31 344 GLN A C 1
ATOM 2621 O O . GLN A 1 344 ? 1.035 -7.258 -22.169 1.00 95.31 344 GLN A O 1
ATOM 2626 N N . ILE A 1 345 ? -0.325 -6.003 -20.882 1.00 93.69 345 ILE A N 1
ATOM 2627 C CA . ILE A 1 345 ? 0.126 -6.483 -19.576 1.00 93.69 345 ILE A CA 1
ATOM 2628 C C . ILE A 1 345 ? -1.086 -7.148 -18.922 1.00 93.69 345 ILE A C 1
ATOM 2630 O O . ILE A 1 345 ? -2.221 -6.681 -19.093 1.00 93.69 345 ILE A O 1
ATOM 2634 N N . ASP A 1 346 ? -0.880 -8.287 -18.275 1.00 91.31 346 ASP A N 1
ATOM 2635 C CA . ASP A 1 346 ? -1.938 -8.937 -17.519 1.00 91.31 346 ASP A CA 1
ATOM 2636 C C . ASP A 1 346 ? -2.384 -8.064 -16.334 1.00 91.31 346 ASP A C 1
ATOM 2638 O O . ASP A 1 346 ? -1.762 -7.057 -16.002 1.00 91.31 346 ASP A O 1
ATOM 2642 N N . LEU A 1 347 ? -3.500 -8.431 -15.701 1.00 83.56 347 LEU A N 1
ATOM 2643 C CA . LEU A 1 347 ? -4.035 -7.614 -14.614 1.00 83.56 347 LEU A CA 1
ATOM 2644 C C . LEU A 1 347 ? -3.060 -7.510 -13.443 1.00 83.56 347 LEU A C 1
ATOM 2646 O O . LEU A 1 347 ? -3.041 -6.460 -12.825 1.00 83.56 347 LEU A O 1
ATOM 2650 N N . GLY A 1 348 ? -2.283 -8.560 -13.154 1.00 81.81 348 GLY A N 1
ATOM 2651 C CA . GLY A 1 348 ? -1.350 -8.588 -12.028 1.00 81.81 348 GLY A CA 1
ATOM 2652 C C . GLY A 1 348 ? -0.011 -7.895 -12.279 1.00 81.81 348 GLY A C 1
ATOM 2653 O O . GLY A 1 348 ? 0.757 -7.768 -11.334 1.00 81.81 348 GLY A O 1
ATOM 2654 N N . GLY A 1 349 ? 0.291 -7.491 -13.517 1.00 85.25 349 GLY A N 1
ATOM 2655 C CA . GLY A 1 349 ? 1.614 -6.977 -13.883 1.00 85.25 349 GLY A CA 1
ATOM 2656 C C . GLY A 1 349 ? 2.701 -8.056 -13.982 1.00 85.25 349 GLY A C 1
ATOM 2657 O O . GLY A 1 349 ? 3.848 -7.748 -14.289 1.00 85.25 349 GLY A O 1
ATOM 2658 N N . GLU A 1 350 ? 2.372 -9.329 -13.753 1.00 88.06 350 GLU A N 1
ATOM 2659 C CA . GLU A 1 350 ? 3.338 -10.430 -13.693 1.00 88.06 350 GLU A CA 1
ATOM 2660 C C . GLU A 1 350 ? 3.653 -11.027 -15.073 1.00 88.06 350 GLU A C 1
ATOM 2662 O O . GLU A 1 350 ? 4.688 -11.675 -15.255 1.00 88.06 350 GLU A O 1
ATOM 2667 N N . ALA A 1 351 ? 2.762 -10.845 -16.051 1.00 92.94 351 ALA A N 1
ATOM 2668 C CA . ALA A 1 351 ? 2.888 -11.415 -17.384 1.00 92.94 351 ALA A CA 1
ATOM 2669 C C . ALA A 1 351 ? 2.613 -10.382 -18.479 1.00 92.94 351 ALA A C 1
ATOM 2671 O O . ALA A 1 351 ? 1.636 -9.637 -18.466 1.00 92.94 351 ALA A O 1
ATOM 2672 N N . VAL A 1 352 ? 3.465 -10.392 -19.500 1.00 96.19 352 VAL A N 1
ATOM 2673 C CA . VAL A 1 352 ? 3.449 -9.402 -20.575 1.00 96.19 352 VAL A CA 1
ATOM 2674 C C . VAL A 1 352 ? 3.327 -10.101 -21.917 1.00 96.19 352 VAL A C 1
ATOM 2676 O O . VAL A 1 352 ? 4.118 -10.985 -22.239 1.00 96.19 352 VAL A O 1
ATOM 2679 N N . TRP A 1 353 ? 2.370 -9.677 -22.736 1.00 97.62 353 TRP A N 1
ATOM 2680 C CA . TRP A 1 353 ? 2.255 -10.097 -24.127 1.00 97.62 353 TRP A CA 1
ATOM 2681 C C . TRP A 1 353 ? 2.999 -9.119 -25.039 1.00 97.62 353 TRP A C 1
ATOM 2683 O O . TRP A 1 353 ? 2.685 -7.926 -25.093 1.00 97.62 353 TRP A O 1
ATOM 2693 N N . ILE A 1 354 ? 3.973 -9.644 -25.778 1.00 97.94 354 ILE A N 1
ATOM 2694 C CA . ILE A 1 354 ? 4.793 -8.902 -26.735 1.00 97.94 354 ILE A CA 1
ATOM 2695 C C . ILE A 1 354 ? 4.690 -9.479 -28.152 1.00 97.94 354 ILE A C 1
ATOM 2697 O O . ILE A 1 354 ? 4.447 -10.673 -28.341 1.00 97.94 354 ILE A O 1
ATOM 2701 N N . GLU A 1 355 ? 4.930 -8.627 -29.147 1.00 98.12 355 GLU A N 1
ATOM 2702 C CA . GLU A 1 355 ? 5.152 -8.991 -30.551 1.00 98.12 355 GLU A CA 1
ATOM 2703 C C . GLU A 1 355 ? 6.559 -8.540 -30.970 1.00 98.12 355 GLU A C 1
ATOM 2705 O O . GLU A 1 355 ? 6.938 -7.390 -30.756 1.00 98.12 355 GLU A O 1
ATOM 2710 N N . ILE A 1 356 ? 7.328 -9.443 -31.576 1.00 97.25 356 ILE A N 1
ATOM 2711 C CA . ILE A 1 356 ? 8.651 -9.182 -32.147 1.00 97.25 356 ILE A CA 1
ATOM 2712 C C . ILE A 1 356 ? 8.543 -9.289 -33.666 1.00 97.25 356 ILE A C 1
ATOM 2714 O O . ILE A 1 356 ? 8.046 -10.284 -34.194 1.00 97.25 356 ILE A O 1
ATOM 2718 N N . ILE A 1 357 ? 9.023 -8.268 -34.366 1.00 96.56 357 ILE A N 1
ATOM 2719 C CA . ILE A 1 357 ? 9.013 -8.162 -35.824 1.00 96.56 357 ILE A CA 1
ATOM 2720 C C . ILE A 1 357 ? 10.464 -8.159 -36.303 1.00 96.56 357 ILE A C 1
ATOM 2722 O O . ILE A 1 357 ? 11.222 -7.258 -35.953 1.00 96.56 357 ILE A O 1
ATOM 2726 N N . THR A 1 358 ? 10.837 -9.144 -37.109 1.00 94.19 358 THR A N 1
ATOM 2727 C CA . THR A 1 358 ? 12.145 -9.248 -37.770 1.00 94.19 358 THR A CA 1
ATOM 2728 C C . THR A 1 358 ? 11.955 -9.291 -39.287 1.00 94.19 358 THR A C 1
ATOM 2730 O O . THR A 1 358 ? 10.823 -9.376 -39.774 1.00 94.19 358 THR A O 1
ATOM 2733 N N . ASP A 1 359 ? 13.049 -9.258 -40.049 1.00 89.75 359 ASP A N 1
ATOM 2734 C CA . ASP A 1 359 ? 12.995 -9.468 -41.504 1.00 89.75 359 ASP A CA 1
ATOM 2735 C C . ASP A 1 359 ? 12.452 -10.865 -41.868 1.00 89.75 359 ASP A C 1
ATOM 2737 O O . ASP A 1 359 ? 11.815 -11.040 -42.908 1.00 89.75 359 ASP A O 1
ATOM 2741 N N . ASP A 1 360 ? 12.647 -11.843 -40.978 1.00 85.62 360 ASP A N 1
ATOM 2742 C CA . ASP A 1 360 ? 12.238 -13.239 -41.158 1.00 85.62 360 ASP A CA 1
ATOM 2743 C C . ASP A 1 360 ? 10.770 -13.504 -40.770 1.00 85.62 360 ASP A C 1
ATOM 2745 O O . ASP A 1 360 ? 10.230 -14.571 -41.073 1.00 85.62 360 ASP A O 1
ATOM 2749 N N . GLY A 1 361 ? 10.094 -12.557 -40.104 1.00 90.25 361 GLY A N 1
ATOM 2750 C CA . GLY A 1 361 ? 8.678 -12.688 -39.765 1.00 90.25 361 GLY A CA 1
ATOM 2751 C C . GLY A 1 361 ? 8.235 -11.959 -38.499 1.00 90.25 361 GLY A C 1
ATOM 2752 O O . GLY A 1 361 ? 8.887 -11.048 -37.996 1.00 90.25 361 GLY A O 1
ATOM 2753 N N . ARG A 1 362 ? 7.062 -12.355 -37.993 1.00 94.75 362 ARG A N 1
ATOM 2754 C CA . ARG A 1 362 ? 6.465 -11.821 -36.762 1.00 94.75 362 ARG A CA 1
ATOM 2755 C C . ARG A 1 362 ? 6.205 -12.946 -35.776 1.00 94.75 362 ARG A C 1
ATOM 2757 O O . ARG A 1 362 ? 5.661 -13.981 -36.161 1.00 94.75 362 ARG A O 1
ATOM 2764 N N . PHE A 1 363 ? 6.555 -12.719 -34.518 1.00 92.81 363 PHE A N 1
ATOM 2765 C CA . PHE A 1 363 ? 6.447 -13.703 -33.448 1.00 92.81 363 PHE A CA 1
ATOM 2766 C C . PHE A 1 363 ? 5.806 -13.063 -32.224 1.00 92.81 363 PHE A C 1
ATOM 2768 O O . PHE A 1 363 ? 6.230 -11.998 -31.785 1.00 92.81 363 PHE A O 1
ATOM 2775 N N . GLU A 1 364 ? 4.809 -13.723 -31.650 1.00 96.38 364 GLU A N 1
ATOM 2776 C CA . GLU A 1 364 ? 4.153 -13.274 -30.424 1.00 96.38 364 GLU A CA 1
ATOM 2777 C C . GLU A 1 364 ? 4.520 -14.190 -29.260 1.00 96.38 364 GLU A C 1
ATOM 2779 O O . GLU A 1 364 ? 4.636 -15.409 -29.422 1.00 96.38 364 GLU A O 1
ATOM 2784 N N . LYS A 1 365 ? 4.716 -13.606 -28.076 1.00 95.62 365 LYS A N 1
ATOM 2785 C CA . LYS A 1 365 ? 5.112 -14.347 -26.878 1.00 95.62 365 LYS A CA 1
ATOM 2786 C C . LYS A 1 365 ? 4.550 -13.697 -25.619 1.00 95.62 365 LYS A C 1
ATOM 2788 O O . LYS A 1 365 ? 4.468 -12.476 -25.535 1.00 95.62 365 LYS A O 1
ATOM 2793 N N . VAL A 1 366 ? 4.220 -14.526 -24.631 1.00 96.75 366 VAL A N 1
ATOM 2794 C CA . VAL A 1 366 ? 3.998 -14.083 -23.251 1.00 96.75 366 VAL A CA 1
ATOM 2795 C C . VAL A 1 366 ? 5.286 -14.299 -22.455 1.00 96.75 366 VAL A C 1
ATOM 2797 O O . VAL A 1 366 ? 5.865 -15.388 -22.499 1.00 96.75 366 VAL A O 1
ATOM 2800 N N . ILE A 1 367 ? 5.754 -13.256 -21.777 1.00 96.19 367 ILE A N 1
ATOM 2801 C CA . ILE A 1 367 ? 6.996 -13.229 -20.994 1.00 96.19 367 ILE A CA 1
ATOM 2802 C C . ILE A 1 367 ? 6.717 -12.770 -19.558 1.00 96.19 367 ILE A C 1
ATOM 2804 O O . ILE A 1 367 ? 5.647 -12.236 -19.277 1.00 96.19 367 ILE A O 1
ATOM 2808 N N . ASN A 1 368 ? 7.676 -12.989 -18.662 1.00 94.50 368 ASN A N 1
ATOM 2809 C CA . ASN A 1 368 ? 7.660 -12.521 -17.276 1.00 94.50 368 ASN A CA 1
ATOM 2810 C C . ASN A 1 368 ? 9.103 -12.267 -16.797 1.00 94.50 368 ASN A C 1
ATOM 2812 O O . ASN A 1 368 ? 10.055 -12.584 -17.512 1.00 94.50 368 ASN A O 1
ATOM 2816 N N . GLU A 1 369 ? 9.269 -11.735 -15.585 1.00 90.44 369 GLU A N 1
ATOM 2817 C CA . GLU A 1 369 ? 10.585 -11.372 -15.023 1.00 90.44 369 GLU A CA 1
ATOM 2818 C C . GLU A 1 369 ? 11.472 -12.587 -14.697 1.00 90.44 369 GLU A C 1
ATOM 2820 O O . GLU A 1 369 ? 12.676 -12.469 -14.493 1.00 90.44 369 GLU A O 1
ATOM 2825 N N . THR A 1 370 ? 10.906 -13.798 -14.656 1.00 92.00 370 THR A N 1
ATOM 2826 C CA . THR A 1 370 ? 11.651 -14.997 -14.236 1.00 92.00 370 THR A CA 1
ATOM 2827 C C . THR A 1 370 ? 12.467 -15.634 -15.354 1.00 92.00 370 THR A C 1
ATOM 2829 O O . THR A 1 370 ? 13.254 -16.548 -15.097 1.00 92.00 370 THR A O 1
ATOM 2832 N N . SER A 1 371 ? 12.244 -15.246 -16.610 1.00 89.69 371 SER A N 1
ATOM 2833 C CA . SER A 1 371 ? 12.868 -15.908 -17.753 1.00 89.69 371 SER A CA 1
ATOM 2834 C C . SER A 1 371 ? 13.137 -14.935 -18.895 1.00 89.69 371 SER A C 1
ATOM 2836 O O . SER A 1 371 ? 12.196 -14.318 -19.401 1.00 89.69 371 SER A O 1
ATOM 2838 N N . PRO A 1 372 ? 14.389 -14.855 -19.382 1.00 94.25 372 PRO A N 1
ATOM 2839 C CA . PRO A 1 372 ? 14.689 -14.044 -20.545 1.00 94.25 372 PRO A CA 1
ATOM 2840 C C . PRO A 1 372 ? 13.967 -14.583 -21.785 1.00 94.25 372 PRO A C 1
ATOM 2842 O O . PRO A 1 372 ? 13.621 -15.766 -21.898 1.00 94.25 372 PRO A O 1
ATOM 2845 N N . PHE A 1 373 ? 13.755 -13.705 -22.757 1.00 94.56 373 PHE A N 1
ATOM 2846 C CA . PHE A 1 373 ? 13.245 -14.062 -24.069 1.00 94.56 373 PHE A CA 1
ATOM 2847 C C . PHE A 1 373 ? 14.330 -13.936 -25.132 1.00 94.56 373 PHE A C 1
ATOM 2849 O O . PHE A 1 373 ? 15.320 -13.223 -24.981 1.00 94.56 373 PHE A O 1
ATOM 2856 N N . THR A 1 374 ? 14.155 -14.687 -26.214 1.00 94.69 374 THR A N 1
ATOM 2857 C CA . THR A 1 374 ? 15.133 -14.786 -27.294 1.00 94.69 374 THR A CA 1
ATOM 2858 C C . THR A 1 374 ? 14.420 -14.684 -28.627 1.00 94.69 374 THR A C 1
ATOM 2860 O O . THR A 1 374 ? 13.336 -15.248 -28.783 1.00 94.69 374 THR A O 1
ATOM 2863 N N . TYR A 1 375 ? 15.038 -13.991 -29.578 1.00 94.06 375 TYR A N 1
ATOM 2864 C CA . TYR A 1 375 ? 14.637 -13.999 -30.981 1.00 94.06 375 TYR A CA 1
ATOM 2865 C C . TYR A 1 375 ? 15.859 -14.158 -31.884 1.00 94.06 375 TYR A C 1
ATOM 2867 O O . TYR A 1 375 ? 16.995 -13.917 -31.471 1.00 94.06 375 TYR A O 1
ATOM 2875 N N . VAL A 1 376 ? 15.602 -14.580 -33.119 1.00 92.62 376 VAL A N 1
ATOM 2876 C CA . VAL A 1 376 ? 16.614 -14.716 -34.167 1.00 92.62 376 VAL A CA 1
ATOM 2877 C C . VAL A 1 376 ? 16.477 -13.543 -35.125 1.00 92.62 376 VAL A C 1
ATOM 2879 O O . VAL A 1 376 ? 15.367 -13.229 -35.552 1.00 92.62 376 VAL A O 1
ATOM 2882 N N . ALA A 1 377 ? 17.597 -12.909 -35.458 1.00 91.69 377 ALA A N 1
ATOM 2883 C CA . ALA A 1 377 ? 17.684 -11.946 -36.548 1.00 91.69 377 ALA A CA 1
ATOM 2884 C C . ALA A 1 377 ? 18.988 -12.197 -37.315 1.00 91.69 377 ALA A C 1
ATOM 2886 O O . ALA A 1 377 ? 20.081 -12.096 -36.748 1.00 91.69 377 ALA A O 1
ATOM 2887 N N . GLY A 1 378 ? 18.869 -12.580 -38.589 1.00 89.19 378 GLY A N 1
ATOM 2888 C CA . GLY A 1 378 ? 20.010 -13.013 -39.394 1.00 89.19 378 GLY A CA 1
ATOM 2889 C C . GLY A 1 378 ? 20.641 -14.301 -38.852 1.00 89.19 378 GLY A C 1
ATOM 2890 O O . GLY A 1 378 ? 19.965 -15.306 -38.654 1.00 89.19 378 GLY A O 1
ATOM 2891 N N . ASP A 1 379 ? 21.950 -14.277 -38.606 1.00 90.12 379 ASP A N 1
ATOM 2892 C CA . ASP A 1 379 ? 22.738 -15.417 -38.121 1.00 90.12 379 ASP A CA 1
ATOM 2893 C C . ASP A 1 379 ? 22.934 -15.424 -36.595 1.00 90.12 379 ASP A C 1
ATOM 2895 O O . ASP A 1 379 ? 23.758 -16.185 -36.078 1.00 90.12 379 ASP A O 1
ATOM 2899 N N . LYS A 1 380 ? 22.193 -14.591 -35.850 1.00 94.19 380 LYS A N 1
ATOM 2900 C CA . LYS A 1 380 ? 22.346 -14.435 -34.396 1.00 94.19 380 LYS A CA 1
ATOM 2901 C C . LYS A 1 380 ? 21.043 -14.607 -33.624 1.00 94.19 380 LYS A C 1
ATOM 2903 O O . LYS A 1 380 ? 19.976 -14.161 -34.036 1.00 94.19 380 LYS A O 1
ATOM 2908 N N . ASN A 1 381 ? 21.182 -15.199 -32.443 1.00 93.94 381 ASN A N 1
ATOM 2909 C CA . ASN A 1 381 ? 20.224 -15.143 -31.351 1.00 93.94 381 ASN A CA 1
ATOM 2910 C C . ASN A 1 381 ? 20.488 -13.891 -30.512 1.00 93.94 381 ASN A C 1
ATOM 2912 O O . ASN A 1 381 ? 21.628 -13.659 -30.106 1.00 93.94 381 ASN A O 1
ATOM 2916 N N . TYR A 1 382 ? 19.437 -13.146 -30.189 1.00 95.56 382 TYR A N 1
ATOM 2917 C CA . TYR A 1 382 ? 19.464 -12.006 -29.276 1.00 95.56 382 TYR A CA 1
ATOM 2918 C C . TYR A 1 382 ? 18.624 -12.321 -28.047 1.00 95.56 382 TYR A C 1
ATOM 2920 O O . TYR A 1 382 ? 17.497 -12.795 -28.180 1.00 95.56 382 TYR A O 1
ATOM 2928 N N . VAL A 1 383 ? 19.171 -12.065 -26.862 1.00 96.19 383 VAL A N 1
ATOM 2929 C CA . VAL A 1 383 ? 18.554 -12.385 -25.574 1.00 96.19 383 VAL A CA 1
ATOM 2930 C C . VAL A 1 383 ? 18.282 -11.098 -24.809 1.00 96.19 383 VAL A C 1
ATOM 2932 O O . VAL A 1 383 ? 19.174 -10.265 -24.657 1.00 96.19 383 VAL A O 1
ATOM 2935 N N . TYR A 1 384 ? 17.055 -10.962 -24.319 1.00 96.69 384 TYR A N 1
ATOM 2936 C CA . TYR A 1 384 ? 16.590 -9.836 -23.516 1.00 96.69 384 TYR A CA 1
ATOM 2937 C C . TYR A 1 384 ? 15.887 -10.345 -22.258 1.00 96.69 384 TYR A C 1
ATOM 2939 O O . TYR A 1 384 ? 15.281 -11.419 -22.283 1.00 96.69 384 TYR A O 1
ATOM 2947 N N . ALA A 1 385 ? 15.949 -9.583 -21.172 1.00 95.69 385 ALA A N 1
ATOM 2948 C CA . ALA A 1 385 ? 15.204 -9.848 -19.945 1.00 95.69 385 ALA A CA 1
ATOM 2949 C C . ALA A 1 385 ? 14.086 -8.815 -19.768 1.00 95.69 385 ALA A C 1
ATOM 2951 O O . ALA A 1 385 ? 14.224 -7.677 -20.209 1.00 95.69 385 ALA A O 1
ATOM 2952 N N . LEU A 1 386 ? 12.973 -9.233 -19.159 1.00 95.31 386 LEU A N 1
ATOM 2953 C CA . LEU A 1 386 ? 11.978 -8.310 -18.618 1.00 95.31 386 LEU A CA 1
ATOM 2954 C C . LEU A 1 386 ? 12.431 -7.934 -17.207 1.00 95.31 386 LEU A C 1
ATOM 2956 O O . LEU A 1 386 ? 12.566 -8.826 -16.375 1.00 95.31 386 LEU A O 1
ATOM 2960 N N . GLU A 1 387 ? 12.660 -6.648 -16.967 1.00 93.12 387 GLU A N 1
ATOM 2961 C CA . GLU A 1 387 ? 13.134 -6.129 -15.676 1.00 93.12 387 GLU A CA 1
ATOM 2962 C C . GLU A 1 387 ? 11.977 -5.621 -14.814 1.00 93.12 387 GLU A C 1
ATOM 2964 O O . GLU A 1 387 ? 11.958 -5.813 -13.598 1.00 93.12 387 GLU A O 1
ATOM 2969 N N . ALA A 1 388 ? 10.994 -4.984 -15.454 1.00 92.50 388 ALA A N 1
ATOM 2970 C CA . ALA A 1 388 ? 9.789 -4.508 -14.797 1.00 92.50 388 ALA A CA 1
ATOM 2971 C C . ALA A 1 388 ? 8.630 -4.359 -15.788 1.00 92.50 388 ALA A C 1
ATOM 2973 O O . ALA A 1 388 ? 8.819 -4.128 -16.987 1.00 92.50 388 ALA A O 1
ATOM 2974 N N . ALA A 1 389 ? 7.411 -4.439 -15.269 1.00 92.50 389 ALA A N 1
ATOM 2975 C CA . ALA A 1 389 ? 6.188 -4.113 -15.982 1.00 92.50 389 ALA A CA 1
ATOM 2976 C C . ALA A 1 389 ? 5.380 -3.095 -15.173 1.00 92.50 389 ALA A C 1
ATOM 2978 O O . ALA A 1 389 ? 5.396 -3.113 -13.950 1.00 92.50 389 ALA A O 1
ATOM 2979 N N . PHE A 1 390 ? 4.701 -2.190 -15.871 1.00 92.50 390 PHE A N 1
ATOM 2980 C CA . PHE A 1 390 ? 3.879 -1.144 -15.277 1.00 92.50 390 PHE A CA 1
ATOM 2981 C C . PHE A 1 390 ? 2.530 -1.095 -15.991 1.00 92.50 390 PHE A C 1
ATOM 2983 O O . PHE A 1 390 ? 2.432 -0.675 -17.152 1.00 92.50 390 PHE A O 1
ATOM 2990 N N . ALA A 1 391 ? 1.476 -1.507 -15.292 1.00 90.50 391 ALA A N 1
ATOM 2991 C CA . ALA A 1 391 ? 0.094 -1.523 -15.751 1.00 90.50 391 ALA A CA 1
ATOM 2992 C C . ALA A 1 391 ? -0.668 -0.285 -15.243 1.00 90.50 391 ALA A C 1
ATOM 2994 O O . ALA A 1 391 ? -1.634 -0.358 -14.481 1.00 90.50 391 ALA A O 1
ATOM 2995 N N . GLY A 1 392 ? -0.248 0.897 -15.695 1.00 85.75 392 GLY A N 1
ATOM 2996 C CA . GLY A 1 392 ? -0.928 2.144 -15.357 1.00 85.75 392 GLY A CA 1
ATOM 2997 C C . GLY A 1 392 ? -2.269 2.326 -16.073 1.00 85.75 392 GLY A C 1
ATOM 2998 O O . GLY A 1 392 ? -2.505 1.829 -17.174 1.00 85.75 392 GLY A O 1
ATOM 2999 N N . LYS A 1 393 ? -3.147 3.129 -15.459 1.00 80.56 393 LYS A N 1
ATOM 3000 C CA . LYS A 1 393 ? -4.484 3.454 -15.991 1.00 80.56 393 LYS A CA 1
ATOM 3001 C C . LYS A 1 393 ? -4.447 4.178 -17.342 1.00 80.56 393 LYS A C 1
ATOM 3003 O O . LYS A 1 393 ? -5.312 3.951 -18.182 1.00 80.56 393 LYS A O 1
ATOM 3008 N N . GLU A 1 394 ? -3.495 5.092 -17.520 1.00 81.94 394 GLU A N 1
ATOM 3009 C CA . GLU A 1 394 ? -3.374 5.909 -18.739 1.00 81.94 394 GLU A CA 1
ATOM 3010 C C . GLU A 1 394 ? -2.299 5.395 -19.694 1.00 81.94 394 GLU A C 1
ATOM 3012 O O . GLU A 1 394 ? -2.404 5.564 -20.908 1.00 81.94 394 GLU A O 1
ATOM 3017 N N . LYS A 1 395 ? -1.248 4.790 -19.144 1.00 87.06 395 LYS A N 1
ATOM 3018 C CA . LYS A 1 395 ? -0.103 4.283 -19.888 1.00 87.06 395 LYS A CA 1
ATOM 3019 C C . LYS A 1 395 ? 0.301 2.949 -19.300 1.00 87.06 395 LYS A C 1
ATOM 3021 O O . LYS A 1 395 ? 0.352 2.811 -18.083 1.00 87.06 395 LYS A O 1
ATOM 3026 N N . SER A 1 396 ? 0.659 2.021 -20.172 1.00 91.94 396 SER A N 1
ATOM 3027 C CA . SER A 1 396 ? 1.342 0.795 -19.783 1.00 91.94 396 SER A CA 1
ATOM 3028 C C . SER A 1 396 ? 2.703 0.765 -20.458 1.00 91.94 396 SER A C 1
ATOM 3030 O O . SER A 1 396 ? 2.828 1.138 -21.630 1.00 91.94 396 SER A O 1
ATOM 3032 N N . VAL A 1 397 ? 3.721 0.374 -19.706 1.00 94.69 397 VAL A N 1
ATOM 3033 C CA . VAL A 1 397 ? 5.107 0.336 -20.168 1.00 94.69 397 VAL A CA 1
ATOM 3034 C C . VAL A 1 397 ? 5.799 -0.863 -19.542 1.00 94.69 397 VAL A C 1
ATOM 3036 O O . VAL A 1 397 ? 5.434 -1.297 -18.454 1.00 94.69 397 VAL A O 1
ATOM 3039 N N . ILE A 1 398 ? 6.769 -1.418 -20.253 1.00 95.19 398 ILE A N 1
ATOM 3040 C CA . ILE A 1 398 ? 7.692 -2.403 -19.700 1.00 95.19 398 ILE A CA 1
ATOM 3041 C C . ILE A 1 398 ? 9.114 -1.885 -19.803 1.00 95.19 398 ILE A C 1
ATOM 3043 O O . ILE A 1 398 ? 9.432 -1.085 -20.685 1.00 95.19 398 ILE A O 1
ATOM 3047 N N . GLU A 1 399 ? 9.954 -2.400 -18.927 1.00 95.31 399 GLU A N 1
ATOM 3048 C CA . GLU A 1 399 ? 11.384 -2.184 -18.913 1.00 95.31 399 GLU A CA 1
ATOM 3049 C C . GLU A 1 399 ? 12.084 -3.492 -19.277 1.00 95.31 399 GLU A C 1
ATOM 3051 O O . GLU A 1 399 ? 11.808 -4.541 -18.688 1.00 95.31 399 GLU A O 1
ATOM 3056 N N . ILE A 1 400 ? 12.965 -3.447 -20.275 1.00 95.94 400 ILE A N 1
ATOM 3057 C CA . ILE A 1 400 ? 13.755 -4.606 -20.698 1.00 95.94 400 ILE A CA 1
ATOM 3058 C C . ILE A 1 400 ? 15.241 -4.271 -20.730 1.00 95.94 400 ILE A C 1
ATOM 3060 O O . ILE A 1 400 ? 15.618 -3.134 -21.005 1.00 95.94 400 ILE A O 1
ATOM 3064 N N . SER A 1 401 ? 16.086 -5.281 -20.549 1.00 95.00 401 SER A N 1
ATOM 3065 C CA . SER A 1 401 ? 17.539 -5.155 -20.679 1.00 95.00 401 SER A CA 1
ATOM 3066 C C . SER A 1 401 ? 18.085 -6.121 -21.729 1.00 95.00 401 SER A C 1
ATOM 3068 O O . SER A 1 401 ? 17.530 -7.200 -21.971 1.00 95.00 401 SER A O 1
ATOM 3070 N N . PHE A 1 402 ? 19.178 -5.734 -22.390 1.00 94.75 402 PHE A N 1
ATOM 3071 C CA . PHE A 1 402 ? 19.897 -6.628 -23.290 1.00 94.75 402 PHE A CA 1
ATOM 3072 C C . PHE A 1 402 ? 20.828 -7.544 -22.493 1.00 94.75 402 PHE A C 1
ATOM 3074 O O . PHE A 1 402 ? 21.748 -7.086 -21.824 1.00 94.75 402 PHE A O 1
ATOM 3081 N N . VAL A 1 403 ? 20.624 -8.856 -22.608 1.00 93.88 403 VAL A N 1
ATOM 3082 C CA . VAL A 1 403 ? 21.426 -9.860 -21.891 1.00 93.88 403 VAL A CA 1
ATOM 3083 C C . VAL A 1 403 ? 22.629 -10.299 -22.724 1.00 93.88 403 VAL A C 1
ATOM 3085 O O . VAL A 1 403 ? 23.707 -10.558 -22.192 1.00 93.88 403 VAL A O 1
ATOM 3088 N N . GLY A 1 404 ? 22.462 -10.415 -24.043 1.00 93.38 404 GLY A N 1
ATOM 3089 C CA . GLY A 1 404 ? 23.554 -10.804 -24.928 1.00 93.38 404 GLY A CA 1
ATOM 3090 C C . GLY A 1 404 ? 23.109 -11.323 -26.288 1.00 93.38 404 GLY A C 1
ATOM 3091 O O . GLY A 1 404 ? 21.923 -11.432 -26.597 1.00 93.38 404 GLY A O 1
ATOM 3092 N N . SER A 1 405 ? 24.092 -11.669 -27.120 1.00 93.81 405 SER A N 1
ATOM 3093 C CA . SER A 1 405 ? 23.854 -12.316 -28.411 1.00 93.81 405 SER A CA 1
ATOM 3094 C C . SER A 1 405 ? 24.812 -13.478 -28.645 1.00 93.81 405 SER A C 1
ATOM 3096 O O . SER A 1 405 ? 25.916 -13.512 -28.102 1.00 93.81 405 SER A O 1
ATOM 3098 N N . SER A 1 406 ? 24.383 -14.448 -29.447 1.00 93.00 406 SER A N 1
ATOM 3099 C CA . SER A 1 406 ? 25.193 -15.610 -29.825 1.00 93.00 406 SER A CA 1
ATOM 3100 C C . SER A 1 406 ? 24.890 -16.036 -31.262 1.00 93.00 406 SER A C 1
ATOM 3102 O O . SER A 1 406 ? 23.780 -15.793 -31.730 1.00 93.00 406 SER A O 1
ATOM 3104 N N . PRO A 1 407 ? 25.833 -16.663 -31.987 1.00 90.75 407 PRO A N 1
ATOM 3105 C CA . PRO A 1 407 ? 25.548 -17.219 -33.308 1.00 90.75 407 PRO A CA 1
ATOM 3106 C C . PRO A 1 407 ? 24.423 -18.259 -33.240 1.00 90.75 407 PRO A C 1
ATOM 3108 O O . PRO A 1 407 ? 24.328 -19.017 -32.270 1.00 90.75 407 PRO A O 1
ATOM 3111 N N . VAL A 1 408 ? 23.586 -18.329 -34.273 1.00 85.12 408 VAL A N 1
ATOM 3112 C CA . VAL A 1 408 ? 22.660 -19.450 -34.454 1.00 85.12 408 VAL A CA 1
ATOM 3113 C C . VAL A 1 408 ? 23.512 -20.689 -34.706 1.00 85.12 408 VAL A C 1
ATOM 3115 O O . VAL A 1 408 ? 24.297 -20.728 -35.649 1.00 85.12 408 VAL A O 1
ATOM 3118 N N . ALA A 1 409 ? 23.409 -21.687 -33.827 1.00 76.56 409 ALA A N 1
ATOM 3119 C CA . ALA A 1 409 ? 24.148 -22.927 -34.000 1.00 76.56 409 ALA A CA 1
ATOM 3120 C C . ALA A 1 409 ? 23.745 -23.558 -35.338 1.00 76.56 409 ALA A C 1
ATOM 3122 O O . ALA A 1 409 ? 22.593 -23.958 -35.510 1.00 76.56 409 ALA A O 1
ATOM 3123 N N . GLU A 1 410 ? 24.688 -23.657 -36.277 1.00 61.62 410 GLU A N 1
ATOM 3124 C CA . GLU A 1 410 ? 24.498 -24.483 -37.461 1.00 61.62 410 GLU A CA 1
ATOM 3125 C C . GLU A 1 410 ? 24.254 -25.909 -36.968 1.00 61.62 410 GLU A C 1
ATOM 3127 O O . GLU A 1 410 ? 25.154 -26.559 -36.430 1.00 61.62 410 GLU A O 1
ATOM 3132 N N . THR A 1 411 ? 23.027 -26.416 -37.106 1.00 53.66 411 THR A N 1
ATOM 3133 C CA . THR A 1 411 ? 22.825 -27.862 -37.047 1.00 53.66 411 THR A CA 1
ATOM 3134 C C . THR A 1 411 ? 23.731 -28.450 -38.118 1.00 53.66 411 THR A C 1
ATOM 3136 O O . THR A 1 411 ? 23.507 -28.136 -39.292 1.00 53.66 411 THR A O 1
ATOM 3139 N N . PRO A 1 412 ? 24.749 -29.264 -37.770 1.00 45.41 412 PRO A N 1
ATOM 3140 C CA . PRO A 1 412 ? 25.577 -29.883 -38.784 1.00 45.41 412 PRO A CA 1
ATOM 3141 C C . PRO A 1 412 ? 24.635 -30.660 -39.690 1.00 45.41 412 PRO A C 1
ATOM 3143 O O . PRO A 1 412 ? 23.893 -31.530 -39.224 1.00 45.41 412 PRO A O 1
ATOM 3146 N N . VAL A 1 413 ? 24.623 -30.291 -40.971 1.00 46.06 413 VAL A N 1
ATOM 3147 C CA . VAL A 1 413 ? 23.917 -31.029 -42.010 1.00 46.06 413 VAL A CA 1
ATOM 3148 C C . VAL A 1 413 ? 24.483 -32.439 -41.955 1.00 46.06 413 VAL A C 1
ATOM 3150 O O . VAL A 1 413 ? 25.601 -32.711 -42.387 1.00 46.06 413 VAL A O 1
ATOM 3153 N N . SER A 1 414 ? 23.744 -33.331 -41.302 1.00 46.59 414 SER A N 1
ATOM 3154 C CA . SER A 1 414 ? 24.062 -34.743 -41.245 1.00 46.59 414 SER A CA 1
ATOM 3155 C C . SER A 1 414 ? 23.799 -35.288 -42.640 1.00 46.59 414 SER A C 1
ATOM 3157 O O . SER A 1 414 ? 22.714 -35.807 -42.902 1.00 46.59 414 SER A O 1
ATOM 3159 N N . ASP A 1 415 ? 24.795 -35.177 -43.518 1.00 46.47 415 ASP A N 1
ATOM 3160 C CA . ASP A 1 415 ? 24.914 -35.937 -44.761 1.00 46.47 415 ASP A CA 1
ATOM 3161 C C . ASP A 1 415 ? 25.040 -37.423 -44.389 1.00 46.47 415 ASP A C 1
ATOM 3163 O O . ASP A 1 415 ? 26.104 -38.041 -44.379 1.00 46.47 415 ASP A O 1
ATOM 3167 N N . ARG A 1 416 ? 23.920 -38.010 -43.970 1.00 39.19 416 ARG A N 1
ATOM 3168 C CA . ARG A 1 416 ? 23.770 -39.445 -43.783 1.00 39.19 416 ARG A CA 1
ATOM 3169 C C . ARG A 1 416 ? 22.892 -39.961 -44.900 1.00 39.19 416 ARG A C 1
ATOM 3171 O O . ARG A 1 416 ? 21.673 -40.038 -44.788 1.00 39.19 416 ARG A O 1
ATOM 3178 N N . THR A 1 417 ? 23.563 -40.387 -45.960 1.00 42.09 417 THR A N 1
ATOM 3179 C CA . THR A 1 417 ? 23.093 -41.472 -46.818 1.00 42.09 417 THR A CA 1
ATOM 3180 C C . THR A 1 417 ? 22.580 -42.615 -45.925 1.00 42.09 417 THR A C 1
ATOM 3182 O O . THR A 1 417 ? 23.305 -43.032 -45.013 1.00 42.09 417 THR A O 1
ATOM 3185 N N . PRO A 1 418 ? 21.353 -43.127 -46.118 1.00 38.84 418 PRO A N 1
ATOM 3186 C CA . PRO A 1 418 ? 20.812 -44.159 -45.250 1.00 38.84 418 PRO A CA 1
ATOM 3187 C C . PRO A 1 418 ? 21.431 -45.509 -45.617 1.00 38.84 418 PRO A C 1
ATOM 3189 O O . PRO A 1 418 ? 20.986 -46.173 -46.550 1.00 38.84 418 PRO A O 1
ATOM 3192 N N . THR A 1 419 ? 22.436 -45.949 -44.862 1.00 38.47 419 THR A N 1
ATOM 3193 C CA . THR A 1 419 ? 22.813 -47.367 -44.850 1.00 38.47 419 THR A CA 1
ATOM 3194 C C . THR A 1 419 ? 22.031 -48.052 -43.738 1.00 38.47 419 THR A C 1
ATOM 3196 O O . THR A 1 419 ? 22.292 -47.852 -42.553 1.00 38.47 419 THR A O 1
ATOM 3199 N N . GLN A 1 420 ? 21.043 -48.850 -44.141 1.00 43.19 420 GLN A N 1
ATOM 3200 C CA . GLN A 1 420 ? 20.359 -49.822 -43.294 1.00 43.19 420 GLN A CA 1
ATOM 3201 C C . GLN A 1 420 ? 21.377 -50.720 -42.576 1.00 43.19 420 GLN A C 1
ATOM 3203 O O . GLN A 1 420 ? 22.123 -51.451 -43.225 1.00 43.19 420 GLN A O 1
ATOM 3208 N N . ALA A 1 421 ? 21.340 -50.739 -41.244 1.00 35.06 421 ALA A N 1
ATOM 3209 C CA . ALA A 1 421 ? 21.782 -51.884 -40.458 1.00 35.06 421 ALA A CA 1
ATOM 3210 C C . ALA A 1 421 ? 20.944 -52.005 -39.174 1.00 35.06 421 ALA A C 1
ATOM 3212 O O . ALA A 1 421 ? 20.684 -51.035 -38.467 1.00 35.06 421 ALA A O 1
ATOM 3213 N N . ILE A 1 422 ? 20.486 -53.233 -38.959 1.00 36.75 422 ILE A N 1
ATOM 3214 C CA . ILE A 1 422 ? 19.558 -53.767 -37.951 1.00 36.75 422 ILE A CA 1
ATOM 3215 C C . ILE A 1 422 ? 20.158 -53.664 -36.526 1.00 36.75 422 ILE A C 1
ATOM 3217 O O . ILE A 1 422 ? 21.382 -53.713 -36.392 1.00 36.75 422 ILE A O 1
ATOM 3221 N N . PRO A 1 423 ? 19.343 -53.522 -35.455 1.00 37.00 423 PRO A N 1
ATOM 3222 C CA . PRO A 1 423 ? 19.826 -53.140 -34.129 1.00 37.00 423 PRO A CA 1
ATOM 3223 C C . PRO A 1 423 ? 20.487 -54.298 -33.375 1.00 37.00 423 PRO A C 1
ATOM 3225 O O . PRO A 1 423 ? 19.955 -55.407 -33.320 1.00 37.00 423 PRO A O 1
ATOM 3228 N N . ALA A 1 424 ? 21.596 -53.999 -32.698 1.00 34.66 424 ALA A N 1
ATOM 3229 C CA . ALA A 1 424 ? 22.116 -54.812 -31.608 1.00 34.66 424 ALA A CA 1
ATOM 3230 C C . ALA A 1 424 ? 21.876 -54.076 -30.283 1.00 34.66 424 ALA A C 1
ATOM 3232 O O . ALA A 1 424 ? 22.376 -52.976 -30.055 1.00 34.66 424 ALA A O 1
ATOM 3233 N N . PHE A 1 425 ? 21.068 -54.701 -29.429 1.00 35.91 425 PHE A N 1
ATOM 3234 C CA . PHE A 1 425 ? 20.900 -54.349 -28.026 1.00 35.91 425 PHE A CA 1
ATOM 3235 C C . PHE A 1 425 ? 22.235 -54.478 -27.288 1.00 35.91 425 PHE A C 1
ATOM 3237 O O . PHE A 1 425 ? 22.784 -55.573 -27.222 1.00 35.91 425 PHE A O 1
ATOM 3244 N N . THR A 1 426 ? 22.668 -53.411 -26.622 1.00 32.62 426 THR A N 1
ATOM 3245 C CA . THR A 1 426 ? 23.491 -53.512 -25.409 1.00 32.62 426 THR A CA 1
ATOM 3246 C C . THR A 1 426 ? 23.169 -52.346 -24.488 1.00 32.62 426 THR A C 1
ATOM 3248 O O . THR A 1 426 ? 23.370 -51.185 -24.833 1.00 32.62 426 THR A O 1
ATOM 3251 N N . ALA A 1 427 ? 22.640 -52.689 -23.316 1.00 34.34 427 ALA A N 1
ATOM 3252 C CA . ALA A 1 427 ? 22.427 -51.789 -22.198 1.00 34.34 427 ALA A CA 1
ATOM 3253 C C . ALA A 1 427 ? 23.769 -51.300 -21.640 1.00 34.34 427 ALA A C 1
ATOM 3255 O O . ALA A 1 427 ? 24.703 -52.086 -21.482 1.00 34.34 427 ALA A O 1
ATOM 3256 N N . SER A 1 428 ? 23.852 -50.021 -21.284 1.00 31.45 428 SER A N 1
ATOM 3257 C CA . SER A 1 428 ? 24.855 -49.502 -20.353 1.00 31.45 428 SER A CA 1
ATOM 3258 C C . SER A 1 428 ? 24.309 -48.255 -19.666 1.00 31.45 428 SER A C 1
ATOM 3260 O O . SER A 1 428 ? 23.808 -47.338 -20.311 1.00 31.45 428 SER A O 1
ATOM 3262 N N . ALA A 1 429 ? 24.366 -48.286 -18.340 1.00 33.91 429 ALA A N 1
ATOM 3263 C CA . ALA A 1 429 ? 23.939 -47.242 -17.428 1.00 33.91 429 ALA A CA 1
ATOM 3264 C C . ALA A 1 429 ? 25.064 -46.224 -17.172 1.00 33.91 429 ALA A C 1
ATOM 3266 O O . ALA A 1 429 ? 26.218 -46.621 -17.040 1.00 33.91 429 ALA A O 1
ATOM 3267 N N . ALA A 1 430 ? 24.695 -44.948 -17.033 1.00 32.41 430 ALA A N 1
ATOM 3268 C CA . ALA A 1 430 ? 25.355 -43.883 -16.255 1.00 32.41 430 ALA A CA 1
ATOM 3269 C C . ALA A 1 430 ? 24.411 -42.661 -16.337 1.00 32.41 430 ALA A C 1
ATOM 3271 O O . ALA A 1 430 ? 24.062 -42.251 -17.437 1.00 32.41 430 ALA A O 1
ATOM 3272 N N . ILE A 1 431 ? 23.729 -42.192 -15.286 1.00 33.16 431 ILE A N 1
ATOM 3273 C CA . ILE A 1 431 ? 24.183 -41.481 -14.072 1.00 33.16 431 ILE A CA 1
ATOM 3274 C C . ILE A 1 431 ? 25.070 -40.262 -14.377 1.00 33.16 431 ILE A C 1
ATOM 3276 O O . ILE A 1 431 ? 26.289 -40.372 -14.411 1.00 33.16 431 ILE A O 1
ATOM 3280 N N . ALA A 1 432 ? 24.418 -39.105 -14.528 1.00 32.59 432 ALA A N 1
ATOM 3281 C CA . ALA A 1 432 ? 24.802 -37.765 -14.055 1.00 32.59 432 ALA A CA 1
ATOM 3282 C C . ALA A 1 432 ? 23.599 -36.852 -14.393 1.00 32.59 432 ALA A C 1
ATOM 3284 O O . ALA A 1 432 ? 23.164 -36.827 -15.534 1.00 32.59 432 ALA A O 1
ATOM 3285 N N . GLY A 1 433 ? 22.897 -36.178 -13.483 1.00 29.59 433 GLY A N 1
ATOM 3286 C CA . GLY A 1 433 ? 23.368 -35.498 -12.286 1.00 29.59 433 GLY A CA 1
ATOM 3287 C C . GLY A 1 433 ? 23.438 -33.997 -12.573 1.00 29.59 433 GLY A C 1
ATOM 3288 O O . GLY A 1 433 ? 24.532 -33.454 -12.626 1.00 29.59 433 GLY A O 1
ATOM 3289 N N . VAL A 1 434 ? 22.293 -33.335 -12.788 1.00 28.52 434 VAL A N 1
ATOM 3290 C CA . VAL A 1 434 ? 22.216 -31.865 -12.765 1.00 28.52 434 VAL A CA 1
ATOM 3291 C C . VAL A 1 434 ? 21.280 -31.468 -11.634 1.00 28.52 434 VAL A C 1
ATOM 3293 O O . VAL A 1 434 ? 20.077 -31.721 -11.662 1.00 28.52 434 VAL A O 1
ATOM 3296 N N . LEU A 1 435 ? 21.909 -30.923 -10.598 1.00 27.53 435 LEU A N 1
ATOM 3297 C CA . LEU A 1 435 ? 21.309 -30.357 -9.403 1.00 27.53 435 LEU A CA 1
ATOM 3298 C C . LEU A 1 435 ? 20.553 -29.080 -9.768 1.00 27.53 435 LEU A C 1
ATOM 3300 O O . LEU A 1 435 ? 21.132 -28.110 -10.248 1.00 27.53 435 LEU A O 1
ATOM 3304 N N . ILE A 1 436 ? 19.257 -29.102 -9.487 1.00 30.20 436 ILE A N 1
ATOM 3305 C CA . ILE A 1 436 ? 18.402 -27.928 -9.373 1.00 30.20 436 ILE A CA 1
ATOM 3306 C C . ILE A 1 436 ? 18.745 -27.256 -8.035 1.00 30.20 436 ILE A C 1
ATOM 3308 O O . ILE A 1 436 ? 18.560 -27.859 -6.977 1.00 30.20 436 ILE A O 1
ATOM 3312 N N . VAL A 1 437 ? 19.240 -26.018 -8.067 1.00 28.14 437 VAL A N 1
ATOM 3313 C CA . VAL A 1 437 ? 19.341 -25.164 -6.875 1.00 28.14 437 VAL A CA 1
ATOM 3314 C C . VAL A 1 437 ? 18.079 -24.306 -6.819 1.00 28.14 437 VAL A C 1
ATOM 3316 O O . VAL A 1 437 ? 17.971 -23.295 -7.502 1.00 28.14 437 VAL A O 1
ATOM 3319 N N . ILE A 1 438 ? 17.105 -24.735 -6.015 1.00 30.78 438 ILE A N 1
ATOM 3320 C CA . ILE A 1 438 ? 15.978 -23.897 -5.591 1.00 30.78 438 ILE A CA 1
ATOM 3321 C C . ILE A 1 438 ? 16.465 -23.069 -4.401 1.00 30.78 438 ILE A C 1
ATOM 3323 O O . ILE A 1 438 ? 16.714 -23.614 -3.325 1.00 30.78 438 ILE A O 1
ATOM 3327 N N . TYR A 1 439 ? 16.600 -21.755 -4.581 1.00 26.42 439 TYR A N 1
ATOM 3328 C CA . TYR A 1 439 ? 16.785 -20.833 -3.463 1.00 26.42 439 TYR A CA 1
ATOM 3329 C C . TYR A 1 439 ? 15.426 -20.602 -2.791 1.00 26.42 439 TYR A C 1
ATOM 3331 O O . TYR A 1 439 ? 14.544 -19.927 -3.319 1.00 26.42 439 TYR A O 1
ATOM 3339 N N . GLY A 1 440 ? 15.240 -21.220 -1.625 1.00 27.89 440 GLY A N 1
ATOM 3340 C CA . GLY A 1 440 ? 14.069 -21.022 -0.779 1.00 27.89 440 GLY A CA 1
ATOM 3341 C C . GLY A 1 440 ? 14.104 -19.653 -0.102 1.00 27.89 440 GLY A C 1
ATOM 3342 O O . GLY A 1 440 ? 14.943 -19.394 0.759 1.00 27.89 440 GLY A O 1
ATOM 3343 N N . ARG A 1 441 ? 13.150 -18.796 -0.468 1.00 28.67 441 ARG A N 1
ATOM 3344 C CA . ARG A 1 441 ? 12.833 -17.524 0.188 1.00 28.67 441 ARG A CA 1
ATOM 3345 C C . ARG A 1 441 ? 12.201 -17.827 1.556 1.00 28.67 441 ARG A C 1
ATOM 3347 O O . ARG A 1 441 ? 11.034 -18.200 1.634 1.00 28.67 441 ARG A O 1
ATOM 3354 N N . LYS A 1 442 ? 12.970 -17.716 2.643 1.00 34.44 442 LYS A N 1
ATOM 3355 C CA . LYS A 1 442 ? 12.426 -17.720 4.012 1.00 34.44 442 LYS A CA 1
ATOM 3356 C C . LYS A 1 442 ? 11.942 -16.311 4.344 1.00 34.44 442 LYS A C 1
ATOM 3358 O O . LYS A 1 442 ? 12.757 -15.432 4.596 1.00 34.44 442 LYS A O 1
ATOM 3363 N N . ARG A 1 443 ? 10.621 -16.124 4.352 1.00 37.91 443 ARG A N 1
ATOM 3364 C CA . ARG A 1 443 ? 9.978 -15.043 5.105 1.00 37.91 443 ARG A CA 1
ATOM 3365 C C . ARG A 1 443 ? 10.109 -15.363 6.598 1.00 37.91 443 ARG A C 1
ATOM 3367 O O . ARG A 1 443 ? 9.828 -16.492 7.009 1.00 37.91 443 ARG A O 1
ATOM 3374 N N . ARG A 1 444 ? 10.583 -14.395 7.370 1.00 40.72 444 ARG A N 1
ATOM 3375 C CA . ARG A 1 444 ? 10.196 -14.203 8.764 1.00 40.72 444 ARG A CA 1
ATOM 3376 C C . ARG A 1 444 ? 9.398 -12.922 8.818 1.00 40.72 444 ARG A C 1
ATOM 3378 O O . ARG A 1 444 ? 9.768 -12.021 8.033 1.00 40.72 444 ARG A O 1
#

Sequence (444 aa):
MKGILKITFAAILILIAIPAASTASNGTLVVGVPAPLDATDLTAICMDISRDGNAAWIELEKDGEVLYSHILKQGDPIVYESDSGLLAYRIDATFHGTQTNMAKISSIDPSSIDQSVVKTRPDSIMLSMGERWNGSDGTEIVHKMMGVNGAKAWIELEKDGEVRYSHILTEGDPIVYKNDSGEWVAYRIDAIFRGIEHDMIELSPVDPPIDLSTIDFNYVQGLTDNFILDVGAEKDIGGGTILRCTGIDLLDGTAWIELSRDGEVLYSHILREGECATYEYSGMLHACAVHRVFTGVGRNRVEFSPVKPSDIDVAFVPDRSDYIMVGLGVPVELSGGAKLLLKQIDLGGEAVWIEIITDDGRFEKVINETSPFTYVAGDKNYVYALEAAFAGKEKSVIEISFVGSSPVAETPVSDRTPTQAIPAFTASAAIAGVLIVIYGRKRR

Foldseek 3Di:
DDDDDDDDDDDDPPPPPPPPPPPWPFDKAWAPDWDDGDPDLKTKHFPFAFPVQFWTFIFIDHPRHTQDTDIAGAQQKDWDQDPVGIWIKGFPGWDDDPVTTITTITTDDPVPDDPVRDPHDSPKDKAFAQDWDADPLQWIKHFPFAFPVLFWTWIFTDHPNHTQFTDIDGAQAKDWDQGPVRQIWIKGFNGFGRTPPTGITIIDTDDPPPPVVVHPVCVVVQRNVKDKDWAPDWDDPDQQKIKHFPFAFNAAFKTFIWIDHPPHTPDTDIAHAQDWDWDDHPNAIWIKGQNTWGHGDVITMTIITTDDSVRDPPVPNDPCVQKDKAWAQRWDADPLRKTKHWPDADSNQAKTWIWIQEPVGIDIDIAGQPDWDWDDHDQKIWIKGWPGWGDGPVITITMMGTPDMDGDDPPPPPPDDDDDDDDDDDDDDDDDDDDDDDDDDDDD

Mean predicted aligned error: 11.6 Å